Protein AF-0000000080086837 (afdb_homodimer)

Organism: NCBI:txid1611254

Structure (mmCIF, N/CA/C/O backbone):
data_AF-0000000080086837-model_v1
#
loop_
_entity.id
_entity.type
_entity.pdbx_description
1 polymer 'NR LBD domain-containing protein'
#
loop_
_atom_site.group_PDB
_atom_site.id
_atom_site.type_symbol
_atom_site.label_atom_id
_atom_site.label_alt_id
_atom_site.label_comp_id
_atom_site.label_asym_id
_atom_site.label_entity_id
_atom_site.label_seq_id
_atom_site.pdbx_PDB_ins_code
_atom_site.Cartn_x
_atom_site.Cartn_y
_atom_site.Cartn_z
_atom_site.occupancy
_atom_site.B_iso_or_equiv
_atom_site.auth_seq_id
_atom_site.auth_comp_id
_atom_site.auth_asym_id
_atom_site.auth_atom_id
_atom_site.pdbx_PDB_model_num
ATOM 1 N N . MET A 1 1 ? -27.312 4.426 -9.508 1 19.36 1 MET A N 1
ATOM 2 C CA . MET A 1 1 ? -27.25 3.447 -8.422 1 19.36 1 MET A CA 1
ATOM 3 C C . MET A 1 1 ? -25.797 3.193 -8 1 19.36 1 MET A C 1
ATOM 5 O O . MET A 1 1 ? -25.547 2.539 -6.992 1 19.36 1 MET A O 1
ATOM 9 N N . THR A 1 2 ? -24.844 3.369 -8.812 1 26.67 2 THR A N 1
ATOM 10 C CA . THR A 1 2 ? -23.422 3.713 -8.859 1 26.67 2 THR A CA 1
ATOM 11 C C . THR A 1 2 ? -23.109 4.863 -7.906 1 26.67 2 THR A C 1
ATOM 13 O O . THR A 1 2 ? -21.953 5.074 -7.531 1 26.67 2 THR A O 1
ATOM 16 N N . SER A 1 3 ? -24.125 5.574 -7.633 1 28.94 3 SER A N 1
ATOM 17 C CA . SER A 1 3 ? -24.281 6.914 -7.078 1 28.94 3 SER A CA 1
ATOM 18 C C . SER A 1 3 ? -24.234 6.895 -5.555 1 28.94 3 SER A C 1
ATOM 20 O O . SER A 1 3 ? -24 7.926 -4.922 1 28.94 3 SER A O 1
ATOM 22 N N . CYS A 1 4 ? -24.578 5.707 -5.066 1 29 4 CYS A N 1
ATOM 23 C CA . CYS A 1 4 ? -24.875 5.805 -3.641 1 29 4 CYS A CA 1
ATOM 24 C C . CYS A 1 4 ? -23.609 5.691 -2.811 1 29 4 CYS A C 1
ATOM 26 O O . CYS A 1 4 ? -23.484 6.312 -1.752 1 29 4 CYS A O 1
ATOM 28 N N . TRP A 1 5 ? -22.688 4.895 -3.148 1 32.44 5 TRP A N 1
ATOM 29 C CA . TRP A 1 5 ? -21.469 4.688 -2.381 1 32.44 5 TRP A CA 1
ATOM 30 C C . TRP A 1 5 ? -20.562 5.918 -2.451 1 32.44 5 TRP A C 1
ATOM 32 O O . TRP A 1 5 ? -19.875 6.25 -1.481 1 32.44 5 TRP A O 1
ATOM 42 N N . ILE A 1 6 ? -20.516 6.477 -3.59 1 34.34 6 ILE A N 1
ATOM 43 C CA . ILE A 1 6 ? -19.953 7.812 -3.775 1 34.34 6 ILE A CA 1
ATOM 44 C C . ILE A 1 6 ? -20.672 8.805 -2.855 1 34.34 6 ILE A C 1
ATOM 46 O O . ILE A 1 6 ? -20.047 9.766 -2.381 1 34.34 6 ILE A O 1
ATOM 50 N N . LEU A 1 7 ? -21.781 8.32 -2.508 1 32.03 7 LEU A N 1
ATOM 51 C CA . LEU A 1 7 ? -22.688 9.266 -1.856 1 32.03 7 LEU A CA 1
ATOM 52 C C . LEU A 1 7 ? -22.375 9.383 -0.369 1 32.03 7 LEU A C 1
ATOM 54 O O . LEU A 1 7 ? -22.391 10.477 0.195 1 32.03 7 LEU A O 1
ATOM 58 N N . GLN A 1 8 ? -22.047 8.203 0.291 1 32.44 8 GLN A N 1
ATOM 59 C CA . GLN A 1 8 ? -21.938 8.242 1.745 1 32.44 8 GLN A CA 1
ATOM 60 C C . GLN A 1 8 ? -20.547 8.688 2.186 1 32.44 8 GLN A C 1
ATOM 62 O O . GLN A 1 8 ? -20.391 9.266 3.264 1 32.44 8 GLN A O 1
ATOM 67 N N . ASP A 1 9 ? -19.391 8.258 1.608 1 41.69 9 ASP A N 1
ATOM 68 C CA . ASP A 1 9 ? -18.109 8.945 1.767 1 41.69 9 ASP A CA 1
ATOM 69 C C . ASP A 1 9 ? -18.312 10.461 1.868 1 41.69 9 ASP A C 1
ATOM 71 O O . ASP A 1 9 ? -17.641 11.125 2.66 1 41.69 9 ASP A O 1
ATOM 75 N N . GLN A 1 10 ? -19.297 10.711 1.151 1 40.66 10 GLN A N 1
ATOM 76 C CA . GLN A 1 10 ? -19.797 12.07 0.973 1 40.66 10 GLN A CA 1
ATOM 77 C C . GLN A 1 10 ? -20.516 12.555 2.221 1 40.66 10 GLN A C 1
ATOM 79 O O . GLN A 1 10 ? -20.469 13.742 2.559 1 40.66 10 GLN A O 1
ATOM 84 N N . LEU A 1 11 ? -20.844 11.43 2.996 1 40.5 11 LEU A N 1
ATOM 85 C CA . LEU A 1 11 ? -21.656 11.945 4.09 1 40.5 11 LEU A CA 1
ATOM 86 C C . LEU A 1 11 ? -20.781 12.445 5.234 1 40.5 11 LEU A C 1
ATOM 88 O O . LEU A 1 11 ? -21.016 13.523 5.781 1 40.5 11 LEU A O 1
ATOM 92 N N . PHE A 1 12 ? -19.766 11.57 5.738 1 45.34 12 PHE A N 1
ATOM 93 C CA . PHE A 1 12 ? -18.906 12.07 6.801 1 45.34 12 PHE A CA 1
ATOM 94 C C . PHE A 1 12 ? -18.141 13.305 6.336 1 45.34 12 PHE A C 1
ATOM 96 O O . PHE A 1 12 ? -18.094 14.312 7.039 1 45.34 12 PHE A O 1
ATOM 103 N N . THR A 1 13 ? -17.562 13.031 5.195 1 49.06 13 THR A N 1
ATOM 104 C CA . THR A 1 13 ? -16.859 14.188 4.637 1 49.06 13 THR A CA 1
ATOM 105 C C . THR A 1 13 ? -17.828 15.359 4.457 1 49.06 13 THR A C 1
ATOM 107 O O . THR A 1 13 ? -17.484 16.5 4.793 1 49.06 13 THR A O 1
ATOM 110 N N . LYS A 1 14 ? -18.938 14.891 4.086 1 49.31 14 LYS A N 1
ATOM 111 C CA . LYS A 1 14 ? -19.922 15.938 3.891 1 49.31 14 LYS A CA 1
ATOM 112 C C . LYS A 1 14 ? -20.344 16.562 5.223 1 49.31 14 LYS A C 1
ATOM 114 O O . LYS A 1 14 ? -20.547 17.766 5.316 1 49.31 14 LYS A O 1
ATOM 119 N N . SER A 1 15 ? -20.391 15.625 6.152 1 54.16 15 SER A N 1
ATOM 120 C CA . SER A 1 15 ? -20.766 16.141 7.469 1 54.16 15 SER A CA 1
ATOM 121 C C . SER A 1 15 ? -19.656 17.047 8.031 1 54.16 15 SER A C 1
ATOM 123 O O . SER A 1 15 ? -19.938 18.141 8.516 1 54.16 15 SER A O 1
ATOM 125 N N . VAL A 1 16 ? -18.406 16.609 7.848 1 55.97 16 VAL A N 1
ATOM 126 C CA . VAL A 1 16 ? -17.312 17.438 8.336 1 55.97 16 VAL A CA 1
ATOM 127 C C . VAL A 1 16 ? -17.234 18.734 7.547 1 55.97 16 VAL A C 1
ATOM 129 O O . VAL A 1 16 ? -17.094 19.812 8.125 1 55.97 16 VAL A O 1
ATOM 132 N N . LEU A 1 17 ? -17.484 18.625 6.344 1 56.69 17 LEU A N 1
ATOM 133 C CA . LEU A 1 17 ? -17.422 19.797 5.488 1 56.69 17 LEU A CA 1
ATOM 134 C C . LEU A 1 17 ? -18.531 20.797 5.852 1 56.69 17 LEU A C 1
ATOM 136 O O . LEU A 1 17 ? -18.312 22 5.84 1 56.69 17 LEU A O 1
ATOM 140 N N . SER A 1 18 ? -19.625 20.188 6.094 1 61.31 18 SER A N 1
ATOM 141 C CA . SER A 1 18 ? -20.734 21.047 6.492 1 61.31 18 SER A CA 1
ATOM 142 C C . SER A 1 18 ? -20.484 21.672 7.852 1 61.31 18 SER A C 1
ATOM 144 O O . SER A 1 18 ? -20.719 22.875 8.039 1 61.31 18 SER A O 1
ATOM 146 N N . GLU A 1 19 ? -19.922 20.922 8.68 1 63.97 19 GLU A N 1
ATOM 147 C CA . GLU A 1 19 ? -19.703 21.391 10.039 1 63.97 19 GLU A CA 1
ATOM 148 C C . GLU A 1 19 ? -18.609 22.469 10.078 1 63.97 19 GLU A C 1
ATOM 150 O O . GLU A 1 19 ? -18.719 23.422 10.844 1 63.97 19 GLU A O 1
ATOM 155 N N . ILE A 1 20 ? -17.672 22.281 9.211 1 64.62 20 ILE A N 1
ATOM 156 C CA . ILE A 1 20 ? -16.578 23.25 9.258 1 64.62 20 ILE A CA 1
ATOM 157 C C . ILE A 1 20 ? -16.891 24.422 8.336 1 64.62 20 ILE A C 1
ATOM 159 O O . ILE A 1 20 ? -16.078 25.344 8.211 1 64.62 20 ILE A O 1
ATOM 163 N N . ASN A 1 21 ? -18.109 24.453 7.816 1 69.56 21 ASN A N 1
ATOM 164 C CA . ASN A 1 21 ? -18.438 25.484 6.84 1 69.56 21 ASN A CA 1
ATOM 165 C C . ASN A 1 21 ? -17.359 25.609 5.773 1 69.56 21 ASN A C 1
ATOM 167 O O . ASN A 1 21 ? -16.766 26.672 5.602 1 69.56 21 ASN A O 1
ATOM 171 N N . TYR A 1 22 ? -17.172 24.562 5.02 1 72.31 22 TYR A N 1
ATOM 172 C CA . TYR A 1 22 ? -16.062 24.438 4.082 1 72.31 22 TYR A CA 1
ATOM 173 C C . TYR A 1 22 ? -16.094 25.547 3.043 1 72.31 22 TYR A C 1
ATOM 175 O O . TYR A 1 22 ? -15.039 25.969 2.541 1 72.31 22 TYR A O 1
ATOM 183 N N . ASP A 1 23 ? -17.219 26.125 2.846 1 73.06 23 ASP A N 1
ATOM 184 C CA . ASP A 1 23 ? -17.297 27.203 1.864 1 73.06 23 ASP A CA 1
ATOM 185 C C . ASP A 1 23 ? -16.406 28.375 2.275 1 73.06 23 ASP A C 1
ATOM 187 O O . ASP A 1 23 ? -15.766 29 1.431 1 73.06 23 ASP A O 1
ATOM 191 N N . ASN A 1 24 ? -16.453 28.625 3.529 1 78.31 24 ASN A N 1
ATOM 192 C CA . ASN A 1 24 ? -15.594 29.703 4.023 1 78.31 24 ASN A CA 1
ATOM 193 C C . ASN A 1 24 ? -14.117 29.328 3.955 1 78.31 24 ASN A C 1
ATOM 195 O O . ASN A 1 24 ? -13.273 30.156 3.615 1 78.31 24 ASN A O 1
ATOM 199 N N . ILE A 1 25 ? -13.875 28.109 4.137 1 83.38 25 ILE A N 1
ATOM 200 C CA . ILE A 1 25 ? -12.5 27.609 4.109 1 83.38 25 ILE A CA 1
ATOM 201 C C . ILE A 1 25 ? -12.008 27.547 2.668 1 83.38 25 ILE A C 1
ATOM 203 O O . ILE A 1 25 ? -10.836 27.812 2.393 1 83.38 25 ILE A O 1
ATOM 207 N N . GLU A 1 26 ? -12.945 27.297 1.873 1 84.94 26 GLU A N 1
ATOM 208 C CA . GLU A 1 26 ? -12.586 27.188 0.462 1 84.94 26 GLU A CA 1
ATOM 209 C C . GLU A 1 26 ? -12.078 28.5 -0.096 1 84.94 26 GLU A C 1
ATOM 211 O O . GLU A 1 26 ? -11.164 28.531 -0.918 1 84.94 26 GLU A O 1
ATOM 216 N N . LYS A 1 27 ? -12.773 29.578 0.288 1 86.44 27 LYS A N 1
ATOM 217 C CA . LYS A 1 27 ? -12.328 30.906 -0.152 1 86.44 27 LYS A CA 1
ATOM 218 C C . LYS A 1 27 ? -10.906 31.188 0.318 1 86.44 27 LYS A C 1
ATOM 220 O O . LYS A 1 27 ? -10.086 31.703 -0.441 1 86.44 27 LYS A O 1
ATOM 225 N N . ASP A 1 28 ? -10.703 30.875 1.521 1 88.12 28 ASP A N 1
ATOM 226 C CA . ASP A 1 28 ? -9.367 31.047 2.07 1 88.12 28 ASP A CA 1
ATOM 227 C C . ASP A 1 28 ? -8.344 30.188 1.336 1 88.12 28 ASP A C 1
ATOM 229 O O . ASP A 1 28 ? -7.23 30.625 1.055 1 88.12 28 ASP A O 1
ATOM 233 N N . MET A 1 29 ? -8.734 29 1.018 1 90.88 29 MET A N 1
ATOM 234 C CA . MET A 1 29 ? -7.848 28.078 0.306 1 90.88 29 MET A CA 1
ATOM 235 C C . MET A 1 29 ? -7.559 28.578 -1.103 1 90.88 29 MET A C 1
ATOM 237 O O . MET A 1 29 ? -6.422 28.5 -1.572 1 90.88 29 MET A O 1
ATOM 241 N N . HIS A 1 30 ? -8.547 29.156 -1.677 1 91.25 30 HIS A N 1
ATOM 242 C CA . HIS A 1 30 ? -8.375 29.703 -3.016 1 91.25 30 HIS A CA 1
ATOM 243 C C . HIS A 1 30 ? -7.34 30.828 -3.021 1 91.25 30 HIS A C 1
ATOM 245 O O . HIS A 1 30 ? -6.488 30.891 -3.914 1 91.25 30 HIS A O 1
ATOM 251 N N . ARG A 1 31 ? -7.48 31.625 -2.086 1 92 31 ARG A N 1
ATOM 252 C CA . ARG A 1 31 ? -6.512 32.719 -1.962 1 92 31 ARG A CA 1
ATOM 253 C C . ARG A 1 31 ? -5.102 32.156 -1.753 1 92 31 ARG A C 1
ATOM 255 O O . ARG A 1 31 ? -4.141 32.688 -2.326 1 92 31 ARG A O 1
ATOM 262 N N . MET A 1 32 ? -5.043 31.172 -0.962 1 93.5 32 MET A N 1
ATOM 263 C CA . MET A 1 32 ? -3.754 30.547 -0.686 1 93.5 32 MET A CA 1
ATOM 264 C C . MET A 1 32 ? -3.18 29.906 -1.945 1 93.5 32 MET A C 1
ATOM 266 O O . MET A 1 32 ? -1.988 30.031 -2.225 1 93.5 32 MET A O 1
ATOM 270 N N . PHE A 1 33 ? -3.938 29.266 -2.752 1 94.69 33 PHE A N 1
ATOM 271 C CA . PHE A 1 33 ? -3.502 28.484 -3.902 1 94.69 33 PHE A CA 1
ATOM 272 C C . PHE A 1 33 ? -3.051 29.391 -5.035 1 94.69 33 PHE A C 1
ATOM 274 O O . PHE A 1 33 ? -2.355 28.953 -5.957 1 94.69 33 PHE A O 1
ATOM 281 N N . ILE A 1 34 ? -3.502 30.641 -4.969 1 92.81 34 ILE A N 1
ATOM 282 C CA . ILE A 1 34 ? -3.102 31.578 -6.004 1 92.81 34 ILE A CA 1
ATOM 283 C C . ILE A 1 34 ? -1.902 32.406 -5.523 1 92.81 34 ILE A C 1
ATOM 285 O O . ILE A 1 34 ? -1.252 33.094 -6.316 1 92.81 34 ILE A O 1
ATOM 289 N N . SER A 1 35 ? -1.584 32.188 -4.289 1 90.94 35 SER A N 1
ATOM 290 C CA . SER A 1 35 ? -0.493 32.969 -3.715 1 90.94 35 SER A CA 1
ATOM 291 C C . SER A 1 35 ? 0.864 32.438 -4.148 1 90.94 35 SER A C 1
ATOM 293 O O . SER A 1 35 ? 0.966 31.297 -4.586 1 90.94 35 SER A O 1
ATOM 295 N N . ASP A 1 36 ? 1.854 33.219 -3.949 1 87.69 36 ASP A N 1
ATOM 296 C CA . ASP A 1 36 ? 3.219 32.812 -4.258 1 87.69 36 ASP A CA 1
ATOM 297 C C . ASP A 1 36 ? 3.98 32.438 -2.99 1 87.69 36 ASP A C 1
ATOM 299 O O . ASP A 1 36 ? 5.211 32.469 -2.963 1 87.69 36 ASP A O 1
ATOM 303 N N . THR A 1 37 ? 3.266 32.219 -1.962 1 87.5 37 THR A N 1
ATOM 304 C CA . THR A 1 37 ? 3.885 31.844 -0.698 1 87.5 37 THR A CA 1
ATOM 305 C C . THR A 1 37 ? 3.902 30.328 -0.54 1 87.5 37 THR A C 1
ATOM 307 O O . THR A 1 37 ? 2.863 29.672 -0.646 1 87.5 37 THR A O 1
ATOM 310 N N . PRO A 1 38 ? 4.941 29.734 -0.172 1 89.56 38 PRO A N 1
ATOM 311 C CA . PRO A 1 38 ? 6.273 30.328 -0.091 1 89.56 38 PRO A CA 1
ATOM 312 C C . PRO A 1 38 ? 6.84 30.703 -1.46 1 89.56 38 PRO A C 1
ATOM 314 O O . PRO A 1 38 ? 6.43 30.125 -2.477 1 89.56 38 PRO A O 1
ATOM 317 N N . SER A 1 39 ? 7.789 31.609 -1.478 1 86.81 39 SER A N 1
ATOM 318 C CA . SER A 1 39 ? 8.352 32.062 -2.744 1 86.81 39 SER A CA 1
ATOM 319 C C . SER A 1 39 ? 9.227 30.984 -3.379 1 86.81 39 SER A C 1
ATOM 321 O O . SER A 1 39 ? 10.07 30.391 -2.709 1 86.81 39 SER A O 1
ATOM 323 N N . THR A 1 40 ? 9.023 30.781 -4.648 1 83 40 THR A N 1
ATOM 324 C CA . THR A 1 40 ? 9.758 29.734 -5.367 1 83 40 THR A CA 1
ATOM 325 C C . THR A 1 40 ? 10.93 30.344 -6.133 1 83 40 THR A C 1
ATOM 327 O O . THR A 1 40 ? 11.758 29.609 -6.684 1 83 40 THR A O 1
ATOM 330 N N . ASP A 1 41 ? 10.945 31.594 -6.258 1 82.5 41 ASP A N 1
ATOM 331 C CA . ASP A 1 41 ? 11.922 32.25 -7.121 1 82.5 41 ASP A CA 1
ATOM 332 C C . ASP A 1 41 ? 13.164 32.656 -6.332 1 82.5 41 ASP A C 1
ATOM 334 O O . ASP A 1 41 ? 14.281 32.594 -6.855 1 82.5 41 ASP A O 1
ATOM 338 N N . HIS A 1 42 ? 12.898 33.094 -5.164 1 80.5 42 HIS A N 1
ATOM 339 C CA . HIS A 1 42 ? 14.039 33.562 -4.383 1 80.5 42 HIS A CA 1
ATOM 340 C C . HIS A 1 42 ? 13.914 33.125 -2.922 1 80.5 42 HIS A C 1
ATOM 342 O O . HIS A 1 42 ? 12.828 32.75 -2.473 1 80.5 42 HIS A O 1
ATOM 348 N N . GLY A 1 43 ? 15.094 33 -2.338 1 84.94 43 GLY A N 1
ATOM 349 C CA . GLY A 1 43 ? 15.102 32.781 -0.9 1 84.94 43 GLY A CA 1
ATOM 350 C C . GLY A 1 43 ? 15.367 31.328 -0.517 1 84.94 43 GLY A C 1
ATOM 351 O O . GLY A 1 43 ? 15.75 30.516 -1.36 1 84.94 43 GLY A O 1
ATOM 352 N N . TYR A 1 44 ? 15.227 31.031 0.717 1 89.31 44 TYR A N 1
ATOM 353 C CA . TYR A 1 44 ? 15.578 29.766 1.341 1 89.31 44 TYR A CA 1
ATOM 354 C C . TYR A 1 44 ? 14.75 28.625 0.755 1 89.31 44 TYR A C 1
ATOM 356 O O . TYR A 1 44 ? 15.305 27.594 0.356 1 89.31 44 TYR A O 1
ATOM 364 N N . PHE A 1 45 ? 13.5 28.828 0.571 1 91.56 45 PHE A N 1
ATOM 365 C CA . PHE A 1 45 ? 12.594 27.797 0.067 1 91.56 45 PHE A CA 1
ATOM 366 C C . PHE A 1 45 ? 12.984 27.391 -1.349 1 91.56 45 PHE A C 1
ATOM 368 O O . PHE A 1 45 ? 12.984 26.203 -1.678 1 91.56 45 PHE A O 1
ATOM 375 N N . ALA A 1 46 ? 13.344 28.312 -2.133 1 89.94 46 ALA A N 1
ATOM 376 C CA . ALA A 1 46 ? 13.688 28.078 -3.533 1 89.94 46 ALA A CA 1
ATOM 377 C C . ALA A 1 46 ? 14.953 27.234 -3.652 1 89.94 46 ALA A C 1
ATOM 379 O O . ALA A 1 46 ? 15.164 26.562 -4.66 1 89.94 46 ALA A O 1
ATOM 380 N N . SER A 1 47 ? 15.797 27.281 -2.689 1 92.62 47 SER A N 1
ATOM 381 C CA . SER A 1 47 ? 17.078 26.594 -2.73 1 92.62 47 SER A CA 1
ATOM 382 C C . SER A 1 47 ? 16.938 25.141 -2.275 1 92.62 47 SER A C 1
ATOM 384 O O . SER A 1 47 ? 17.844 24.344 -2.467 1 92.62 47 SER A O 1
ATOM 386 N N . LEU A 1 48 ? 15.812 24.859 -1.712 1 95.56 48 LEU A N 1
ATOM 387 C CA . LEU A 1 48 ? 15.609 23.516 -1.15 1 95.56 48 LEU A CA 1
ATOM 388 C C . LEU A 1 48 ? 15.266 22.516 -2.244 1 95.56 48 LEU A C 1
ATOM 390 O O . LEU A 1 48 ? 14.602 22.859 -3.225 1 95.56 48 LEU A O 1
ATOM 394 N N . SER A 1 49 ? 15.805 21.297 -2.059 1 95.94 49 SER A N 1
ATOM 395 C CA . SER A 1 49 ? 15.359 20.219 -2.926 1 95.94 49 SER A CA 1
ATOM 396 C C . SER A 1 49 ? 13.891 19.875 -2.664 1 95.94 49 SER A C 1
ATOM 398 O O . SER A 1 49 ? 13.336 20.25 -1.635 1 95.94 49 SER A O 1
ATOM 400 N N . PRO A 1 50 ? 13.195 19.188 -3.547 1 95.88 50 PRO A N 1
ATOM 401 C CA . PRO A 1 50 ? 11.758 18.906 -3.449 1 95.88 50 PRO A CA 1
ATOM 402 C C . PRO A 1 50 ? 11.359 18.312 -2.105 1 95.88 50 PRO A C 1
ATOM 404 O O . PRO A 1 50 ? 10.398 18.75 -1.479 1 95.88 50 PRO A O 1
ATOM 407 N N . LEU A 1 51 ? 12.078 17.312 -1.641 1 97.5 51 LEU A N 1
ATOM 408 C CA . LEU A 1 51 ? 11.766 16.688 -0.364 1 97.5 51 LEU A CA 1
ATOM 409 C C . LEU A 1 51 ? 11.852 17.688 0.778 1 97.5 51 LEU A C 1
ATOM 411 O O . LEU A 1 51 ? 10.977 17.719 1.647 1 97.5 51 LEU A O 1
ATOM 415 N N . TYR A 1 52 ? 12.797 18.531 0.762 1 97.06 52 TYR A N 1
ATOM 416 C CA . TYR A 1 52 ? 13.039 19.438 1.87 1 97.06 52 TYR A CA 1
ATOM 417 C C . TYR A 1 52 ? 12.094 20.641 1.803 1 97.06 52 TYR A C 1
ATOM 419 O O . TYR A 1 52 ? 11.859 21.312 2.811 1 97.06 52 TYR A O 1
ATOM 427 N N . GLN A 1 53 ? 11.555 20.906 0.641 1 96.38 53 GLN A N 1
ATOM 428 C CA . GLN A 1 53 ? 10.469 21.875 0.567 1 96.38 53 GLN A CA 1
ATOM 429 C C . GLN A 1 53 ? 9.25 21.391 1.359 1 96.38 53 GLN A C 1
ATOM 431 O O . GLN A 1 53 ? 8.625 22.172 2.072 1 96.38 53 GLN A O 1
ATOM 436 N N . ILE A 1 54 ? 8.953 20.109 1.212 1 95.38 54 ILE A N 1
ATOM 437 C CA . ILE A 1 54 ? 7.852 19.531 1.972 1 95.38 54 ILE A CA 1
ATOM 438 C C . ILE A 1 54 ? 8.195 19.516 3.459 1 95.38 54 ILE A C 1
ATOM 440 O O . ILE A 1 54 ? 7.344 19.797 4.301 1 95.38 54 ILE A O 1
ATOM 444 N N . VAL A 1 55 ? 9.445 19.188 3.76 1 95.38 55 VAL A N 1
ATOM 445 C CA . VAL A 1 55 ? 9.914 19.172 5.145 1 95.38 55 VAL A CA 1
ATOM 446 C C . VAL A 1 55 ? 9.727 20.547 5.773 1 95.38 55 VAL A C 1
ATOM 448 O O . VAL A 1 55 ? 9.289 20.656 6.922 1 95.38 55 VAL A O 1
ATOM 451 N N . GLU A 1 56 ? 10.047 21.562 5.027 1 94.62 56 GLU A N 1
ATOM 452 C CA . GLU A 1 56 ? 9.867 22.922 5.52 1 94.62 56 GLU A CA 1
ATOM 453 C C . GLU A 1 56 ? 8.398 23.188 5.852 1 94.62 56 GLU A C 1
ATOM 455 O O . GLU A 1 56 ? 8.094 23.797 6.879 1 94.62 56 GLU A O 1
ATOM 460 N N . GLY A 1 57 ? 7.512 22.797 4.953 1 93.31 57 GLY A N 1
ATOM 461 C CA . GLY A 1 57 ? 6.09 22.938 5.215 1 93.31 57 GLY A CA 1
ATOM 462 C C . GLY A 1 57 ? 5.629 22.188 6.449 1 93.31 57 GLY A C 1
ATOM 463 O O . GLY A 1 57 ? 4.855 22.719 7.25 1 93.31 57 GLY A O 1
ATOM 464 N N . LEU A 1 58 ? 6.105 20.969 6.625 1 92.12 58 LEU A N 1
ATOM 465 C CA . LEU A 1 58 ? 5.77 20.141 7.777 1 92.12 58 LEU A CA 1
ATOM 466 C C . LEU A 1 58 ? 6.242 20.781 9.07 1 92.12 58 LEU A C 1
ATOM 468 O O . LEU A 1 58 ? 5.52 20.797 10.07 1 92.12 58 LEU A O 1
ATOM 472 N N . GLN A 1 59 ? 7.426 21.297 9.008 1 90.69 59 GLN A N 1
ATOM 473 C CA . GLN A 1 59 ? 7.98 21.953 10.188 1 90.69 59 GLN A CA 1
ATOM 474 C C . GLN A 1 59 ? 7.172 23.203 10.555 1 90.69 59 GLN A C 1
ATOM 476 O O . GLN A 1 59 ? 6.973 23.5 11.734 1 90.69 59 GLN A O 1
ATOM 481 N N . LEU A 1 60 ? 6.758 23.875 9.555 1 89.56 60 LEU A N 1
ATOM 482 C CA . LEU A 1 60 ? 5.98 25.094 9.773 1 89.56 60 LEU A CA 1
ATOM 483 C C . LEU A 1 60 ? 4.652 24.766 10.445 1 89.56 60 LEU A C 1
ATOM 485 O O . LEU A 1 60 ? 4.234 25.469 11.367 1 89.56 60 LEU A O 1
ATOM 489 N N . VAL A 1 61 ? 4.035 23.719 9.977 1 86.38 61 VAL A N 1
ATOM 490 C CA . VAL A 1 61 ? 2.701 23.406 10.484 1 86.38 61 VAL A CA 1
ATOM 491 C C . VAL A 1 61 ? 2.811 22.703 11.836 1 86.38 61 VAL A C 1
ATOM 493 O O . VAL A 1 61 ? 1.876 22.75 12.641 1 86.38 61 VAL A O 1
ATOM 496 N N . ARG A 1 62 ? 3.984 22.094 12.109 1 83.19 62 ARG A N 1
ATOM 497 C CA . ARG A 1 62 ? 4.195 21.406 13.375 1 83.19 62 ARG A CA 1
ATOM 498 C C . ARG A 1 62 ? 4.766 22.344 14.43 1 83.19 62 ARG A C 1
ATOM 500 O O . ARG A 1 62 ? 4.953 21.969 15.586 1 83.19 62 ARG A O 1
ATOM 507 N N . LYS A 1 63 ? 5.418 23.516 13.953 1 71.06 63 LYS A N 1
ATOM 508 C CA . LYS A 1 63 ? 6.137 24.438 14.828 1 71.06 63 LYS A CA 1
ATOM 509 C C . LYS A 1 63 ? 5.48 24.516 16.203 1 71.06 63 LYS A C 1
ATOM 511 O O . LYS A 1 63 ? 6.168 24.625 17.219 1 71.06 63 LYS A O 1
ATOM 516 N N . SER A 1 64 ? 4.254 24.578 16.172 1 56.5 64 SER A N 1
ATOM 517 C CA . SER A 1 64 ? 3.701 24.719 17.516 1 56.5 64 SER A CA 1
ATOM 518 C C . SER A 1 64 ? 3.793 23.422 18.281 1 56.5 64 SER A C 1
ATOM 520 O O . SER A 1 64 ? 3.326 23.328 19.422 1 56.5 64 SER A O 1
ATOM 522 N N . GLN A 1 65 ? 4.258 22.359 17.703 1 56.06 65 GLN A N 1
ATOM 523 C CA . GLN A 1 65 ? 4.297 21.062 18.344 1 56.06 65 GLN A CA 1
ATOM 524 C C . GLN A 1 65 ? 5.34 21.031 19.453 1 56.06 65 GLN A C 1
ATOM 526 O O . GLN A 1 65 ? 6.535 20.875 19.188 1 56.06 65 GLN A O 1
ATOM 531 N N . LYS A 1 66 ? 5.328 22.031 20.297 1 50.69 66 LYS A N 1
ATOM 532 C CA . LYS A 1 66 ? 6.113 21.875 21.531 1 50.69 66 LYS A CA 1
ATOM 533 C C . LYS A 1 66 ? 5.699 20.625 22.281 1 50.69 66 LYS A C 1
ATOM 535 O O . LYS A 1 66 ? 4.672 20.609 22.969 1 50.69 66 LYS A O 1
ATOM 540 N N . SER A 1 67 ? 6.105 19.406 21.734 1 55.44 67 SER A N 1
ATOM 541 C CA . SER A 1 67 ? 5.797 18.078 22.281 1 55.44 67 SER A CA 1
ATOM 542 C C . SER A 1 67 ? 5.766 18.109 23.812 1 55.44 67 SER A C 1
ATOM 544 O O . SER A 1 67 ? 5.02 17.344 24.422 1 55.44 67 SER A O 1
ATOM 546 N N . LEU A 1 68 ? 6.5 19.062 24.438 1 58.94 68 LEU A N 1
ATOM 547 C CA . LEU A 1 68 ? 6.738 18.906 25.859 1 58.94 68 LEU A CA 1
ATOM 548 C C . LEU A 1 68 ? 5.492 19.25 26.672 1 58.94 68 LEU A C 1
ATOM 550 O O . LEU A 1 68 ? 5.355 18.828 27.812 1 58.94 68 LEU A O 1
ATOM 554 N N . ASN A 1 69 ? 4.457 19.781 25.969 1 72 69 ASN A N 1
ATOM 555 C CA . ASN A 1 69 ? 3.338 20.125 26.844 1 72 69 ASN A CA 1
ATOM 556 C C . ASN A 1 69 ? 2 19.75 26.219 1 72 69 ASN A C 1
ATOM 558 O O . ASN A 1 69 ? 1.092 20.578 26.125 1 72 69 ASN A O 1
ATOM 562 N N . ILE A 1 70 ? 1.823 18.484 25.828 1 82.06 70 ILE A N 1
ATOM 563 C CA . ILE A 1 70 ? 0.557 18.047 25.25 1 82.06 70 ILE A CA 1
ATOM 564 C C . ILE A 1 70 ? -0.45 17.766 26.359 1 82.06 70 ILE A C 1
ATOM 566 O O . ILE A 1 70 ? -0.127 17.109 27.344 1 82.06 70 ILE A O 1
ATOM 570 N N . LYS A 1 71 ? -1.623 18.469 26.344 1 86.19 71 LYS A N 1
ATOM 571 C CA . LYS A 1 71 ? -2.703 18.281 27.312 1 86.19 71 LYS A CA 1
ATOM 572 C C . LYS A 1 71 ? -3.693 17.219 26.828 1 86.19 71 LYS A C 1
ATOM 574 O O . LYS A 1 71 ? -4.062 17.203 25.656 1 86.19 71 LYS A O 1
ATOM 579 N N . PHE A 1 72 ? -4.09 16.391 27.703 1 89.38 72 PHE A N 1
ATOM 580 C CA . PHE A 1 72 ? -5.031 15.328 27.359 1 89.38 72 PHE A CA 1
ATOM 581 C C . PHE A 1 72 ? -6.465 15.773 27.609 1 89.38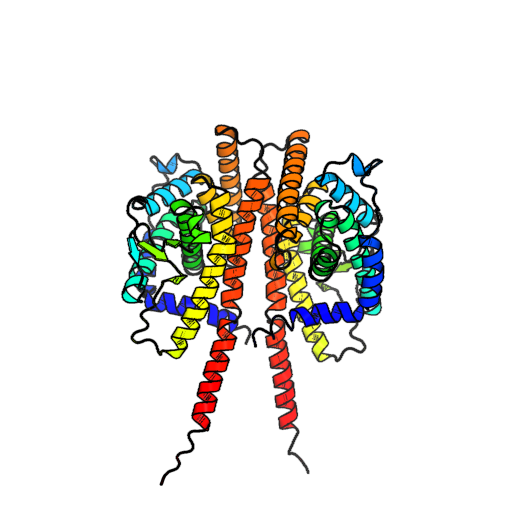 72 PHE A C 1
ATOM 583 O O . PHE A 1 72 ? -6.793 16.266 28.688 1 89.38 72 PHE A O 1
ATOM 590 N N . ASP A 1 73 ? -7.258 15.633 26.594 1 84.69 73 ASP A N 1
ATOM 591 C CA . ASP A 1 73 ? -8.695 15.883 26.703 1 84.69 73 ASP A CA 1
ATOM 592 C C . ASP A 1 73 ? -9.461 14.578 26.891 1 84.69 73 ASP A C 1
ATOM 594 O O . ASP A 1 73 ? -9.25 13.609 26.156 1 84.69 73 ASP A O 1
ATOM 598 N N . ASN A 1 74 ? -10.32 14.57 27.844 1 82.69 74 ASN A N 1
ATOM 599 C CA . ASN A 1 74 ? -11.133 13.383 28.078 1 82.69 74 ASN A CA 1
ATOM 600 C C . ASN A 1 74 ? -12.531 13.531 27.469 1 82.69 74 ASN A C 1
ATOM 602 O O . ASN A 1 74 ? -13.32 12.586 27.469 1 82.69 74 ASN A O 1
ATOM 606 N N . ARG A 1 75 ? -12.766 14.703 27.062 1 78.88 75 ARG A N 1
ATOM 607 C CA . ARG A 1 75 ? -14.062 14.977 26.453 1 78.88 75 ARG A CA 1
ATOM 608 C C . ARG A 1 75 ? -13.891 15.703 25.125 1 78.88 75 ARG A C 1
ATOM 610 O O . ARG A 1 75 ? -13.078 16.625 25 1 78.88 75 ARG A O 1
ATOM 617 N N . LEU A 1 76 ? -14.586 15.133 24.125 1 75.56 76 LEU A N 1
ATOM 618 C CA . LEU A 1 76 ? -14.594 15.789 22.828 1 75.56 76 LEU A CA 1
ATOM 619 C C . LEU A 1 76 ? -16 16.234 22.453 1 75.56 76 LEU A C 1
ATOM 621 O O . LEU A 1 76 ? -16.969 15.531 22.719 1 75.56 76 LEU A O 1
ATOM 625 N N . SER A 1 77 ? -16.094 17.438 22.031 1 71.88 77 SER A N 1
ATOM 626 C CA . SER A 1 77 ? -17.344 17.984 21.5 1 71.88 77 SER A CA 1
ATOM 627 C C . SER A 1 77 ? -17.125 18.609 20.141 1 71.88 77 SER A C 1
ATOM 629 O O . SER A 1 77 ? -15.984 18.891 19.734 1 71.88 77 SER A O 1
ATOM 631 N N . MET A 1 78 ? -18.188 18.75 19.406 1 71.25 78 MET A N 1
ATOM 632 C CA . MET A 1 78 ? -18.094 19.422 18.109 1 71.25 78 MET A CA 1
ATOM 633 C C . MET A 1 78 ? -17.547 20.828 18.25 1 71.25 78 MET A C 1
ATOM 635 O O . MET A 1 78 ? -16.844 21.328 17.375 1 71.25 78 MET A O 1
ATOM 639 N N . GLU A 1 79 ? -17.891 21.375 19.359 1 71.94 79 GLU A N 1
ATOM 640 C CA . GLU A 1 79 ? -17.422 22.734 19.625 1 71.94 79 GLU A CA 1
ATOM 641 C C . GLU A 1 79 ? -15.898 22.797 19.703 1 71.94 79 GLU A C 1
ATOM 643 O O . GLU A 1 79 ? -15.289 23.781 19.312 1 71.94 79 GLU A O 1
ATOM 648 N N . THR A 1 80 ? -15.359 21.734 20.125 1 73.06 80 THR A N 1
ATOM 649 C CA . THR A 1 80 ? -13.906 21.688 20.25 1 73.06 80 THR A CA 1
ATOM 650 C C . THR A 1 80 ? -13.258 21.125 19 1 73.06 80 THR A C 1
ATOM 652 O O . THR A 1 80 ? -12.148 21.516 18.625 1 73.06 80 THR A O 1
ATOM 655 N N . LEU A 1 81 ? -13.977 20.266 18.266 1 74.81 81 LEU A N 1
ATOM 656 C CA . LEU A 1 81 ? -13.398 19.562 17.125 1 74.81 81 LEU A CA 1
ATOM 657 C C . LEU A 1 81 ? -13.422 20.438 15.867 1 74.81 81 LEU A C 1
ATOM 659 O O . LEU A 1 81 ? -12.484 20.406 15.07 1 74.81 81 LEU A O 1
ATOM 663 N N . VAL A 1 82 ? -14.438 21.234 15.711 1 76.88 82 VAL A N 1
ATOM 664 C CA . VAL A 1 82 ? -14.641 21.984 14.477 1 76.88 82 VAL A CA 1
ATOM 665 C C . VAL A 1 82 ? -13.516 23 14.289 1 76.88 82 VAL A C 1
ATOM 667 O O . VAL A 1 82 ? -12.922 23.078 13.211 1 76.88 82 VAL A O 1
ATOM 670 N N . PRO A 1 83 ? -13.219 23.75 15.367 1 80 83 PRO A N 1
ATOM 671 C CA . PRO A 1 83 ? -12.094 24.672 15.211 1 80 83 PRO A CA 1
ATOM 672 C C . PRO A 1 83 ? -10.789 23.953 14.859 1 80 83 PRO A C 1
ATOM 674 O O . PRO A 1 83 ? -9.992 24.469 14.078 1 80 83 PRO A O 1
ATOM 677 N N . HIS A 1 84 ? -10.594 22.812 15.391 1 79.38 84 HIS A N 1
ATOM 678 C CA . HIS A 1 84 ? -9.398 22.047 15.086 1 79.38 84 HIS A CA 1
ATOM 679 C C . HIS A 1 84 ? -9.391 21.594 13.633 1 79.38 84 HIS A C 1
ATOM 681 O O . HIS A 1 84 ? -8.344 21.594 12.977 1 79.38 84 HIS A O 1
ATOM 687 N N . TRP A 1 85 ? -10.516 21.203 13.172 1 82.44 85 TRP A N 1
ATOM 688 C CA . TRP A 1 85 ? -10.609 20.75 11.789 1 82.44 85 TRP A CA 1
ATOM 689 C C . TRP A 1 85 ? -10.344 21.891 10.82 1 82.44 85 TRP A C 1
ATOM 691 O O . TRP A 1 85 ? -9.695 21.703 9.789 1 82.44 85 TRP A O 1
ATOM 701 N N . ARG A 1 86 ? -10.828 23.047 11.172 1 84.25 86 ARG A N 1
ATOM 702 C CA . ARG A 1 86 ? -10.594 24.219 10.328 1 84.25 86 ARG A CA 1
ATOM 703 C C . ARG A 1 86 ? -9.109 24.562 10.266 1 84.25 86 ARG A C 1
ATOM 705 O O . ARG A 1 86 ? -8.586 24.875 9.195 1 84.25 86 ARG A O 1
ATOM 712 N N . GLU A 1 87 ? -8.57 24.5 11.422 1 85.19 87 GLU A N 1
ATOM 713 C CA . GLU A 1 87 ? -7.137 24.766 11.484 1 85.19 87 GLU A CA 1
ATOM 714 C C . GLU A 1 87 ? -6.344 23.734 10.695 1 85.19 87 GLU A C 1
ATOM 716 O O . GLU A 1 87 ? -5.363 24.078 10.023 1 85.19 87 GLU A O 1
ATOM 721 N N . GLN A 1 88 ? -6.766 22.547 10.773 1 85.38 88 GLN A N 1
ATOM 722 C CA . GLN A 1 88 ? -6.078 21.469 10.062 1 85.38 88 GLN A CA 1
ATOM 723 C C . GLN A 1 88 ? -6.227 21.609 8.555 1 85.38 88 GLN A C 1
ATOM 725 O O . GLN A 1 88 ? -5.309 21.281 7.801 1 85.38 88 GLN A O 1
ATOM 730 N N . ALA A 1 89 ? -7.355 22.031 8.156 1 88.44 89 ALA A N 1
ATOM 731 C CA . ALA A 1 89 ? -7.547 22.297 6.734 1 88.44 89 ALA A CA 1
ATOM 732 C C . ALA A 1 89 ? -6.57 23.359 6.238 1 88.44 89 ALA A C 1
ATOM 734 O O . ALA A 1 89 ? -5.953 23.203 5.18 1 88.44 89 ALA A O 1
ATOM 735 N N . LYS A 1 90 ? -6.453 24.328 7.023 1 89.81 90 LYS A N 1
ATOM 736 C CA . LYS A 1 90 ? -5.531 25.406 6.672 1 89.81 90 LYS A CA 1
ATOM 737 C C . LYS A 1 90 ? -4.09 24.906 6.656 1 89.81 90 LYS A C 1
ATOM 739 O O . LYS A 1 90 ? -3.328 25.219 5.738 1 89.81 90 LYS A O 1
ATOM 744 N N . ASN A 1 91 ? -3.766 24.172 7.684 1 89.44 91 ASN A N 1
ATOM 745 C CA . ASN A 1 91 ? -2.418 23.609 7.77 1 89.44 91 ASN A CA 1
ATOM 746 C C . ASN A 1 91 ? -2.113 22.703 6.582 1 89.44 91 ASN A C 1
ATOM 748 O O . ASN A 1 91 ? -1.007 22.734 6.043 1 89.44 91 ASN A O 1
ATOM 752 N N . THR A 1 92 ? -3.088 21.938 6.223 1 91.62 92 THR A N 1
ATOM 753 C CA . THR A 1 92 ? -2.91 21.047 5.082 1 91.62 92 THR A CA 1
ATOM 754 C C . THR A 1 92 ? -2.727 21.844 3.797 1 91.62 92 THR A C 1
ATOM 756 O O . THR A 1 92 ? -1.968 21.453 2.91 1 91.62 92 THR A O 1
ATOM 759 N N . GLY A 1 93 ? -3.479 22.969 3.734 1 91.88 93 GLY A N 1
ATOM 760 C CA . GLY A 1 93 ? -3.271 23.859 2.611 1 91.88 93 GLY A CA 1
ATOM 761 C C . GLY A 1 93 ? -1.86 24.422 2.545 1 91.88 93 GLY A C 1
ATOM 762 O O . GLY A 1 93 ? -1.241 24.422 1.479 1 91.88 93 GLY A O 1
ATOM 763 N N . ILE A 1 94 ? -1.372 24.812 3.656 1 91.94 94 ILE A N 1
ATOM 764 C CA . ILE A 1 94 ? -0.02 25.344 3.75 1 91.94 94 ILE A CA 1
ATOM 765 C C . ILE A 1 94 ? 0.99 24.281 3.32 1 91.94 94 ILE A C 1
ATOM 767 O O . ILE A 1 94 ? 1.876 24.562 2.506 1 91.94 94 ILE A O 1
ATOM 771 N N . MET A 1 95 ? 0.822 23.141 3.842 1 91.75 95 MET A N 1
ATOM 772 C CA . MET A 1 95 ? 1.718 22.031 3.492 1 91.75 95 MET A CA 1
ATOM 773 C C . MET A 1 95 ? 1.655 21.734 1.998 1 91.75 95 MET A C 1
ATOM 775 O O . MET A 1 95 ? 2.682 21.469 1.371 1 91.75 95 MET A O 1
ATOM 779 N N . SER A 1 96 ? 0.452 21.781 1.451 1 92.75 96 SER A N 1
ATOM 780 C CA . SER A 1 96 ? 0.267 21.5 0.03 1 92.75 96 SER A CA 1
ATOM 781 C C . SER A 1 96 ? 1.017 22.516 -0.832 1 92.75 96 SER A C 1
ATOM 783 O O . SER A 1 96 ? 1.615 22.141 -1.846 1 92.75 96 SER A O 1
ATOM 785 N N . MET A 1 97 ? 1.046 23.688 -0.401 1 94.25 97 MET A N 1
ATOM 786 C CA . MET A 1 97 ? 1.697 24.75 -1.159 1 94.25 97 MET A CA 1
ATOM 787 C C . MET A 1 97 ? 3.215 24.641 -1.055 1 94.25 97 MET A C 1
ATOM 789 O O . MET A 1 97 ? 3.941 25.281 -1.815 1 94.25 97 MET A O 1
ATOM 793 N N . HIS A 1 98 ? 3.689 23.812 -0.234 1 94.56 98 HIS A N 1
ATOM 794 C CA . HIS A 1 98 ? 5.117 23.531 -0.148 1 94.56 98 HIS A CA 1
ATOM 795 C C . HIS A 1 98 ? 5.512 22.391 -1.072 1 94.56 98 HIS A C 1
ATOM 797 O O . HIS A 1 98 ? 6.684 22 -1.135 1 94.56 98 HIS A O 1
ATOM 803 N N . SER A 1 99 ? 4.617 21.828 -1.72 1 92.56 99 SER A N 1
ATOM 804 C CA . SER A 1 99 ? 4.844 20.859 -2.793 1 92.56 99 SER A CA 1
ATOM 805 C C . SER A 1 99 ? 4.816 21.547 -4.16 1 92.56 99 SER A C 1
ATOM 807 O O . SER A 1 99 ? 3.777 22.047 -4.586 1 92.56 99 SER A O 1
ATOM 809 N N . MET A 1 100 ? 5.891 21.438 -4.879 1 90.75 100 MET A N 1
ATOM 810 C CA . MET A 1 100 ? 5.953 22.062 -6.199 1 90.75 100 MET A CA 1
ATOM 811 C C . MET A 1 100 ? 5 21.375 -7.172 1 90.75 100 MET A C 1
ATOM 813 O O . MET A 1 100 ? 4.469 22.016 -8.086 1 90.75 100 MET A O 1
ATOM 817 N N . ALA A 1 101 ? 4.781 20.078 -6.961 1 90.56 101 ALA A N 1
ATOM 818 C CA . ALA A 1 101 ? 3.816 19.375 -7.801 1 90.56 101 ALA A CA 1
ATOM 819 C C . ALA A 1 101 ? 2.422 19.984 -7.664 1 90.56 101 ALA A C 1
ATOM 821 O O . ALA A 1 101 ? 1.718 20.172 -8.656 1 90.56 101 ALA A O 1
ATOM 822 N N . PHE A 1 102 ? 2.008 20.281 -6.434 1 91.69 102 PHE A N 1
ATOM 823 C CA . PHE A 1 102 ? 0.706 20.875 -6.172 1 91.69 102 PHE A CA 1
ATOM 824 C C . PHE A 1 102 ? 0.647 22.297 -6.719 1 91.69 102 PHE A C 1
ATOM 826 O O . PHE A 1 102 ? -0.364 22.703 -7.293 1 91.69 102 PHE A O 1
ATOM 833 N N . ARG A 1 103 ? 1.678 22.953 -6.633 1 91.62 103 ARG A N 1
ATOM 834 C CA . ARG A 1 103 ? 1.726 24.328 -7.109 1 91.62 103 ARG A CA 1
ATOM 835 C C . ARG A 1 103 ? 1.62 24.391 -8.625 1 91.62 103 ARG A C 1
ATOM 837 O O . ARG A 1 103 ? 1.062 25.344 -9.18 1 91.62 103 ARG A O 1
ATOM 844 N N . ASN A 1 104 ? 2.139 23.391 -9.273 1 89.44 104 ASN A N 1
ATOM 845 C CA . ASN A 1 104 ? 2.312 23.438 -10.727 1 89.44 104 ASN A CA 1
ATOM 846 C C . ASN A 1 104 ? 1.09 22.875 -11.453 1 89.44 104 ASN A C 1
ATOM 848 O O . ASN A 1 104 ? 1.083 22.781 -12.68 1 89.44 104 ASN A O 1
ATOM 852 N N . ILE A 1 105 ? 0.076 22.516 -10.789 1 90.38 105 ILE A N 1
ATOM 853 C CA . ILE A 1 105 ? -1.137 22.078 -11.469 1 90.38 105 ILE A CA 1
ATOM 854 C C . ILE A 1 105 ? -2.166 23.203 -11.484 1 90.38 105 ILE A C 1
ATOM 856 O O . ILE A 1 105 ? -2.072 24.156 -10.703 1 90.38 105 ILE A O 1
ATOM 860 N N . PRO A 1 106 ? -3.121 23.141 -12.398 1 91.19 106 PRO A N 1
ATOM 861 C CA . PRO A 1 106 ? -4.125 24.203 -12.516 1 91.19 106 PRO A CA 1
ATOM 862 C C . PRO A 1 106 ? -4.941 24.391 -11.234 1 91.19 106 PRO A C 1
ATOM 864 O O . PRO A 1 106 ? -5.195 23.422 -10.516 1 91.19 106 PRO A O 1
ATOM 867 N N . LEU A 1 107 ? -5.449 25.609 -11.047 1 91.56 107 LEU A N 1
ATOM 868 C CA . LEU A 1 107 ? -6.176 25.984 -9.844 1 91.56 107 LEU A CA 1
ATOM 869 C C . LEU A 1 107 ? -7.402 25.094 -9.648 1 91.56 107 LEU A C 1
ATOM 871 O O . LEU A 1 107 ? -7.703 24.688 -8.523 1 91.56 107 LEU A O 1
ATOM 875 N N . THR A 1 108 ? -8.047 24.844 -10.727 1 88.69 108 THR A N 1
ATOM 876 C CA . THR A 1 108 ? -9.25 24.016 -10.656 1 88.69 108 THR A CA 1
ATOM 877 C C . THR A 1 108 ? -8.922 22.625 -10.148 1 88.69 108 THR A C 1
ATOM 879 O O . THR A 1 108 ? -9.68 22.047 -9.367 1 88.69 108 THR A O 1
ATOM 882 N N . GLU A 1 109 ? -7.828 22.109 -10.555 1 88.25 109 GLU A N 1
ATOM 883 C CA . GLU A 1 109 ? -7.387 20.781 -10.125 1 88.25 109 GLU A CA 1
ATOM 884 C C . GLU A 1 109 ? -6.902 20.812 -8.68 1 88.25 109 GLU A C 1
ATOM 886 O O . GLU A 1 109 ? -7.148 19.859 -7.918 1 88.25 109 GLU A O 1
ATOM 891 N N . LYS A 1 110 ? -6.281 21.875 -8.273 1 90.19 110 LYS A N 1
ATOM 892 C CA . LYS A 1 110 ? -5.859 22.047 -6.883 1 90.19 110 LYS A CA 1
ATOM 893 C C . LYS A 1 110 ? -7.051 21.938 -5.934 1 90.19 110 LYS A C 1
ATOM 895 O O . LYS A 1 110 ? -7.012 21.188 -4.961 1 90.19 110 LYS A O 1
ATOM 900 N N . SER A 1 111 ? -8.008 22.688 -6.324 1 87.88 111 SER A N 1
ATOM 901 C CA . SER A 1 111 ? -9.188 22.75 -5.473 1 87.88 111 SER A CA 1
ATOM 902 C C . SER A 1 111 ? -9.883 21.391 -5.387 1 87.88 111 SER A C 1
ATOM 904 O O . SER A 1 111 ? -10.32 20.984 -4.312 1 87.88 111 SER A O 1
ATOM 906 N N . ARG A 1 112 ? -9.977 20.797 -6.461 1 85.44 112 ARG A N 1
ATOM 907 C CA . ARG A 1 112 ? -10.617 19.5 -6.5 1 85.44 112 ARG A CA 1
ATOM 908 C C . ARG A 1 112 ? -9.844 18.484 -5.668 1 85.44 112 ARG A C 1
ATOM 910 O O . ARG A 1 112 ? -10.43 17.734 -4.875 1 85.44 112 ARG A O 1
ATOM 917 N N . ILE A 1 113 ? -8.539 18.422 -5.871 1 84.75 113 ILE A N 1
ATOM 918 C CA . ILE A 1 113 ? -7.676 17.5 -5.16 1 84.75 113 ILE A CA 1
ATOM 919 C C . ILE A 1 113 ? -7.711 17.797 -3.662 1 84.75 113 ILE A C 1
ATOM 921 O O . ILE A 1 113 ? -7.867 16.875 -2.846 1 84.75 113 ILE A O 1
ATOM 925 N N . PHE A 1 114 ? -7.633 19.031 -3.311 1 89.19 114 PHE A N 1
ATOM 926 C CA . PHE A 1 114 ? -7.617 19.422 -1.904 1 89.19 114 PHE A CA 1
ATOM 927 C C . PHE A 1 114 ? -8.938 19.062 -1.231 1 89.19 114 PHE A C 1
ATOM 929 O O . PHE A 1 114 ? -8.945 18.5 -0.135 1 89.19 114 PHE A O 1
ATOM 936 N N . ARG A 1 115 ? -9.984 19.391 -1.849 1 84.44 115 ARG 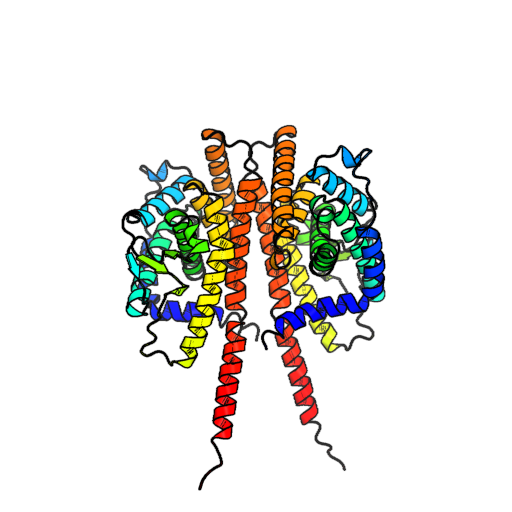A N 1
ATOM 937 C CA . ARG A 1 115 ? -11.297 19.094 -1.295 1 84.44 115 ARG A CA 1
ATOM 938 C C . ARG A 1 115 ? -11.461 17.609 -1.018 1 84.44 115 ARG A C 1
ATOM 940 O O . ARG A 1 115 ? -12.078 17.219 -0.026 1 84.44 115 ARG A O 1
ATOM 947 N N . SER A 1 116 ? -10.867 16.844 -1.812 1 77.75 116 SER A N 1
ATOM 948 C CA . SER A 1 116 ? -11.047 15.391 -1.741 1 77.75 116 SER A CA 1
ATOM 949 C C . SER A 1 116 ? -10.094 14.758 -0.735 1 77.75 116 SER A C 1
ATOM 951 O O . SER A 1 116 ? -10.375 13.695 -0.19 1 77.75 116 SER A O 1
ATOM 953 N N . LEU A 1 117 ? -8.953 15.461 -0.507 1 82.38 117 LEU A N 1
ATOM 954 C CA . LEU A 1 117 ? -7.902 14.672 0.122 1 82.38 117 LEU A CA 1
ATOM 955 C C . LEU A 1 117 ? -7.473 15.305 1.444 1 82.38 117 LEU A C 1
ATOM 957 O O . LEU A 1 117 ? -6.805 14.656 2.256 1 82.38 117 LEU A O 1
ATOM 961 N N . TRP A 1 118 ? -7.816 16.531 1.714 1 86.5 118 TRP A N 1
ATOM 962 C CA . TRP A 1 118 ? -7.199 17.219 2.842 1 86.5 118 TRP A CA 1
ATOM 963 C C . TRP A 1 118 ? -7.492 16.484 4.152 1 86.5 118 TRP A C 1
ATOM 965 O O . TRP A 1 118 ? -6.629 16.406 5.027 1 86.5 118 TRP A O 1
ATOM 975 N N . GLN A 1 119 ? -8.641 15.922 4.316 1 82.25 119 GLN A N 1
ATOM 976 C CA . GLN A 1 119 ? -8.984 15.234 5.555 1 82.25 119 GLN A CA 1
ATOM 977 C C . GLN A 1 119 ? -8.109 14 5.758 1 82.25 119 GLN A C 1
ATOM 979 O O . GLN A 1 119 ? -7.68 13.719 6.875 1 82.25 119 GLN A O 1
ATOM 984 N N . ASN A 1 120 ? -7.93 13.305 4.664 1 81.56 120 ASN A N 1
ATOM 985 C CA . ASN A 1 120 ? -7.094 12.109 4.73 1 81.56 120 ASN A CA 1
ATOM 986 C C . ASN A 1 120 ? -5.645 12.461 5.062 1 81.56 120 ASN A C 1
ATOM 988 O O . ASN A 1 120 ? -4.992 11.75 5.828 1 81.56 120 ASN A O 1
ATOM 992 N N . ILE A 1 121 ? -5.227 13.492 4.473 1 86.19 121 ILE A N 1
ATOM 993 C CA . ILE A 1 121 ? -3.857 13.93 4.719 1 86.19 121 ILE A CA 1
ATOM 994 C C . ILE A 1 121 ? -3.695 14.32 6.184 1 86.19 121 ILE A C 1
ATOM 996 O O . ILE A 1 121 ? -2.732 13.922 6.84 1 86.19 121 ILE A O 1
ATOM 1000 N N . TYR A 1 122 ? -4.637 15.008 6.594 1 83.5 122 TYR A N 1
ATOM 1001 C CA . TYR A 1 122 ? -4.602 15.453 7.984 1 83.5 122 TYR A CA 1
ATOM 1002 C C . TYR A 1 122 ? -4.637 14.273 8.938 1 83.5 122 TYR A C 1
ATOM 1004 O O . TYR A 1 122 ? -3.879 14.227 9.914 1 83.5 122 TYR A O 1
ATOM 1012 N N . ARG A 1 123 ? -5.484 13.375 8.719 1 83 123 ARG A N 1
ATOM 1013 C CA . ARG A 1 123 ? -5.594 12.203 9.57 1 83 123 ARG A CA 1
ATOM 1014 C C . ARG A 1 123 ? -4.281 11.43 9.609 1 83 123 ARG A C 1
ATOM 1016 O O . ARG A 1 123 ? -3.834 11 10.672 1 83 123 ARG A O 1
ATOM 1023 N N . PHE A 1 124 ? -3.789 11.281 8.477 1 88.25 124 PHE A N 1
ATOM 1024 C CA . PHE A 1 124 ? -2.529 10.555 8.383 1 88.25 124 PHE A CA 1
ATOM 1025 C C . PHE A 1 124 ? -1.424 11.289 9.133 1 88.25 124 PHE A C 1
ATOM 1027 O O . PHE A 1 124 ? -0.631 10.672 9.844 1 88.25 124 PHE A O 1
ATOM 1034 N N . GLU A 1 125 ? -1.364 12.523 8.93 1 87.75 125 GLU A N 1
ATOM 1035 C CA . GLU A 1 125 ? -0.355 13.336 9.602 1 87.75 125 GLU A CA 1
ATOM 1036 C C . GLU A 1 125 ? -0.524 13.289 11.117 1 87.75 125 GLU A C 1
ATOM 1038 O O . GLU A 1 125 ? 0.461 13.234 11.852 1 87.75 125 GLU A O 1
ATOM 1043 N N . ARG A 1 126 ? -1.688 13.242 11.57 1 85.38 126 ARG A N 1
ATOM 1044 C CA . ARG A 1 126 ? -1.947 13.188 13 1 85.38 126 ARG A CA 1
ATOM 1045 C C . ARG A 1 126 ? -1.518 11.844 13.578 1 85.38 126 ARG A C 1
ATOM 1047 O O . ARG A 1 126 ? -1.023 11.773 14.711 1 85.38 126 ARG A O 1
ATOM 1054 N N . ILE A 1 127 ? -1.765 10.898 12.828 1 89.12 127 ILE A N 1
ATOM 1055 C CA . ILE A 1 127 ? -1.346 9.57 13.266 1 89.12 127 ILE A CA 1
ATOM 1056 C C . ILE A 1 127 ? 0.179 9.508 13.336 1 89.12 127 ILE A C 1
ATOM 1058 O O . ILE A 1 127 ? 0.741 8.969 14.289 1 89.12 127 ILE A O 1
ATOM 1062 N N . GLN A 1 128 ? 0.754 10.055 12.344 1 90.19 128 GLN A N 1
ATOM 1063 C CA . GLN A 1 128 ? 2.213 10.109 12.336 1 90.19 128 GLN A CA 1
ATOM 1064 C C . GLN A 1 128 ? 2.74 10.914 13.523 1 90.19 128 GLN A C 1
ATOM 1066 O O . GLN A 1 128 ? 3.693 10.5 14.188 1 90.19 128 GLN A O 1
ATOM 1071 N N . MET A 1 129 ? 2.098 11.961 13.727 1 87.88 129 MET A N 1
ATOM 1072 C CA . MET A 1 129 ? 2.496 12.797 14.852 1 87.88 129 MET A CA 1
ATOM 1073 C C . MET A 1 129 ? 2.287 12.062 16.172 1 87.88 129 MET A C 1
ATOM 1075 O O . MET A 1 129 ? 3.113 12.164 17.078 1 87.88 129 MET A O 1
ATOM 1079 N N . SER A 1 130 ? 1.23 11.406 16.281 1 89.12 130 SER A N 1
ATOM 1080 C CA . SER A 1 130 ? 0.951 10.625 17.484 1 89.12 130 SER A CA 1
ATOM 1081 C C . SER A 1 130 ? 2.035 9.578 17.734 1 89.12 130 SER A C 1
ATOM 1083 O O . SER A 1 130 ? 2.488 9.406 18.859 1 89.12 130 SER A O 1
ATOM 1085 N N . ALA A 1 131 ? 2.373 8.945 16.656 1 90.5 131 ALA A N 1
ATOM 1086 C CA . ALA A 1 131 ? 3.42 7.934 16.75 1 90.5 131 ALA A CA 1
ATOM 1087 C C . ALA A 1 131 ? 4.746 8.547 17.188 1 90.5 131 ALA A C 1
ATOM 1089 O O . ALA A 1 131 ? 5.512 7.93 17.922 1 90.5 131 ALA A O 1
ATOM 1090 N N . GLU A 1 132 ? 4.965 9.734 16.75 1 88.19 132 GLU A N 1
ATOM 1091 C CA . GLU A 1 132 ? 6.203 10.43 17.078 1 88.19 132 GLU A CA 1
ATOM 1092 C C . GLU A 1 132 ? 6.215 10.883 18.547 1 88.19 132 GLU A C 1
ATOM 1094 O O . GLU A 1 132 ? 7.234 10.766 19.219 1 88.19 132 GLU A O 1
ATOM 1099 N N . ILE A 1 133 ? 5.16 11.375 18.984 1 86.56 133 ILE A N 1
ATOM 1100 C CA . ILE A 1 133 ? 5.07 11.984 20.297 1 86.56 133 ILE A CA 1
ATOM 1101 C C . ILE A 1 133 ? 4.992 10.898 21.375 1 86.56 133 ILE A C 1
ATOM 1103 O O . ILE A 1 133 ? 5.656 10.992 22.406 1 86.56 133 ILE A O 1
ATOM 1107 N N . PHE A 1 134 ? 4.23 9.914 21.125 1 90.12 134 PHE A N 1
ATOM 1108 C CA . PHE A 1 134 ? 3.896 8.977 22.203 1 90.12 134 PHE A CA 1
ATOM 1109 C C . PHE A 1 134 ? 4.648 7.664 22.016 1 90.12 134 PHE A C 1
ATOM 1111 O O . PHE A 1 134 ? 4.68 6.836 22.922 1 90.12 134 PHE A O 1
ATOM 1118 N N . GLY A 1 135 ? 5.234 7.441 20.859 1 88.81 135 GLY A N 1
ATOM 1119 C CA . GLY A 1 135 ? 5.934 6.191 20.609 1 88.81 135 GLY A CA 1
ATOM 1120 C C . GLY A 1 135 ? 5.055 4.969 20.812 1 88.81 135 GLY A C 1
ATOM 1121 O O . GLY A 1 135 ? 3.953 4.898 20.266 1 88.81 135 GLY A O 1
ATOM 1122 N N . GLU A 1 136 ? 5.504 4.062 21.594 1 86.44 136 GLU A N 1
ATOM 1123 C CA . GLU A 1 136 ? 4.809 2.797 21.797 1 86.44 136 GLU A CA 1
ATOM 1124 C C . GLU A 1 136 ? 3.512 2.998 22.578 1 86.44 136 GLU A C 1
ATOM 1126 O O . GLU A 1 136 ? 2.58 2.199 22.469 1 86.44 136 GLU A O 1
ATOM 1131 N N . SER A 1 137 ? 3.484 4.074 23.344 1 87.69 137 SER A N 1
ATOM 1132 C CA . SER A 1 137 ? 2.287 4.359 24.141 1 87.69 137 SER A CA 1
ATOM 1133 C C . SER A 1 137 ? 1.093 4.656 23.234 1 87.69 137 SER A C 1
ATOM 1135 O O . SER A 1 137 ? -0.056 4.574 23.672 1 87.69 137 SER A O 1
ATOM 1137 N N . CYS A 1 138 ? 1.344 5.047 21.969 1 88.31 138 CYS A N 1
ATOM 1138 C CA . CYS A 1 138 ? 0.263 5.234 21 1 88.31 138 CYS A CA 1
ATOM 1139 C C . CYS A 1 138 ? -0.558 3.957 20.844 1 88.31 138 CYS A C 1
ATOM 1141 O O . CYS A 1 138 ? -1.789 4.008 20.828 1 88.31 138 CYS A O 1
ATOM 1143 N N . ALA A 1 139 ? 0.165 2.859 20.812 1 83.19 139 ALA A N 1
ATOM 1144 C CA . ALA A 1 139 ? -0.515 1.585 20.594 1 83.19 139 ALA A CA 1
ATOM 1145 C C . ALA A 1 139 ? -0.992 0.986 21.922 1 83.19 139 ALA A C 1
ATOM 1147 O O . ALA A 1 139 ? -2.121 0.5 22.016 1 83.19 139 ALA A O 1
ATOM 1148 N N . THR A 1 140 ? -0.217 1.05 23 1 88.25 140 THR A N 1
ATOM 1149 C CA . THR A 1 140 ? -0.523 0.36 24.25 1 88.25 140 THR A CA 1
ATOM 1150 C C . THR A 1 140 ? -1.577 1.125 25.031 1 88.25 140 THR A C 1
ATOM 1152 O O . THR A 1 140 ? -2.453 0.521 25.656 1 88.25 140 THR A O 1
ATOM 1155 N N . GLU A 1 141 ? -1.517 2.465 25.016 1 90.12 141 GLU A N 1
ATOM 1156 C CA . GLU A 1 141 ? -2.422 3.299 25.797 1 90.12 141 GLU A CA 1
ATOM 1157 C C . GLU A 1 141 ? -3.418 4.027 24.906 1 90.12 141 GLU A C 1
ATOM 1159 O O . GLU A 1 141 ? -4.281 4.758 25.391 1 90.12 141 GLU A O 1
ATOM 1164 N N . LYS A 1 142 ? -3.254 3.857 23.562 1 88.12 142 LYS A N 1
ATOM 1165 C CA . LYS A 1 142 ? -4.137 4.434 22.547 1 88.12 142 LYS A CA 1
ATOM 1166 C C . LYS A 1 142 ? -4.203 5.949 22.672 1 88.12 142 LYS A C 1
ATOM 1168 O O . LYS A 1 142 ? -5.293 6.527 22.719 1 88.12 142 LYS A O 1
ATOM 1173 N N . LYS A 1 143 ? -3.074 6.492 22.891 1 88.31 143 LYS A N 1
ATOM 1174 C CA . LYS A 1 143 ? -2.941 7.945 22.938 1 88.31 143 LYS A CA 1
ATOM 1175 C C . LYS A 1 143 ? -2.805 8.523 21.531 1 88.31 143 LYS A C 1
ATOM 1177 O O . LYS A 1 143 ? -1.971 8.07 20.75 1 88.31 143 LYS A O 1
ATOM 1182 N N . LEU A 1 144 ? -3.648 9.477 21.234 1 86.81 144 LEU A N 1
ATOM 1183 C CA . LEU A 1 144 ? -3.648 10.094 19.906 1 86.81 144 LEU A CA 1
ATOM 1184 C C . LEU A 1 144 ? -3.605 11.609 20.016 1 86.81 144 LEU A C 1
ATOM 1186 O O . LEU A 1 144 ? -4.375 12.211 20.781 1 86.81 144 LEU A O 1
ATOM 1190 N N . ALA A 1 145 ? -2.711 12.18 19.25 1 85.94 145 ALA A N 1
ATOM 1191 C CA . ALA A 1 145 ? -2.666 13.641 19.156 1 85.94 145 ALA A CA 1
ATOM 1192 C C . ALA A 1 145 ? -3.752 14.164 18.219 1 85.94 145 ALA A C 1
ATOM 1194 O O . ALA A 1 145 ? -3.904 13.68 17.094 1 85.94 145 ALA A O 1
ATOM 1195 N N . ILE A 1 146 ? -4.543 15.047 18.688 1 79.88 146 ILE A N 1
ATOM 1196 C CA . ILE A 1 146 ? -5.555 15.672 17.844 1 79.88 146 ILE A CA 1
ATOM 1197 C C . ILE A 1 146 ? -5.031 17 17.297 1 79.88 146 ILE A C 1
ATOM 1199 O O . ILE A 1 146 ? -5.527 17.5 16.281 1 79.88 146 ILE A O 1
ATOM 1203 N N . SER A 1 147 ? -4.125 17.578 18.016 1 79.19 147 SER A N 1
ATOM 1204 C CA . SER A 1 147 ? -3.385 18.781 17.594 1 79.19 147 SER A CA 1
ATOM 1205 C C . SER A 1 147 ? -1.975 18.781 18.188 1 79.19 147 SER A C 1
ATOM 1207 O O . SER A 1 147 ? -1.536 17.781 18.766 1 79.19 147 SER A O 1
ATOM 1209 N N . CYS A 1 148 ? -1.27 19.859 17.906 1 79.12 148 CYS A N 1
ATOM 1210 C CA . CYS A 1 148 ? 0.082 19.984 18.438 1 79.12 148 CYS A CA 1
ATOM 1211 C C . CYS A 1 148 ? 0.058 20.156 19.953 1 79.12 148 CYS A C 1
ATOM 1213 O O . CYS A 1 148 ? 1.07 19.938 20.625 1 79.12 148 CYS A O 1
ATOM 1215 N N . GLU A 1 149 ? -1.188 20.469 20.531 1 81.5 149 GLU A N 1
ATOM 1216 C CA . GLU A 1 149 ? -1.243 20.797 21.953 1 81.5 149 GLU A CA 1
ATOM 1217 C C . GLU A 1 149 ? -2.205 19.875 22.688 1 81.5 149 GLU A C 1
ATOM 1219 O O . GLU A 1 149 ? -2.238 19.875 23.922 1 81.5 149 GLU A O 1
ATOM 1224 N N . ARG A 1 150 ? -2.875 19.125 21.938 1 83.81 150 ARG A N 1
ATOM 1225 C CA . ARG A 1 150 ? -3.922 18.344 22.578 1 83.81 150 ARG A CA 1
ATOM 1226 C C . ARG A 1 150 ? -3.863 16.891 22.125 1 83.81 150 ARG A C 1
ATOM 1228 O O . ARG A 1 150 ? -3.551 16.609 20.969 1 83.81 150 ARG A O 1
ATOM 1235 N N . ALA A 1 151 ? -4.203 16.047 23.047 1 88.25 151 ALA A N 1
ATOM 1236 C CA . ALA A 1 151 ? -4.246 14.609 22.766 1 88.25 151 ALA A CA 1
ATOM 1237 C C . ALA A 1 151 ? -5.426 13.945 23.484 1 88.25 151 ALA A C 1
ATOM 1239 O O . ALA A 1 151 ? -6.074 14.562 24.328 1 88.25 151 ALA A O 1
ATOM 1240 N N . ILE A 1 152 ? -5.707 12.859 23 1 83.81 152 ILE A N 1
ATOM 1241 C CA . ILE A 1 152 ? -6.766 12.078 23.641 1 83.81 152 ILE A CA 1
ATOM 1242 C C . ILE A 1 152 ? -6.262 10.664 23.938 1 83.81 152 ILE A C 1
ATOM 1244 O O . ILE A 1 152 ? -5.285 10.211 23.344 1 83.81 152 ILE A O 1
ATOM 1248 N N . GLN A 1 153 ? -6.957 10.141 24.953 1 88.88 153 GLN A N 1
ATOM 1249 C CA . GLN A 1 153 ? -6.859 8.703 25.188 1 88.88 153 GLN A CA 1
ATOM 1250 C C . GLN A 1 153 ? -8.164 7.996 24.844 1 88.88 153 GLN A C 1
ATOM 1252 O O . GLN A 1 153 ? -9.195 8.227 25.484 1 88.88 153 GLN A O 1
ATOM 1257 N N . LEU A 1 154 ? -8.07 7.18 23.828 1 83.69 154 LEU A N 1
ATOM 1258 C CA . LEU A 1 154 ? -9.266 6.645 23.188 1 83.69 154 LEU A CA 1
ATOM 1259 C C . LEU A 1 154 ? -10.148 5.918 24.203 1 83.69 154 LEU A C 1
ATOM 1261 O O . LEU A 1 154 ? -11.367 6.074 24.188 1 83.69 154 LEU A O 1
ATOM 1265 N N . ASP A 1 155 ? -9.594 5.082 25 1 80.81 155 ASP A N 1
ATOM 1266 C CA . ASP A 1 155 ? -10.359 4.266 25.938 1 80.81 155 ASP A CA 1
ATOM 1267 C C . ASP A 1 155 ? -11.031 5.133 27 1 80.81 155 ASP A C 1
ATOM 1269 O O . ASP A 1 155 ? -12.016 4.715 27.625 1 80.81 155 ASP A O 1
ATOM 1273 N N . ALA A 1 156 ? -10.602 6.344 27.219 1 79.62 156 ALA A N 1
ATOM 1274 C CA . ALA A 1 156 ? -11.125 7.23 28.25 1 79.62 156 ALA A CA 1
ATOM 1275 C C . ALA A 1 156 ? -11.945 8.367 27.641 1 79.62 156 ALA A C 1
ATOM 1277 O O . ALA A 1 156 ? -12.391 9.266 28.344 1 79.62 156 ALA A O 1
ATOM 1278 N N . LEU A 1 157 ? -12.125 8.305 26.422 1 78.31 157 LEU A N 1
ATOM 1279 C CA . LEU A 1 157 ? -12.703 9.43 25.703 1 78.31 157 LEU A CA 1
ATOM 1280 C C . LEU A 1 157 ? -14.227 9.422 25.828 1 78.31 157 LEU A C 1
ATOM 1282 O O . LEU A 1 157 ? -14.867 8.391 25.625 1 78.31 157 LEU A O 1
ATOM 1286 N N . PHE A 1 158 ? -14.719 10.586 26.297 1 72.94 158 PHE A N 1
ATOM 1287 C CA . PHE A 1 158 ? -16.156 10.828 26.344 1 72.94 158 PHE A CA 1
ATOM 1288 C C . PHE A 1 158 ? -16.562 11.82 25.25 1 72.94 158 PHE A C 1
ATOM 1290 O O . PHE A 1 158 ? -15.961 12.883 25.109 1 72.94 158 PHE A O 1
ATOM 1297 N N . PHE A 1 159 ? -17.422 11.344 24.359 1 65.44 159 PHE A N 1
ATOM 1298 C CA . PHE A 1 159 ? -17.938 12.25 23.344 1 65.44 159 PHE A CA 1
ATOM 1299 C C . PHE A 1 159 ? -19.219 12.914 23.797 1 65.44 159 PHE A C 1
ATOM 1301 O O . PHE A 1 159 ? -20.188 12.234 24.141 1 65.44 159 PHE A O 1
ATOM 1308 N N . ASP A 1 160 ? -19.078 14.148 24 1 60.66 160 ASP A N 1
ATOM 1309 C CA . ASP A 1 160 ? -20.25 14.93 24.359 1 60.66 160 ASP A CA 1
ATOM 1310 C C . ASP A 1 160 ? -21.188 15.109 23.156 1 60.66 160 ASP A C 1
ATOM 1312 O O . ASP A 1 160 ? -20.828 15.781 22.188 1 60.66 160 ASP A O 1
ATOM 1316 N N . ILE A 1 161 ? -22.078 14.211 23.109 1 51.75 161 ILE A N 1
ATOM 1317 C CA . ILE A 1 161 ? -23.031 14.211 22 1 51.75 161 ILE A CA 1
ATOM 1318 C C . ILE A 1 161 ? -24.203 15.125 22.328 1 51.75 161 ILE A C 1
ATOM 1320 O O . ILE A 1 161 ? -25.297 14.648 22.641 1 51.75 161 ILE A O 1
ATOM 1324 N N . GLU A 1 162 ? -24.062 16.031 23.125 1 47.22 162 GLU A N 1
ATOM 1325 C CA . GLU A 1 162 ? -25.203 16.922 23.344 1 47.22 162 GLU A CA 1
ATOM 1326 C C . GLU A 1 162 ? -25.641 17.578 22.047 1 47.22 162 GLU A C 1
ATOM 1328 O O . GLU A 1 162 ? -24.828 18.156 21.328 1 47.22 162 GLU A O 1
ATOM 1333 N N . GLY A 1 163 ? -26.938 17.25 21.562 1 46.59 163 GLY A N 1
ATOM 1334 C CA . GLY A 1 163 ? -27.688 17.781 20.438 1 46.59 163 GLY A CA 1
ATOM 1335 C C . GLY A 1 163 ? -27.75 16.812 19.266 1 46.59 163 GLY A C 1
ATOM 1336 O O . GLY A 1 163 ? -28.422 17.094 18.266 1 46.59 163 GLY A O 1
ATOM 1337 N N . VAL A 1 164 ? -26.797 16.047 19.031 1 46.66 164 VAL A N 1
ATOM 1338 C CA . VAL A 1 164 ? -26.953 15.117 17.922 1 46.66 164 VAL A CA 1
ATOM 1339 C C . VAL A 1 164 ? -27.828 13.938 18.359 1 46.66 164 VAL A C 1
ATOM 1341 O O . VAL A 1 164 ? -27.844 13.57 19.531 1 46.66 164 VAL A O 1
ATOM 1344 N N . ALA A 1 165 ? -28.797 13.75 17.594 1 47.59 165 ALA A N 1
ATOM 1345 C CA . ALA A 1 165 ? -29.688 12.617 17.875 1 47.59 165 ALA A CA 1
ATOM 1346 C C . ALA A 1 165 ? -28.891 11.414 18.359 1 47.59 165 ALA A C 1
ATOM 1348 O O . ALA A 1 165 ? -27.906 11.023 17.734 1 47.59 165 ALA A O 1
ATOM 1349 N N . GLN A 1 166 ? -29.094 10.992 19.531 1 48.03 166 GLN A N 1
ATOM 1350 C CA . GLN A 1 166 ? -28.359 10.078 20.391 1 48.03 166 GLN A CA 1
ATOM 1351 C C . GLN A 1 166 ? -27.969 8.805 19.625 1 48.03 166 GLN A C 1
ATOM 1353 O O . GLN A 1 166 ? -26.844 8.312 19.781 1 48.03 166 GLN A O 1
ATOM 1358 N N . ASN A 1 167 ? -28.906 8.227 18.953 1 47.72 167 ASN A N 1
ATOM 1359 C CA . ASN A 1 167 ? -28.672 6.938 18.312 1 47.72 167 ASN A CA 1
ATOM 1360 C C . ASN A 1 167 ? -27.641 7.051 17.188 1 47.72 167 ASN A C 1
ATOM 1362 O O . ASN A 1 167 ? -26.781 6.18 17.031 1 47.72 167 ASN A O 1
ATOM 1366 N N . LYS A 1 168 ? -27.859 8.086 16.422 1 50.19 168 LYS A N 1
ATOM 1367 C CA . LYS A 1 168 ? -26.938 8.281 15.312 1 50.19 168 LYS A CA 1
ATOM 1368 C C . LYS A 1 168 ? -25.516 8.547 15.82 1 50.19 168 LYS A C 1
ATOM 1370 O O . LYS A 1 168 ? -24.547 8.125 15.195 1 50.19 168 LYS A O 1
ATOM 1375 N N . LEU A 1 169 ? -25.578 8.93 17 1 50.25 169 LEU A N 1
ATOM 1376 C CA . LEU A 1 169 ? -24.297 9.305 17.578 1 50.25 169 LEU A CA 1
ATOM 1377 C C . LEU 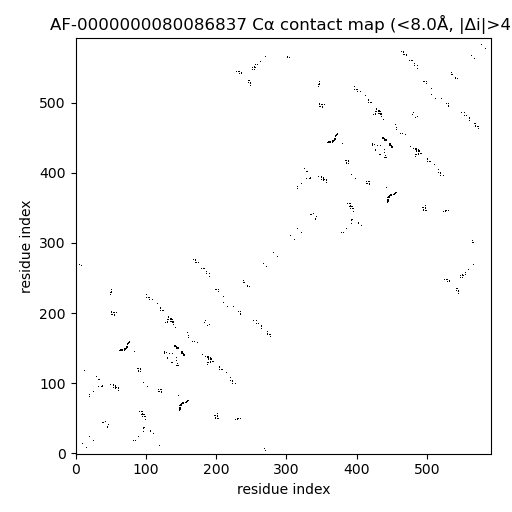A 1 169 ? -23.547 8.07 18.078 1 50.25 169 LEU A C 1
ATOM 1379 O O . LEU A 1 169 ? -22.328 7.965 17.875 1 50.25 169 LEU A O 1
ATOM 1383 N N . LYS A 1 170 ? -24.328 7.277 18.719 1 52.81 170 LYS A N 1
ATOM 1384 C CA . LYS A 1 170 ? -23.672 6.082 19.234 1 52.81 170 LYS A CA 1
ATOM 1385 C C . LYS A 1 170 ? -23.016 5.281 18.109 1 52.81 170 LYS A C 1
ATOM 1387 O O . LYS A 1 170 ? -21.891 4.801 18.25 1 52.81 170 LYS A O 1
ATOM 1392 N N . VAL A 1 171 ? -23.781 5.219 17.125 1 51.47 171 VAL A N 1
ATOM 1393 C CA . VAL A 1 171 ? -23.281 4.465 15.984 1 51.47 171 VAL A CA 1
ATOM 1394 C C . VAL A 1 171 ? -22.047 5.168 15.398 1 51.47 171 VAL A C 1
ATOM 1396 O O . VAL A 1 171 ? -21.047 4.523 15.078 1 51.47 171 VAL A O 1
ATOM 1399 N N . THR A 1 172 ? -22.203 6.418 15.516 1 58.88 172 THR A N 1
ATOM 1400 C CA . THR A 1 172 ? -21.109 7.215 14.984 1 58.88 172 THR A CA 1
ATOM 1401 C C . THR A 1 172 ? -19.875 7.09 15.859 1 58.88 172 THR A C 1
ATOM 1403 O O . THR A 1 172 ? -18.75 6.969 15.352 1 58.88 172 THR A O 1
ATOM 1406 N N . LEU A 1 173 ? -20.203 6.938 17.125 1 62.44 173 LEU A N 1
ATOM 1407 C CA . LEU A 1 173 ? -19.078 6.867 18.047 1 62.44 173 LEU A CA 1
ATOM 1408 C C . LEU A 1 173 ? -18.391 5.504 17.984 1 62.44 173 LEU A C 1
ATOM 1410 O O . LEU A 1 173 ? -17.172 5.418 18.047 1 62.44 173 LEU A O 1
ATOM 1414 N N . GLN A 1 174 ? -19.266 4.562 17.984 1 65.19 174 GLN A N 1
ATOM 1415 C CA . GLN A 1 174 ? -18.703 3.223 17.875 1 65.19 174 GLN A CA 1
ATOM 1416 C C . GLN A 1 174 ? -17.891 3.062 16.594 1 65.19 174 GLN A C 1
ATOM 1418 O O . GLN A 1 174 ? -16.812 2.467 16.609 1 65.19 174 GLN A O 1
ATOM 1423 N N . ASP A 1 175 ? -18.391 3.619 15.625 1 65.5 175 ASP A N 1
ATOM 1424 C CA . ASP A 1 175 ? -17.703 3.568 14.344 1 65.5 175 ASP A CA 1
ATOM 1425 C C . ASP A 1 175 ? -16.375 4.32 14.406 1 65.5 175 ASP A C 1
ATOM 1427 O O . ASP A 1 175 ? -15.367 3.852 13.875 1 65.5 175 ASP A O 1
ATOM 1431 N N . TYR A 1 176 ? -16.453 5.352 15.148 1 67.94 176 TYR A N 1
ATOM 1432 C CA . TYR A 1 176 ? -15.227 6.133 15.297 1 67.94 176 TYR A CA 1
ATOM 1433 C C . TYR A 1 176 ? -14.188 5.375 16.125 1 67.94 176 TYR A C 1
ATOM 1435 O O . TYR A 1 176 ? -13 5.391 15.789 1 67.94 176 TYR A O 1
ATOM 1443 N N . LYS A 1 177 ? -14.664 4.789 17.125 1 71.62 177 LYS A N 1
ATOM 1444 C CA . LYS A 1 177 ? -13.742 4.059 17.984 1 71.62 177 LYS A CA 1
ATOM 1445 C C . LYS A 1 177 ? -13.078 2.912 17.219 1 71.62 177 LYS A C 1
ATOM 1447 O O . LYS A 1 177 ? -11.875 2.684 17.359 1 71.62 177 LYS A O 1
ATOM 1452 N N . THR A 1 178 ? -13.867 2.246 16.484 1 74.25 178 THR A N 1
ATOM 1453 C CA . THR A 1 178 ? -13.328 1.152 15.688 1 74.25 178 THR A CA 1
ATOM 1454 C C . THR A 1 178 ? -12.32 1.674 14.672 1 74.25 178 THR A C 1
ATOM 1456 O O . THR A 1 178 ? -11.258 1.076 14.484 1 74.25 178 THR A O 1
ATOM 1459 N N . PHE A 1 179 ? -12.633 2.801 14.086 1 76.69 179 PHE A N 1
ATOM 1460 C CA . PHE A 1 179 ? -11.742 3.459 13.141 1 76.69 179 PHE A CA 1
ATOM 1461 C C . PHE A 1 179 ? -10.438 3.861 13.82 1 76.69 179 PHE A C 1
ATOM 1463 O O . PHE A 1 179 ? -9.352 3.561 13.312 1 76.69 179 PHE A O 1
ATOM 1470 N N . ALA A 1 180 ? -10.625 4.391 14.945 1 78.19 180 ALA A N 1
ATOM 1471 C CA . ALA A 1 180 ? -9.461 4.883 15.672 1 78.19 180 ALA A CA 1
ATOM 1472 C C . ALA A 1 180 ? -8.586 3.729 16.141 1 78.19 180 ALA A C 1
ATOM 1474 O O . ALA A 1 180 ? -7.352 3.82 16.109 1 78.19 180 ALA A O 1
ATOM 1475 N N . GLN A 1 181 ? -9.234 2.723 16.547 1 81.88 181 GLN A N 1
ATOM 1476 C CA . GLN A 1 181 ? -8.5 1.551 17.016 1 81.88 181 GLN A CA 1
ATOM 1477 C C . GLN A 1 181 ? -7.68 0.936 15.875 1 81.88 181 GLN A C 1
ATOM 1479 O O . GLN A 1 181 ? -6.527 0.546 16.078 1 81.88 181 GLN A O 1
ATOM 1484 N N . ARG A 1 182 ? -8.234 0.901 14.742 1 84.06 182 ARG A N 1
ATOM 1485 C CA . ARG A 1 182 ? -7.527 0.356 13.586 1 84.06 182 ARG A CA 1
ATOM 1486 C C . ARG A 1 182 ? -6.363 1.253 13.188 1 84.06 182 ARG A C 1
ATOM 1488 O O . ARG A 1 182 ? -5.285 0.763 12.836 1 84.06 182 ARG A O 1
ATOM 1495 N N . CYS A 1 183 ? -6.613 2.523 13.266 1 85.38 183 CYS A N 1
ATOM 1496 C CA . CYS A 1 183 ? -5.547 3.467 12.953 1 85.38 183 CYS A CA 1
ATOM 1497 C C . CYS A 1 183 ? -4.359 3.273 13.891 1 85.38 183 CYS A C 1
ATOM 1499 O O . CYS A 1 183 ? -3.207 3.328 13.461 1 85.38 183 CYS A O 1
ATOM 1501 N N . VAL A 1 184 ? -4.664 3.021 15.117 1 85.88 184 VAL A N 1
ATOM 1502 C CA . VAL A 1 184 ? -3.623 2.861 16.125 1 85.88 184 VAL A CA 1
ATOM 1503 C C . VAL A 1 184 ? -2.859 1.562 15.883 1 85.88 184 VAL A C 1
ATOM 1505 O O . VAL A 1 184 ? -1.626 1.558 15.844 1 85.88 184 VAL A O 1
ATOM 1508 N N . GLU A 1 185 ? -3.561 0.533 15.633 1 83.81 185 GLU A N 1
ATOM 1509 C CA . GLU A 1 185 ? -2.957 -0.794 15.562 1 83.81 185 GLU A CA 1
ATOM 1510 C C . GLU A 1 185 ? -2.275 -1.017 14.219 1 83.81 185 GLU A C 1
ATOM 1512 O O . GLU A 1 185 ? -1.207 -1.628 14.148 1 83.81 185 GLU A O 1
ATOM 1517 N N . GLU A 1 186 ? -2.871 -0.494 13.195 1 85.19 186 GLU A N 1
ATOM 1518 C CA . GLU A 1 186 ? -2.422 -0.88 11.859 1 85.19 186 GLU A CA 1
ATOM 1519 C C . GLU A 1 186 ? -1.513 0.185 11.258 1 85.19 186 GLU A C 1
ATOM 1521 O O . GLU A 1 186 ? -0.785 -0.084 10.297 1 85.19 186 GLU A O 1
ATOM 1526 N N . VAL A 1 187 ? -1.561 1.342 11.82 1 89.69 187 VAL A N 1
ATOM 1527 C CA . VAL A 1 187 ? -0.799 2.418 11.195 1 89.69 187 VAL A CA 1
ATOM 1528 C C . VAL A 1 187 ? 0.163 3.029 12.211 1 89.69 187 VAL A C 1
ATOM 1530 O O . VAL A 1 187 ? 1.379 3.021 12.008 1 89.69 187 VAL A O 1
ATOM 1533 N N . ALA A 1 188 ? -0.319 3.436 13.359 1 90.75 188 ALA A N 1
ATOM 1534 C CA . ALA A 1 188 ? 0.502 4.152 14.328 1 90.75 188 ALA A CA 1
ATOM 1535 C C . ALA A 1 188 ? 1.561 3.236 14.938 1 90.75 188 ALA A C 1
ATOM 1537 O O . ALA A 1 188 ? 2.701 3.654 15.148 1 90.75 188 ALA A O 1
ATOM 1538 N N . LYS A 1 189 ? 1.224 2.111 15.242 1 88.88 189 LYS A N 1
ATOM 1539 C CA . LYS A 1 189 ? 2.145 1.177 15.883 1 88.88 189 LYS A CA 1
ATOM 1540 C C . LYS A 1 189 ? 3.344 0.884 14.977 1 88.88 189 LYS A C 1
ATOM 1542 O O . LYS A 1 189 ? 4.492 1.062 15.391 1 88.88 189 LYS A O 1
ATOM 1547 N N . PRO A 1 190 ? 3.105 0.448 13.766 1 88.56 190 PRO A N 1
ATOM 1548 C CA . PRO A 1 190 ? 4.266 0.24 12.898 1 88.56 190 PRO A CA 1
ATOM 1549 C C . PRO A 1 190 ? 5.098 1.506 12.703 1 88.56 190 PRO A C 1
ATOM 1551 O O . PRO A 1 190 ? 6.324 1.437 12.633 1 88.56 190 PRO A O 1
ATOM 1554 N N . LEU A 1 191 ? 4.477 2.623 12.633 1 91.62 191 LEU A N 1
ATOM 1555 C CA . LEU A 1 191 ? 5.191 3.881 12.461 1 91.62 191 LEU A CA 1
ATOM 1556 C C . LEU A 1 191 ? 6.062 4.184 13.672 1 91.62 191 LEU A C 1
ATOM 1558 O O . LEU A 1 191 ? 7.176 4.695 13.523 1 91.62 191 LEU A O 1
ATOM 1562 N N . SER A 1 192 ? 5.551 3.896 14.82 1 90.75 192 SER A N 1
ATOM 1563 C CA . SER A 1 192 ? 6.305 4.141 16.047 1 90.75 192 SER A CA 1
ATOM 1564 C C . SER A 1 192 ? 7.535 3.244 16.125 1 90.75 192 SER A C 1
ATOM 1566 O O . SER A 1 192 ? 8.562 3.641 16.688 1 90.75 192 SER A O 1
ATOM 1568 N N . GLN A 1 193 ? 7.469 2.078 15.578 1 89.44 193 GLN A N 1
ATOM 1569 C CA . GLN A 1 193 ? 8.586 1.141 15.578 1 89.44 193 GLN A CA 1
ATOM 1570 C C . GLN A 1 193 ? 9.672 1.578 14.594 1 89.44 193 GLN A C 1
ATOM 1572 O O . GLN A 1 193 ? 10.859 1.339 14.828 1 89.44 193 GLN A O 1
ATOM 1577 N N . LEU A 1 194 ? 9.266 2.215 13.531 1 91.94 194 LEU A N 1
ATOM 1578 C CA . LEU A 1 194 ? 10.195 2.648 12.5 1 91.94 194 LEU A CA 1
ATOM 1579 C C . LEU A 1 194 ? 10.945 3.904 12.93 1 91.94 194 LEU A C 1
ATOM 1581 O O . LEU A 1 194 ? 12.031 4.195 12.414 1 91.94 194 LEU A O 1
ATOM 1585 N N . LYS A 1 195 ? 10.375 4.691 13.836 1 91.31 195 LYS A N 1
ATOM 1586 C CA . LYS A 1 195 ? 10.984 5.938 14.289 1 91.31 195 LYS A CA 1
ATOM 1587 C C . LYS A 1 195 ? 11.414 6.801 13.102 1 91.31 195 LYS A C 1
ATOM 1589 O O . LYS A 1 195 ? 12.594 7.148 12.977 1 91.31 195 LYS A O 1
ATOM 1594 N N . LEU A 1 196 ? 10.438 7.266 12.414 1 94.25 196 LEU A N 1
ATOM 1595 C CA . LEU A 1 196 ? 10.664 7.957 11.148 1 94.25 196 LEU A CA 1
ATOM 1596 C C . LEU A 1 196 ? 11.328 9.312 11.383 1 94.25 196 LEU A C 1
ATOM 1598 O O . LEU A 1 196 ? 10.992 10.008 12.344 1 94.25 196 LEU A O 1
ATOM 1602 N N . SER A 1 197 ? 12.32 9.617 10.531 1 94.31 197 SER A N 1
ATOM 1603 C CA . SER A 1 197 ? 12.812 10.992 10.445 1 94.31 197 SER A CA 1
ATOM 1604 C C . SER A 1 197 ? 11.781 11.906 9.789 1 94.31 197 SER A C 1
ATOM 1606 O O . SER A 1 197 ? 10.82 11.43 9.188 1 94.31 197 SER A O 1
ATOM 1608 N N . ILE A 1 198 ? 11.953 13.172 9.938 1 93.81 198 ILE A N 1
ATOM 1609 C CA . ILE A 1 198 ? 11.016 14.125 9.352 1 93.81 198 ILE A CA 1
ATOM 1610 C C . ILE A 1 198 ? 11.039 14.008 7.832 1 93.81 198 ILE A C 1
ATOM 1612 O O . ILE A 1 198 ? 10.016 14.203 7.172 1 93.81 198 ILE A O 1
ATOM 1616 N N . GLU A 1 199 ? 12.234 13.695 7.211 1 96.75 199 GLU A N 1
ATOM 1617 C CA . GLU A 1 199 ? 12.344 13.453 5.773 1 96.75 199 GLU A CA 1
ATOM 1618 C C . GLU A 1 199 ? 11.484 12.273 5.344 1 96.75 199 GLU A C 1
ATOM 1620 O O . GLU A 1 199 ? 10.812 12.328 4.312 1 96.75 199 GLU A O 1
ATOM 1625 N N . GLU A 1 200 ? 11.484 11.242 6.148 1 96.56 200 GLU A N 1
ATOM 1626 C CA . GLU A 1 200 ? 10.688 10.055 5.859 1 96.56 200 GLU A CA 1
ATOM 1627 C C . GLU A 1 200 ? 9.195 10.344 6.004 1 96.56 200 GLU A C 1
ATOM 1629 O O . GLU A 1 200 ? 8.375 9.836 5.238 1 96.56 200 GLU A O 1
ATOM 1634 N N . VAL A 1 201 ? 8.836 11.148 6.969 1 94.38 201 VAL A N 1
ATOM 1635 C CA . VAL A 1 201 ? 7.445 11.547 7.156 1 94.38 201 VAL A CA 1
ATOM 1636 C C . VAL A 1 201 ? 6.957 12.32 5.934 1 94.38 201 VAL A C 1
ATOM 1638 O O . VAL A 1 201 ? 5.859 12.07 5.43 1 94.38 201 VAL A O 1
ATOM 1641 N N . ALA A 1 202 ? 7.773 13.242 5.5 1 94.88 202 ALA A N 1
ATOM 1642 C CA . ALA A 1 202 ? 7.438 14.008 4.305 1 94.88 202 ALA A CA 1
ATOM 1643 C C . ALA A 1 202 ? 7.246 13.086 3.1 1 94.88 202 ALA A C 1
ATOM 1645 O O . ALA A 1 202 ? 6.273 13.234 2.352 1 94.88 202 ALA A O 1
ATOM 1646 N N . PHE A 1 203 ? 8.156 12.172 2.938 1 96.38 203 PHE A N 1
ATOM 1647 C CA . PHE A 1 203 ? 8.086 11.195 1.856 1 96.38 203 PHE A CA 1
ATOM 1648 C C . PHE A 1 203 ? 6.797 10.391 1.932 1 96.38 203 PHE A C 1
ATOM 1650 O O . PHE A 1 203 ? 6.129 10.188 0.917 1 96.38 203 PHE A O 1
ATOM 1657 N N . LEU A 1 204 ? 6.441 9.992 3.102 1 94.94 204 LEU A N 1
ATOM 1658 C CA . LEU A 1 204 ? 5.254 9.18 3.342 1 94.94 204 LEU A CA 1
ATOM 1659 C C . LEU A 1 204 ? 3.986 9.969 3.014 1 94.94 204 LEU A C 1
ATOM 1661 O O . LEU A 1 204 ? 3.057 9.43 2.408 1 94.94 204 LEU A O 1
ATOM 1665 N N . ILE A 1 205 ? 3.936 11.109 3.432 1 91.75 205 ILE A N 1
ATOM 1666 C CA . ILE A 1 205 ? 2.76 11.945 3.207 1 91.75 205 ILE A CA 1
ATOM 1667 C C . ILE A 1 205 ? 2.547 12.141 1.708 1 91.75 205 ILE A C 1
ATOM 1669 O O . ILE A 1 205 ? 1.423 12.023 1.214 1 91.75 205 ILE A O 1
ATOM 1673 N N . VAL A 1 206 ? 3.615 12.422 1.009 1 91.94 206 VAL A N 1
ATOM 1674 C CA . VAL A 1 206 ? 3.518 12.641 -0.431 1 91.94 206 VAL A CA 1
ATOM 1675 C C . VAL A 1 206 ? 3.029 11.367 -1.116 1 91.94 206 VAL A C 1
ATOM 1677 O O . VAL A 1 206 ? 2.141 11.422 -1.97 1 91.94 206 VAL A O 1
ATOM 1680 N N . ASN A 1 207 ? 3.6 10.266 -0.752 1 90.94 207 ASN A N 1
ATOM 1681 C CA . ASN A 1 207 ? 3.174 9.008 -1.35 1 90.94 207 ASN A CA 1
ATOM 1682 C C . ASN A 1 207 ? 1.726 8.68 -1.001 1 90.94 207 ASN A C 1
ATOM 1684 O O . ASN A 1 207 ? 0.999 8.109 -1.817 1 90.94 207 ASN A O 1
ATOM 1688 N N . PHE A 1 208 ? 1.315 8.992 0.179 1 88.69 208 PHE A N 1
ATOM 1689 C CA . PHE A 1 208 ? -0.066 8.766 0.585 1 88.69 208 PHE A CA 1
ATOM 1690 C C . PHE A 1 208 ? -1.027 9.562 -0.285 1 88.69 208 PHE A C 1
ATOM 1692 O O . PHE A 1 208 ? -2.07 9.055 -0.699 1 88.69 208 PHE A O 1
ATOM 1699 N N . VAL A 1 209 ? -0.67 10.758 -0.517 1 82.38 209 VAL A N 1
ATOM 1700 C CA . VAL A 1 209 ? -1.493 11.625 -1.354 1 82.38 209 VAL A CA 1
ATOM 1701 C C . VAL A 1 209 ? -1.606 11.039 -2.758 1 82.38 209 VAL A C 1
ATOM 1703 O O . VAL A 1 209 ? -2.703 10.945 -3.312 1 82.38 209 VAL A O 1
ATOM 1706 N N . PHE A 1 210 ? -0.6 10.547 -3.23 1 74.69 210 PHE A N 1
ATOM 1707 C CA . PHE A 1 210 ? -0.544 10.062 -4.605 1 74.69 210 PHE A CA 1
ATOM 1708 C C . PHE A 1 210 ? -1.251 8.719 -4.738 1 74.69 210 PHE A C 1
ATOM 1710 O O . PHE A 1 210 ? -1.732 8.367 -5.816 1 74.69 210 PHE A O 1
ATOM 1717 N N . HIS A 1 211 ? -1.229 8.031 -3.703 1 67.12 211 HIS A N 1
ATOM 1718 C CA . HIS A 1 211 ? -1.924 6.746 -3.707 1 67.12 211 HIS A CA 1
ATOM 1719 C C . HIS A 1 211 ? -3.438 6.938 -3.699 1 67.12 211 HIS A C 1
ATOM 1721 O O . HIS A 1 211 ? -4.188 5.988 -3.932 1 67.12 211 HIS A O 1
ATOM 1727 N N . ASN A 1 212 ? -3.881 8.016 -3.393 1 62.59 212 ASN A N 1
ATOM 1728 C CA . ASN A 1 212 ? -5.301 8.328 -3.488 1 62.59 212 ASN A CA 1
ATOM 1729 C C . ASN A 1 212 ? -5.637 9.016 -4.809 1 62.59 212 ASN A C 1
ATOM 1731 O O . ASN A 1 212 ? -6.504 9.891 -4.852 1 62.59 212 ASN A O 1
ATOM 1735 N N . GLU A 1 213 ? -5.031 8.477 -5.883 1 60.34 213 GLU A N 1
ATOM 1736 C CA . GLU A 1 213 ? -4.887 8.992 -7.242 1 60.34 213 GLU A CA 1
ATOM 1737 C C . GLU A 1 213 ? -6.234 9.062 -7.953 1 60.34 213 GLU A C 1
ATOM 1739 O O . GLU A 1 213 ? -6.422 9.867 -8.867 1 60.34 213 GLU A O 1
ATOM 1744 N N . GLU A 1 214 ? -7.035 8.234 -7.457 1 60.41 214 GLU A N 1
ATOM 1745 C CA . GLU A 1 214 ? -8.258 8.227 -8.258 1 60.41 214 GLU A CA 1
ATOM 1746 C C . GLU A 1 214 ? -8.805 9.641 -8.445 1 60.41 214 GLU A C 1
ATOM 1748 O O . GLU A 1 214 ? -9.586 9.891 -9.367 1 60.41 214 GLU A O 1
ATOM 1753 N N . LYS A 1 215 ? -8.133 10.398 -7.785 1 63.47 215 LYS A N 1
ATOM 1754 C CA . LYS A 1 215 ? -8.641 11.766 -7.809 1 63.47 215 LYS A CA 1
ATOM 1755 C C . LYS A 1 215 ? -7.711 12.68 -8.602 1 63.47 215 LYS A C 1
ATOM 1757 O O . LYS A 1 215 ? -8.055 13.828 -8.891 1 63.47 215 LYS A O 1
ATOM 1762 N N . ILE A 1 216 ? -6.578 12.125 -8.93 1 72.19 216 ILE A N 1
ATOM 1763 C CA . ILE A 1 216 ? -5.594 12.875 -9.695 1 72.19 216 ILE A CA 1
ATOM 1764 C C . ILE A 1 216 ? -5.52 12.328 -11.125 1 72.19 216 ILE A C 1
ATOM 1766 O O . ILE A 1 216 ? -5.051 11.211 -11.336 1 72.19 216 ILE A O 1
ATOM 1770 N N . ILE A 1 217 ? -6.051 13.055 -12.07 1 74.19 217 ILE A N 1
ATOM 1771 C CA . ILE A 1 217 ? -6.211 12.492 -13.406 1 74.19 217 ILE A CA 1
ATOM 1772 C C . ILE A 1 217 ? -5.469 13.359 -14.422 1 74.19 217 ILE A C 1
ATOM 1774 O O . ILE A 1 217 ? -5.129 14.508 -14.141 1 74.19 217 ILE A O 1
ATOM 1778 N N . GLY A 1 218 ? -5.152 12.75 -15.555 1 76.88 218 GLY A N 1
ATOM 1779 C CA . GLY A 1 218 ? -4.617 13.461 -16.703 1 76.88 218 GLY A CA 1
ATOM 1780 C C . GLY A 1 218 ? -3.225 14.023 -16.469 1 76.88 218 GLY A C 1
ATOM 1781 O O . GLY A 1 218 ? -2.348 13.32 -15.953 1 76.88 218 GLY A O 1
ATOM 1782 N N . GLU A 1 219 ? -2.936 15.227 -16.875 1 81.12 219 GLU A N 1
ATOM 1783 C CA . GLU A 1 219 ? -1.636 15.891 -16.812 1 81.12 219 GLU A CA 1
ATOM 1784 C C . GLU A 1 219 ? -1.188 16.078 -15.367 1 81.12 219 GLU A C 1
ATOM 1786 O O . GLU A 1 219 ? 0.01 16.062 -15.078 1 81.12 219 GLU A O 1
ATOM 1791 N N . SER A 1 220 ? -2.135 16.25 -14.562 1 82.75 220 SER A N 1
ATOM 1792 C CA . SER A 1 220 ? -1.811 16.422 -13.148 1 82.75 220 SER A CA 1
ATOM 1793 C C . SER A 1 220 ? -1.158 15.172 -12.57 1 82.75 220 SER A C 1
ATOM 1795 O O . SER A 1 220 ? -0.286 15.266 -11.703 1 82.75 220 SER A O 1
ATOM 1797 N N . PHE A 1 221 ? -1.512 14.062 -13.148 1 82.62 221 PHE A N 1
ATOM 1798 C CA . PHE A 1 221 ? -0.927 12.805 -12.68 1 82.62 221 PHE A CA 1
ATOM 1799 C C . PHE A 1 221 ? 0.544 12.719 -13.07 1 82.62 221 PHE A C 1
ATOM 1801 O O . PHE A 1 221 ? 1.374 12.266 -12.281 1 82.62 221 PHE A O 1
ATOM 1808 N N . ASP A 1 222 ? 0.812 13.141 -14.289 1 84.88 222 ASP A N 1
ATOM 1809 C CA . ASP A 1 222 ? 2.191 13.094 -14.766 1 84.88 222 ASP A CA 1
ATOM 1810 C C . ASP A 1 222 ? 3.092 13.992 -13.922 1 84.88 222 ASP A C 1
ATOM 1812 O O . ASP A 1 222 ? 4.219 13.609 -13.594 1 84.88 222 ASP A O 1
ATOM 1816 N N . VAL A 1 223 ? 2.574 15.125 -13.562 1 87.06 223 VAL A N 1
ATOM 1817 C CA . VAL A 1 223 ? 3.318 16.062 -12.734 1 87.06 223 VAL A CA 1
ATOM 1818 C C . VAL A 1 223 ? 3.568 15.461 -11.352 1 87.06 223 VAL A C 1
ATOM 1820 O O . VAL A 1 223 ? 4.68 15.539 -10.828 1 87.06 223 VAL A O 1
ATOM 1823 N N . CYS A 1 224 ? 2.592 14.836 -10.836 1 86.62 224 CYS A N 1
ATOM 1824 C CA . CYS A 1 224 ? 2.678 14.25 -9.5 1 86.62 224 CYS A CA 1
ATOM 1825 C C . CYS A 1 224 ? 3.613 13.047 -9.492 1 86.62 224 CYS A C 1
ATOM 1827 O O . CYS A 1 224 ? 4.383 12.867 -8.547 1 86.62 224 CYS A O 1
ATOM 1829 N N . ASP A 1 225 ? 3.557 12.297 -10.531 1 85.94 225 ASP A N 1
ATOM 1830 C CA . ASP A 1 225 ? 4.398 11.109 -10.625 1 85.94 225 ASP A CA 1
ATOM 1831 C C . ASP A 1 225 ? 5.875 11.484 -10.727 1 85.94 225 ASP A C 1
ATOM 1833 O O . ASP A 1 225 ? 6.723 10.867 -10.078 1 85.94 225 ASP A O 1
ATOM 1837 N N . ALA A 1 226 ? 6.164 12.469 -11.555 1 89.56 226 ALA A N 1
ATOM 1838 C CA . ALA A 1 226 ? 7.535 12.961 -11.664 1 89.56 226 ALA A CA 1
ATOM 1839 C C . ALA A 1 226 ? 8.031 13.516 -10.328 1 89.56 226 ALA A C 1
ATOM 1841 O O . ALA A 1 226 ? 9.203 13.344 -9.977 1 89.56 226 ALA A O 1
ATOM 1842 N N . PHE A 1 227 ? 7.125 14.188 -9.664 1 92.19 227 PHE A N 1
ATOM 1843 C CA . PHE A 1 227 ? 7.461 14.742 -8.359 1 92.19 227 PHE A CA 1
ATOM 1844 C C . PHE A 1 227 ? 7.77 13.633 -7.363 1 92.19 227 PHE A C 1
ATOM 1846 O O . PHE A 1 227 ? 8.711 13.75 -6.57 1 92.19 227 PHE A O 1
ATOM 1853 N N . ARG A 1 228 ? 7.039 12.594 -7.367 1 91.31 228 ARG A N 1
ATOM 1854 C CA . ARG A 1 228 ? 7.262 11.445 -6.496 1 91.31 228 ARG A CA 1
ATOM 1855 C C . ARG A 1 228 ? 8.656 10.859 -6.707 1 91.31 228 ARG A C 1
ATOM 1857 O O . ARG A 1 228 ? 9.328 10.484 -5.742 1 91.31 228 ARG A O 1
ATOM 1864 N N . ASP A 1 229 ? 9.039 10.805 -7.953 1 92.62 229 ASP A N 1
ATOM 1865 C CA . ASP A 1 229 ? 10.375 10.297 -8.258 1 92.62 229 ASP A CA 1
ATOM 1866 C C . ASP A 1 229 ? 11.453 11.227 -7.711 1 92.62 229 ASP A C 1
ATOM 1868 O O . ASP A 1 229 ? 12.477 10.766 -7.199 1 92.62 229 ASP A O 1
ATOM 1872 N N . SER A 1 230 ? 11.188 12.5 -7.809 1 95.19 230 SER A N 1
ATOM 1873 C CA . SER A 1 230 ? 12.156 13.477 -7.324 1 95.19 230 SER A CA 1
ATOM 1874 C C . SER A 1 230 ? 12.32 13.398 -5.812 1 95.19 230 SER A C 1
ATOM 1876 O O . SER A 1 230 ? 13.438 13.484 -5.293 1 95.19 230 SER A O 1
ATOM 1878 N N . ILE A 1 231 ? 11.203 13.203 -5.168 1 96.31 231 ILE A N 1
ATOM 1879 C CA . ILE A 1 231 ? 11.242 13.109 -3.713 1 96.31 231 ILE A CA 1
ATOM 1880 C C . ILE A 1 231 ? 11.953 11.82 -3.299 1 96.31 231 ILE A C 1
ATOM 1882 O O . ILE A 1 231 ? 12.664 11.797 -2.291 1 96.31 231 ILE A O 1
ATOM 1886 N N . ALA A 1 232 ? 11.758 10.773 -4.008 1 96 232 ALA A N 1
ATOM 1887 C CA . ALA A 1 232 ? 12.43 9.508 -3.732 1 96 232 ALA A CA 1
ATOM 1888 C C . ALA A 1 232 ? 13.938 9.641 -3.91 1 96 232 ALA A C 1
ATOM 1890 O O . ALA A 1 232 ? 14.711 9.062 -3.141 1 96 232 ALA A O 1
ATOM 1891 N N . ASN A 1 233 ? 14.289 10.391 -4.918 1 97.06 233 ASN A N 1
ATOM 1892 C CA . ASN A 1 233 ? 15.711 10.664 -5.125 1 97.06 233 ASN A CA 1
ATOM 1893 C C . ASN A 1 233 ? 16.312 11.414 -3.941 1 97.06 233 ASN A C 1
ATOM 1895 O O . ASN A 1 233 ? 17.422 11.109 -3.51 1 97.06 233 ASN A O 1
ATOM 1899 N N . ASP A 1 234 ? 15.594 12.414 -3.496 1 97.81 234 ASP A N 1
ATOM 1900 C CA . ASP A 1 234 ? 16.062 13.188 -2.352 1 97.81 234 ASP A CA 1
ATOM 1901 C C . ASP A 1 234 ? 16.156 12.32 -1.099 1 97.81 234 ASP A C 1
ATOM 1903 O O . ASP A 1 234 ? 17.047 12.508 -0.268 1 97.81 234 ASP A O 1
ATOM 1907 N N . LEU A 1 235 ? 15.195 11.391 -0.921 1 97.94 235 LEU A N 1
ATOM 1908 C CA . LEU A 1 235 ? 15.234 10.492 0.223 1 97.94 235 LEU A CA 1
ATOM 1909 C C . LEU A 1 235 ? 16.453 9.578 0.154 1 97.94 235 LEU A C 1
ATOM 1911 O O . LEU A 1 235 ? 17.094 9.305 1.176 1 97.94 235 LEU A O 1
ATOM 1915 N N . HIS A 1 236 ? 16.781 9.086 -1.022 1 97.12 236 HIS A N 1
ATOM 1916 C CA . HIS A 1 236 ? 17.984 8.297 -1.224 1 97.12 236 HIS A CA 1
ATOM 1917 C C . HIS A 1 236 ? 19.219 9.078 -0.799 1 97.12 236 HIS A C 1
ATOM 1919 O O . HIS A 1 236 ? 20.109 8.539 -0.122 1 97.12 236 HIS A O 1
ATOM 1925 N N . GLU A 1 237 ? 19.281 10.367 -1.225 1 97.56 237 GLU A N 1
ATOM 1926 C CA . GLU A 1 237 ? 20.422 11.203 -0.848 1 97.56 237 GLU A CA 1
ATOM 1927 C C . GLU A 1 237 ? 20.484 11.391 0.665 1 97.56 237 GLU A C 1
ATOM 1929 O O . GLU A 1 237 ? 21.578 11.391 1.246 1 97.56 237 GLU A O 1
ATOM 1934 N N . TYR A 1 238 ? 19.328 11.602 1.272 1 97.88 238 TYR A N 1
ATOM 1935 C CA . TYR A 1 238 ? 19.281 11.68 2.729 1 97.88 238 TYR A CA 1
ATOM 1936 C C . TYR A 1 238 ? 19.859 10.422 3.363 1 97.88 238 TYR A C 1
ATOM 1938 O O . TYR A 1 238 ? 20.641 10.5 4.312 1 97.88 238 TYR A O 1
ATOM 1946 N N . TYR A 1 239 ? 19.438 9.203 2.855 1 97.25 239 TYR A N 1
ATOM 1947 C CA . TYR A 1 239 ? 19.922 7.938 3.395 1 97.25 239 TYR A CA 1
ATOM 1948 C C . TYR A 1 239 ? 21.438 7.812 3.203 1 97.25 239 TYR A C 1
ATOM 1950 O O . TYR A 1 239 ? 22.141 7.387 4.113 1 97.25 239 TYR A O 1
ATOM 1958 N N . ARG A 1 240 ? 21.875 8.172 2.076 1 95.94 240 ARG A N 1
ATOM 1959 C CA . ARG A 1 240 ? 23.297 8.133 1.788 1 95.94 240 ARG A CA 1
ATOM 1960 C C . ARG A 1 240 ? 24.078 9.023 2.746 1 95.94 240 ARG A C 1
ATOM 1962 O O . ARG A 1 240 ? 25.078 8.594 3.322 1 95.94 240 ARG A O 1
ATOM 1969 N N . LYS A 1 241 ? 23.688 10.234 2.969 1 96.5 241 LYS A N 1
ATOM 1970 C CA . LYS A 1 241 ? 24.344 11.203 3.834 1 96.5 241 LYS A CA 1
ATOM 1971 C C . LYS A 1 241 ? 24.375 10.719 5.281 1 96.5 241 LYS A C 1
ATOM 1973 O O . LYS A 1 241 ? 25.297 11.047 6.031 1 96.5 241 LYS A O 1
ATOM 1978 N N . ASN A 1 242 ? 23.406 9.969 5.645 1 96.62 242 ASN A N 1
ATOM 1979 C CA . ASN A 1 242 ? 23.312 9.477 7.016 1 96.62 242 ASN A CA 1
ATOM 1980 C C . ASN A 1 242 ? 23.781 8.031 7.133 1 96.62 242 ASN A C 1
ATOM 1982 O O . ASN A 1 242 ? 23.516 7.363 8.133 1 96.62 242 ASN A O 1
ATOM 1986 N N . ASN A 1 243 ? 24.375 7.438 6.141 1 94.88 243 ASN A N 1
ATOM 1987 C CA . ASN A 1 243 ? 25.016 6.125 6.098 1 94.88 243 ASN A CA 1
ATOM 1988 C C . ASN A 1 243 ? 23.984 5.004 6.301 1 94.88 243 ASN A C 1
ATOM 1990 O O . ASN A 1 243 ? 24.266 4.027 6.996 1 94.88 243 ASN A O 1
ATOM 1994 N N . ILE A 1 244 ? 22.781 5.266 5.848 1 93.88 244 ILE A N 1
ATOM 1995 C CA . ILE A 1 244 ? 21.766 4.219 5.785 1 93.88 244 ILE A CA 1
ATOM 1996 C C . ILE A 1 244 ? 21.812 3.541 4.418 1 93.88 244 ILE A C 1
ATOM 1998 O O . ILE A 1 244 ? 21.141 3.979 3.48 1 93.88 244 ILE A O 1
ATOM 2002 N N . ILE A 1 245 ? 22.547 2.475 4.301 1 91 245 ILE A N 1
ATOM 2003 C CA . ILE A 1 245 ? 22.875 1.881 3.008 1 91 245 ILE A CA 1
ATOM 2004 C C . ILE A 1 245 ? 21.766 0.929 2.578 1 91 245 ILE A C 1
ATOM 2006 O O . ILE A 1 245 ? 21.375 0.901 1.406 1 91 245 ILE A O 1
ATOM 2010 N N . ASN A 1 246 ? 21.266 0.116 3.488 1 93.12 246 ASN A N 1
ATOM 2011 C CA . ASN A 1 246 ? 20.172 -0.811 3.215 1 93.12 246 ASN A CA 1
ATOM 2012 C C . ASN A 1 246 ? 18.844 -0.286 3.756 1 93.12 246 ASN A C 1
ATOM 2014 O O . ASN A 1 246 ? 18.594 -0.347 4.961 1 93.12 246 ASN A O 1
ATOM 2018 N N . TYR A 1 247 ? 18.047 0.296 2.797 1 94.94 247 TYR A N 1
ATOM 2019 C CA . TYR A 1 247 ? 16.797 0.871 3.246 1 94.94 247 TYR A CA 1
ATOM 2020 C C . TYR A 1 247 ? 15.609 0.212 2.543 1 94.94 247 TYR A C 1
ATOM 2022 O O . TYR A 1 247 ? 14.516 0.771 2.504 1 94.94 247 TYR A O 1
ATOM 2030 N N . ALA A 1 248 ? 15.828 -0.961 1.935 1 94 248 ALA A N 1
ATOM 2031 C CA . ALA A 1 248 ? 14.758 -1.651 1.213 1 94 248 ALA A CA 1
ATOM 2032 C C . ALA A 1 248 ? 13.617 -2.025 2.15 1 94 248 ALA A C 1
ATOM 2034 O O . ALA A 1 248 ? 12.453 -1.751 1.857 1 94 248 ALA A O 1
ATOM 2035 N N . SER A 1 249 ? 13.953 -2.625 3.285 1 92.38 249 SER A N 1
ATOM 2036 C CA . SER A 1 249 ? 12.945 -3.023 4.262 1 92.38 249 SER A CA 1
ATOM 2037 C C . SER A 1 249 ? 12.211 -1.812 4.828 1 92.38 249 SER A C 1
ATOM 2039 O O . SER A 1 249 ? 10.992 -1.848 5.008 1 92.38 249 SER A O 1
ATOM 2041 N N . ARG A 1 250 ? 12.977 -0.838 5.086 1 94 250 ARG A N 1
ATOM 2042 C CA . ARG A 1 250 ? 12.438 0.375 5.691 1 94 250 ARG A CA 1
ATOM 2043 C C . ARG A 1 250 ? 11.391 1.023 4.789 1 94 250 ARG A C 1
ATOM 2045 O O . ARG A 1 250 ? 10.281 1.323 5.23 1 94 250 ARG A O 1
ATOM 2052 N N . ILE A 1 251 ? 11.672 1.191 3.502 1 94.88 251 ILE A N 1
ATOM 2053 C CA . ILE A 1 251 ? 10.75 1.799 2.551 1 94.88 251 ILE A CA 1
ATOM 2054 C C . ILE A 1 251 ? 9.531 0.899 2.373 1 94.88 251 ILE A C 1
ATOM 2056 O O . ILE A 1 251 ? 8.398 1.382 2.328 1 94.88 251 ILE A O 1
ATOM 2060 N N . SER A 1 252 ? 9.773 -0.347 2.273 1 92.94 252 SER A N 1
ATOM 2061 C CA . SER A 1 252 ? 8.656 -1.27 2.104 1 92.94 252 SER A CA 1
ATOM 2062 C C . SER A 1 252 ? 7.68 -1.182 3.275 1 92.94 252 SER A C 1
ATOM 2064 O O . SER A 1 252 ? 6.465 -1.184 3.078 1 92.94 252 SER A O 1
ATOM 2066 N N . LYS A 1 253 ? 8.172 -1.14 4.445 1 91.31 253 LYS A N 1
ATOM 2067 C CA . LYS A 1 253 ? 7.332 -1.032 5.637 1 91.31 253 LYS A CA 1
ATOM 2068 C C . LYS A 1 253 ? 6.59 0.302 5.668 1 91.31 253 LYS A C 1
ATOM 2070 O O . LYS A 1 253 ? 5.414 0.355 6.023 1 91.31 253 LYS A O 1
ATOM 2075 N N . MET A 1 254 ? 7.301 1.348 5.32 1 93.69 254 MET A N 1
ATOM 2076 C CA . MET A 1 254 ? 6.656 2.656 5.238 1 93.69 254 MET A CA 1
ATOM 2077 C C . MET A 1 254 ? 5.477 2.623 4.27 1 93.69 254 MET A C 1
ATOM 2079 O O . MET A 1 254 ? 4.375 3.047 4.613 1 93.69 254 MET A O 1
ATOM 2083 N N . MET A 1 255 ? 5.723 2.074 3.139 1 92.38 255 MET A N 1
ATOM 2084 C CA . MET A 1 255 ? 4.676 2.004 2.123 1 92.38 255 MET A CA 1
ATOM 2085 C C . MET A 1 255 ? 3.535 1.097 2.578 1 92.38 255 MET A C 1
ATOM 2087 O O . MET A 1 255 ? 2.375 1.33 2.234 1 92.38 255 MET A O 1
ATOM 2091 N N . GLY A 1 256 ? 3.861 0.108 3.355 1 88.56 256 GLY A N 1
ATOM 2092 C CA . GLY A 1 256 ? 2.844 -0.763 3.924 1 88.56 256 GLY A CA 1
ATOM 2093 C C . GLY A 1 256 ? 1.85 -0.027 4.801 1 88.56 256 GLY A C 1
ATOM 2094 O O . GLY A 1 256 ? 0.667 -0.371 4.832 1 88.56 256 GLY A O 1
ATOM 2095 N N . THR A 1 257 ? 2.303 0.972 5.48 1 89.44 257 THR A N 1
ATOM 2096 C CA . THR A 1 257 ? 1.421 1.736 6.355 1 89.44 257 THR A CA 1
ATOM 2097 C C . THR A 1 257 ? 0.433 2.564 5.539 1 89.44 257 THR A C 1
ATOM 2099 O O . THR A 1 257 ? -0.694 2.803 5.977 1 89.44 257 THR A O 1
ATOM 2102 N N . ILE A 1 258 ? 0.846 2.994 4.371 1 88.19 258 ILE A N 1
ATOM 2103 C CA . ILE A 1 258 ? -0.051 3.721 3.479 1 88.19 258 ILE A CA 1
ATOM 2104 C C . ILE A 1 258 ? -1.193 2.809 3.039 1 88.19 258 ILE A C 1
ATOM 2106 O O . ILE A 1 258 ? -2.357 3.219 3.037 1 88.19 258 ILE A O 1
ATOM 2110 N N . ALA A 1 259 ? -0.799 1.634 2.74 1 82.81 259 ALA A N 1
ATOM 2111 C CA . ALA A 1 259 ? -1.8 0.655 2.324 1 82.81 259 ALA A CA 1
ATOM 2112 C C . ALA A 1 259 ? -2.799 0.381 3.445 1 82.81 259 ALA A C 1
ATOM 2114 O O . ALA A 1 259 ? -4 0.259 3.197 1 82.81 259 ALA A O 1
ATOM 2115 N N . ALA A 1 260 ? -2.262 0.266 4.598 1 83.94 260 ALA A N 1
ATOM 2116 C CA . ALA A 1 260 ? -3.121 0.038 5.754 1 83.94 260 ALA A CA 1
ATOM 2117 C C . ALA A 1 260 ? -4.082 1.204 5.965 1 83.94 260 ALA A C 1
ATOM 2119 O O . ALA A 1 260 ? -5.273 0.999 6.219 1 83.94 260 ALA A O 1
ATOM 2120 N N . MET A 1 261 ? -3.617 2.385 5.836 1 84.94 261 MET A N 1
ATOM 2121 C CA . MET A 1 261 ? -4.449 3.568 6.023 1 84.94 261 MET A CA 1
ATOM 2122 C C . MET A 1 261 ? -5.551 3.633 4.973 1 84.94 261 MET A C 1
ATOM 2124 O O . MET A 1 261 ? -6.691 3.988 5.281 1 84.94 261 MET A O 1
ATOM 2128 N N . LYS A 1 262 ? -5.223 3.387 3.828 1 78.62 262 LYS A N 1
ATOM 2129 C CA . LYS A 1 262 ? -6.207 3.4 2.752 1 78.62 262 LYS A CA 1
ATOM 2130 C C . LYS A 1 262 ? -7.301 2.365 2.994 1 78.62 262 LYS A C 1
ATOM 2132 O O . LYS A 1 262 ? -8.484 2.631 2.752 1 78.62 262 LYS A O 1
ATOM 2137 N N . LYS A 1 263 ? -6.93 1.257 3.441 1 77.06 263 LYS A N 1
ATOM 2138 C CA . LYS A 1 263 ? -7.891 0.204 3.75 1 77.06 263 LYS A CA 1
ATOM 2139 C C . LYS A 1 263 ? -8.867 0.65 4.84 1 77.06 263 LYS A C 1
ATOM 2141 O O . LYS A 1 263 ? -10.07 0.416 4.738 1 77.06 263 LYS A O 1
ATOM 2146 N N . ILE A 1 264 ? -8.305 1.221 5.824 1 77.12 264 ILE A N 1
ATOM 2147 C CA . ILE A 1 264 ? -9.125 1.689 6.938 1 77.12 264 ILE A CA 1
ATOM 2148 C C . ILE A 1 264 ? -10.133 2.723 6.441 1 77.12 264 ILE A C 1
ATOM 2150 O O . ILE A 1 264 ? -11.305 2.684 6.816 1 77.12 264 ILE A O 1
ATOM 2154 N N . HIS A 1 265 ? -9.68 3.545 5.582 1 71.56 265 HIS A N 1
ATOM 2155 C CA . HIS A 1 265 ? -10.555 4.582 5.047 1 71.56 265 HIS A CA 1
ATOM 2156 C C . HIS A 1 265 ? -11.648 3.979 4.172 1 71.56 265 HIS A C 1
ATOM 2158 O O . HIS A 1 265 ? -12.789 4.445 4.188 1 71.56 265 HIS A O 1
ATOM 2164 N N . TYR A 1 266 ? -11.266 2.984 3.527 1 63.84 266 TYR A N 1
ATOM 2165 C CA . TYR A 1 266 ? -12.227 2.334 2.645 1 63.84 266 TYR A CA 1
ATOM 2166 C C . TYR A 1 266 ? -13.258 1.546 3.445 1 63.84 266 TYR A C 1
ATOM 2168 O O . TYR A 1 266 ? -14.445 1.534 3.104 1 63.84 266 TYR A O 1
ATOM 2176 N N . ASP A 1 267 ? -12.789 0.792 4.441 1 61.19 267 ASP A N 1
ATOM 2177 C CA . ASP A 1 267 ? -13.68 0.025 5.301 1 61.19 267 ASP A CA 1
ATOM 2178 C C . ASP A 1 267 ? -14.656 0.943 6.035 1 61.19 267 ASP A C 1
ATOM 2180 O O . ASP A 1 267 ? -15.812 0.583 6.25 1 61.19 267 ASP A O 1
ATOM 2184 N N . ASP A 1 268 ? -14.102 1.901 6.504 1 55.78 268 ASP A N 1
ATOM 2185 C CA . ASP A 1 268 ? -14.914 2.873 7.227 1 55.78 268 ASP A CA 1
ATOM 2186 C C . ASP A 1 268 ? -15.984 3.475 6.316 1 55.78 268 ASP A C 1
ATOM 2188 O O . ASP A 1 268 ? -17.125 3.684 6.738 1 55.78 268 ASP A O 1
ATOM 2192 N N . LEU A 1 269 ? -15.57 3.576 5.082 1 46.25 269 LEU A N 1
ATOM 2193 C CA . LEU A 1 269 ? -16.5 4.113 4.098 1 46.25 269 LEU A CA 1
ATOM 2194 C C . LEU A 1 269 ? -17.531 3.057 3.688 1 46.25 269 LEU A C 1
ATOM 2196 O O . LEU A 1 269 ? -18.672 3.385 3.367 1 46.25 269 LEU A O 1
ATOM 2200 N N . GLY A 1 270 ? -17.125 1.779 3.318 1 40.66 270 GLY A N 1
ATOM 2201 C CA . GLY A 1 270 ? -17.969 0.721 2.793 1 40.66 270 GLY A CA 1
ATOM 2202 C C . GLY A 1 270 ? -19.031 0.26 3.777 1 40.66 270 GLY A C 1
ATOM 2203 O O . GLY A 1 270 ? -19.859 -0.584 3.447 1 40.66 270 GLY A O 1
ATOM 2204 N N . GLY A 1 271 ? -19.516 0.95 4.641 1 38.75 271 GLY A N 1
ATOM 2205 C CA . GLY A 1 271 ? -20.75 0.754 5.371 1 38.75 271 GLY A CA 1
ATOM 2206 C C . GLY A 1 271 ? -20.609 -0.193 6.547 1 38.75 271 GLY A C 1
ATOM 2207 O O . GLY A 1 271 ? -21.609 -0.724 7.047 1 38.75 271 GLY A O 1
ATOM 2208 N N . THR A 1 272 ? -19.734 -0.91 6.844 1 36 272 THR A N 1
ATOM 2209 C CA . THR A 1 272 ? -20.031 -1.45 8.172 1 36 272 THR A CA 1
ATOM 2210 C C . THR A 1 272 ? -20.641 -0.379 9.07 1 36 272 THR A C 1
ATOM 2212 O O . THR A 1 272 ? -21.391 -0.692 10 1 36 272 THR A O 1
ATOM 2215 N N . PHE A 1 273 ? -20.375 0.688 8.805 1 34.5 273 PHE A N 1
ATOM 2216 C CA . PHE A 1 273 ? -21.172 1.759 9.398 1 34.5 273 PHE A CA 1
ATOM 2217 C C . PHE A 1 273 ? -22.578 1.767 8.82 1 34.5 273 PHE A C 1
ATOM 2219 O O . PHE A 1 273 ? -23.547 2.051 9.531 1 34.5 273 PHE A O 1
ATOM 2226 N N . THR A 1 274 ? -22.75 1.524 7.598 1 33.59 274 THR A N 1
ATOM 2227 C CA . THR A 1 274 ? -24.078 1.529 7 1 33.59 274 THR A CA 1
ATOM 2228 C C . THR A 1 274 ? -24.875 0.32 7.461 1 33.59 274 THR A C 1
ATOM 2230 O O . THR A 1 274 ? -26.109 0.397 7.598 1 33.59 274 THR A O 1
ATOM 2233 N N . VAL A 1 275 ? -24.312 -0.734 7.457 1 34.22 275 VAL A N 1
ATOM 2234 C CA . VAL A 1 275 ? -25.094 -1.884 7.895 1 34.22 275 VAL A CA 1
ATOM 2235 C C . VAL A 1 275 ? -25.594 -1.651 9.312 1 34.22 275 VAL A C 1
ATOM 2237 O O . VAL A 1 275 ? -26.75 -1.943 9.625 1 34.22 275 VAL A O 1
ATOM 2240 N N . ASN A 1 276 ? -24.812 -1.163 10.016 1 32.22 276 ASN A N 1
ATOM 2241 C CA . ASN A 1 276 ? -25.297 -0.893 11.367 1 32.22 276 ASN A CA 1
ATOM 2242 C C . ASN A 1 276 ? -26.281 0.283 11.383 1 32.22 276 ASN A C 1
ATOM 2244 O O . ASN A 1 276 ? -27.219 0.305 12.188 1 32.22 276 ASN A O 1
ATOM 2248 N N . ALA A 1 277 ? -26.141 1.138 10.523 1 31.34 277 ALA A N 1
ATOM 2249 C CA . ALA A 1 277 ? -27.141 2.207 10.461 1 31.34 277 ALA A CA 1
ATOM 2250 C C . ALA A 1 277 ? -28.422 1.713 9.82 1 31.34 277 ALA A C 1
ATOM 2252 O O . ALA A 1 277 ? -29.516 2.125 10.219 1 31.34 277 ALA A O 1
ATOM 2253 N N . ARG A 1 278 ? -28.359 0.908 8.867 1 35.47 278 ARG A N 1
ATOM 2254 C CA . ARG A 1 278 ? -29.594 0.343 8.305 1 35.47 278 ARG A CA 1
ATOM 2255 C C . ARG A 1 278 ? -30.266 -0.58 9.312 1 35.47 278 ARG A C 1
ATOM 2257 O O . ARG A 1 278 ? -31.5 -0.641 9.375 1 35.47 278 ARG A O 1
ATOM 2264 N N . SER A 1 279 ? -29.547 -1.33 9.875 1 32.91 279 SER A N 1
ATOM 2265 C CA . SER A 1 279 ? -30.172 -2.105 10.945 1 32.91 279 SER A CA 1
ATOM 2266 C C . SER A 1 279 ? -30.719 -1.196 12.031 1 32.91 279 SER A C 1
ATOM 2268 O O . SER A 1 279 ? -31.734 -1.522 12.664 1 32.91 279 SER A O 1
ATOM 2270 N N . ALA A 1 280 ? -30.078 -0.114 12.086 1 33.5 280 ALA A N 1
ATOM 2271 C CA . ALA A 1 280 ? -30.656 0.856 13.008 1 33.5 280 ALA A CA 1
ATOM 2272 C C . ALA A 1 280 ? -31.875 1.547 12.391 1 33.5 280 ALA A C 1
ATOM 2274 O O . ALA A 1 280 ? -32.844 1.835 13.086 1 33.5 280 ALA A O 1
ATOM 2275 N N . VAL A 1 281 ? -31.859 1.756 11.172 1 33.28 281 VAL A N 1
ATOM 2276 C CA . VAL A 1 281 ? -33.031 2.334 10.523 1 33.28 281 VAL A CA 1
ATOM 2277 C C . VAL A 1 281 ? -34.125 1.271 10.367 1 33.28 281 VAL A C 1
ATOM 2279 O O . VAL A 1 281 ? -35.312 1.548 10.562 1 33.28 281 VAL A O 1
ATOM 2282 N N . LYS A 1 282 ? -33.688 0.14 10.062 1 39 282 LYS A N 1
ATOM 2283 C CA . LYS A 1 282 ? -34.719 -0.873 10.016 1 39 282 LYS A CA 1
ATOM 2284 C C . LYS A 1 282 ? -35.312 -1.105 11.406 1 39 282 LYS A C 1
ATOM 2286 O O . LYS A 1 282 ? -36.531 -1.369 11.539 1 39 282 LYS A O 1
ATOM 2291 N N . GLU A 1 283 ? -34.469 -0.981 12.234 1 35.78 283 GLU A N 1
ATOM 2292 C CA . GLU A 1 283 ? -35.031 -1.09 13.578 1 35.78 283 GLU A CA 1
ATOM 2293 C C . GLU A 1 283 ? -35.906 0.115 13.906 1 35.78 283 GLU A C 1
ATOM 2295 O O . GLU A 1 283 ? -36.906 -0.019 14.594 1 35.78 283 GLU A O 1
ATOM 2300 N N . GLU A 1 284 ? -35.531 1.202 13.328 1 36.28 284 GLU A N 1
ATOM 2301 C CA . GLU A 1 284 ? -36.438 2.326 13.547 1 36.28 284 GLU A CA 1
ATOM 2302 C C . GLU A 1 284 ? -37.688 2.199 12.688 1 36.28 284 GLU A C 1
ATOM 2304 O O . GLU A 1 284 ? -38.781 2.553 13.133 1 36.28 284 GLU A O 1
ATOM 2309 N N . VAL A 1 285 ? -37.531 1.68 11.562 1 38 285 VAL A N 1
ATOM 2310 C CA . VAL A 1 285 ? -38.719 1.521 10.75 1 38 285 VAL A CA 1
ATOM 2311 C C . VAL A 1 285 ? -39.562 0.372 11.297 1 38 285 VAL A C 1
ATOM 2313 O O . VAL A 1 285 ? -40.812 0.46 11.336 1 38 285 VAL A O 1
ATOM 2316 N N . VAL A 1 286 ? -38.906 -0.654 11.719 1 41.75 286 VAL A N 1
ATOM 2317 C CA . VAL A 1 286 ? -39.719 -1.713 12.297 1 41.75 286 VAL A CA 1
ATOM 2318 C C . VAL A 1 286 ? -40.312 -1.241 13.617 1 41.75 286 VAL A C 1
ATOM 2320 O O . VAL A 1 286 ? -41.469 -1.576 13.945 1 41.75 286 VAL A O 1
ATOM 2323 N N . GLU A 1 287 ? -39.5 -0.383 14.25 1 38.84 287 GLU A N 1
ATOM 2324 C CA . GLU A 1 287 ? -40.125 0.074 15.492 1 38.84 287 GLU A CA 1
ATOM 2325 C C . GLU A 1 287 ? -41.281 1.05 15.219 1 38.84 287 GLU A C 1
ATOM 2327 O O . GLU A 1 287 ? -42.25 1.08 15.953 1 38.84 287 GLU A O 1
ATOM 2332 N N . GLU A 1 288 ? -41.062 1.746 14.102 1 38.97 288 GLU A N 1
ATOM 2333 C CA . GLU A 1 288 ? -42.219 2.641 13.883 1 38.97 288 GLU A CA 1
ATOM 2334 C C . GLU A 1 288 ? -43.438 1.866 13.43 1 38.97 288 GLU A C 1
ATOM 2336 O O . GLU A 1 288 ? -44.562 2.254 13.734 1 38.97 288 GLU A O 1
ATOM 2341 N N . ASP A 1 289 ? -43.219 0.774 12.75 1 39.06 289 ASP A N 1
ATOM 2342 C CA . ASP A 1 289 ? -44.438 0.116 12.273 1 39.06 289 ASP A CA 1
ATOM 2343 C C . ASP A 1 289 ? -45.156 -0.607 13.414 1 39.06 289 ASP A C 1
ATOM 2345 O O . ASP A 1 289 ? -46.312 -0.969 13.289 1 39.06 289 ASP A O 1
ATOM 2349 N N . ASN A 1 290 ? -44.375 -0.979 14.445 1 38.53 290 ASN A N 1
ATOM 2350 C CA . ASN A 1 290 ? -45.125 -1.716 15.461 1 38.53 290 ASN A CA 1
ATOM 2351 C C . ASN A 1 290 ? -45.906 -0.778 16.359 1 38.53 290 ASN A C 1
ATOM 2353 O O . ASN A 1 290 ? -46.531 -1.222 17.328 1 38.53 290 ASN A O 1
ATOM 2357 N N . GLU A 1 291 ? -45.531 0.531 16.312 1 36.31 291 GLU A N 1
ATOM 2358 C CA . GLU A 1 291 ? -46.344 1.323 17.234 1 36.31 291 GLU A CA 1
ATOM 2359 C C . GLU A 1 291 ? -47.719 1.615 16.672 1 36.31 291 GLU A C 1
ATOM 2361 O O . GLU A 1 291 ? -48.469 2.443 17.203 1 36.31 291 GLU A O 1
ATOM 2366 N N . GLU A 1 292 ? -48.062 1.015 15.547 1 32.19 292 GLU A N 1
ATOM 2367 C CA . GLU A 1 292 ? -49.406 1.403 15.164 1 32.19 292 GLU A CA 1
ATOM 2368 C C . GLU A 1 292 ? -50.438 1.017 16.25 1 32.19 292 GLU A C 1
ATOM 2370 O O . GLU A 1 292 ? -51.281 1.816 16.609 1 32.19 292 GLU A O 1
ATOM 2375 N N . ILE A 1 293 ? -50.969 -0.256 16.219 1 31.8 293 ILE A N 1
ATOM 2376 C CA . ILE A 1 293 ? -52.406 -0.511 16.297 1 31.8 293 ILE A CA 1
ATOM 2377 C C . ILE A 1 293 ? -52.844 -0.577 17.766 1 31.8 293 ILE A C 1
ATOM 2379 O O . ILE A 1 293 ? -53.938 -1.069 18.078 1 31.8 293 ILE A O 1
ATOM 2383 N N . ILE A 1 294 ? -51.969 -0.332 18.703 1 27.75 294 ILE A N 1
ATOM 2384 C CA . ILE A 1 294 ? -52.688 -0.574 19.953 1 27.75 294 ILE A CA 1
ATOM 2385 C C . ILE A 1 294 ? -53.531 0.639 20.297 1 27.75 294 ILE A C 1
ATOM 2387 O O . ILE A 1 294 ? -53.031 1.643 20.797 1 27.75 294 ILE A O 1
ATOM 2391 N N . VAL A 1 295 ? -54.312 1.143 19.328 1 26.3 295 VAL A N 1
ATOM 2392 C CA . VAL A 1 295 ? -55.312 2.123 19.719 1 26.3 295 VAL A CA 1
ATOM 2393 C C . VAL A 1 295 ? -56.312 1.478 20.672 1 26.3 295 VAL A C 1
ATOM 2395 O O . VAL A 1 295 ? -56.906 0.436 20.359 1 26.3 295 VAL A O 1
ATOM 2398 N N . ASP A 1 296 ? -56.125 1.753 21.953 1 24.78 296 ASP A N 1
ATOM 2399 C CA . ASP A 1 296 ? -57.281 1.682 22.828 1 24.78 296 ASP A CA 1
ATOM 2400 C C . ASP A 1 296 ? -58.375 2.641 22.344 1 24.78 296 ASP A C 1
ATOM 2402 O O . ASP A 1 296 ? -58.094 3.77 21.938 1 24.78 296 ASP A O 1
ATOM 2406 N N . MET B 1 1 ? -25.078 -10.016 11.445 1 19.41 1 MET B N 1
ATOM 2407 C CA . MET B 1 1 ? -25.297 -9.07 10.352 1 19.41 1 MET B CA 1
ATOM 2408 C C . MET B 1 1 ? -23.984 -8.523 9.82 1 19.41 1 MET B C 1
ATOM 2410 O O . MET B 1 1 ? -23.953 -7.898 8.758 1 19.41 1 MET B O 1
ATOM 2414 N N . THR B 1 2 ? -22.953 -8.398 10.586 1 26.69 2 THR B N 1
ATOM 2415 C CA . THR B 1 2 ? -21.5 -8.383 10.539 1 26.69 2 THR B CA 1
ATOM 2416 C C . THR B 1 2 ? -20.984 -9.477 9.609 1 26.69 2 THR B C 1
ATOM 2418 O O . THR B 1 2 ? -19.844 -9.414 9.141 1 26.69 2 THR B O 1
ATOM 2421 N N . SER B 1 3 ? -21.797 -10.43 9.469 1 28.64 3 SER B N 1
ATOM 2422 C CA . SER B 1 3 ? -21.688 -11.797 8.961 1 28.64 3 SER B CA 1
ATOM 2423 C C . SER B 1 3 ? -21.781 -11.828 7.438 1 28.64 3 SER B C 1
ATOM 2425 O O . SER B 1 3 ? -21.422 -12.82 6.809 1 28.64 3 SER B O 1
ATOM 2427 N N . CYS B 1 4 ? -22.391 -10.734 6.953 1 28.95 4 CYS B N 1
ATOM 2428 C CA . CYS B 1 4 ? -22.797 -10.922 5.566 1 28.95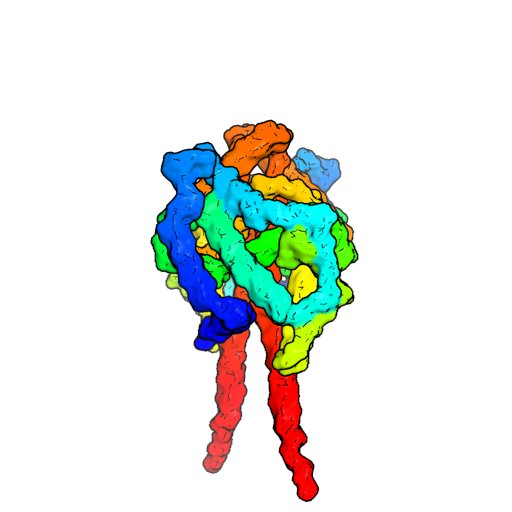 4 CYS B CA 1
ATOM 2429 C C . CYS B 1 4 ? -21.672 -10.57 4.613 1 28.95 4 CYS B C 1
ATOM 2431 O O . CYS B 1 4 ? -21.516 -11.195 3.561 1 28.95 4 CYS B O 1
ATOM 2433 N N . TRP B 1 5 ? -20.938 -9.57 4.848 1 32.03 5 TRP B N 1
ATOM 2434 C CA . TRP B 1 5 ? -19.859 -9.156 3.951 1 32.03 5 TRP B CA 1
ATOM 2435 C C . TRP B 1 5 ? -18.703 -10.148 3.984 1 32.03 5 TRP B C 1
ATOM 2437 O O . TRP B 1 5 ? -18.047 -10.383 2.965 1 32.03 5 TRP B O 1
ATOM 2447 N N . ILE B 1 6 ? -18.422 -10.617 5.141 1 34.38 6 ILE B N 1
ATOM 2448 C CA . ILE B 1 6 ? -17.578 -11.797 5.301 1 34.38 6 ILE B CA 1
ATOM 2449 C C . ILE B 1 6 ? -18.156 -12.961 4.5 1 34.38 6 ILE B C 1
ATOM 2451 O O . ILE B 1 6 ? -17.406 -13.789 3.975 1 34.38 6 ILE B O 1
ATOM 2455 N N . LEU B 1 7 ? -19.391 -12.734 4.293 1 31.81 7 LEU B N 1
ATOM 2456 C CA . LEU B 1 7 ? -20.141 -13.859 3.748 1 31.81 7 LEU B CA 1
ATOM 2457 C C . LEU B 1 7 ? -19.984 -13.93 2.232 1 31.81 7 LEU B C 1
ATOM 2459 O O . LEU B 1 7 ? -19.859 -15.023 1.668 1 31.81 7 LEU B O 1
ATOM 2463 N N . GLN B 1 8 ? -19.969 -12.727 1.561 1 32.53 8 GLN B N 1
ATOM 2464 C CA . GLN B 1 8 ? -20.016 -12.758 0.103 1 32.53 8 GLN B CA 1
ATOM 2465 C C . GLN B 1 8 ? -18.609 -12.938 -0.48 1 32.53 8 GLN B C 1
ATOM 2467 O O . GLN B 1 8 ? -18.453 -13.516 -1.559 1 32.53 8 GLN B O 1
ATOM 2472 N N . ASP B 1 9 ? -17.531 -12.258 -0.028 1 40.84 9 ASP B N 1
ATOM 2473 C CA . ASP B 1 9 ? -16.172 -12.703 -0.319 1 40.84 9 ASP B CA 1
ATOM 2474 C C . ASP B 1 9 ? -16.078 -14.227 -0.341 1 40.84 9 ASP B C 1
ATOM 2476 O O . ASP B 1 9 ? -15.391 -14.805 -1.186 1 40.84 9 ASP B O 1
ATOM 2480 N N . GLN B 1 10 ? -16.906 -14.617 0.479 1 40.19 10 GLN B N 1
ATOM 2481 C CA . GLN B 1 10 ? -17.078 -16.047 0.728 1 40.19 10 GLN B CA 1
ATOM 2482 C C . GLN B 1 10 ? -17.844 -16.703 -0.414 1 40.19 10 GLN B C 1
ATOM 2484 O O . GLN B 1 10 ? -17.578 -17.859 -0.76 1 40.19 10 GLN B O 1
ATOM 2489 N N . LEU B 1 11 ? -18.516 -15.711 -1.138 1 40.03 11 LEU B N 1
ATOM 2490 C CA . LEU B 1 11 ? -19.312 -16.406 -2.135 1 40.03 11 LEU B CA 1
ATOM 2491 C C . LEU B 1 11 ? -18.5 -16.719 -3.383 1 40.03 11 LEU B C 1
ATOM 2493 O O . LEU B 1 11 ? -18.562 -17.828 -3.918 1 40.03 11 LEU B O 1
ATOM 2497 N N . PHE B 1 12 ? -17.781 -15.625 -3.996 1 45.44 12 PHE B N 1
ATOM 2498 C CA . PHE B 1 12 ? -16.953 -15.93 -5.152 1 45.44 12 PHE B CA 1
ATOM 2499 C C . PHE B 1 12 ? -15.883 -16.969 -4.793 1 45.44 12 PHE B C 1
ATOM 2501 O O . PHE B 1 12 ? -15.68 -17.938 -5.52 1 45.44 12 PHE B O 1
ATOM 2508 N N . THR B 1 13 ? -15.266 -16.594 -3.717 1 49.38 13 THR B N 1
ATOM 2509 C CA . THR B 1 13 ? -14.289 -17.562 -3.248 1 49.38 13 THR B CA 1
ATOM 2510 C C . THR B 1 13 ? -14.945 -18.922 -2.992 1 49.38 13 THR B C 1
ATOM 2512 O O . THR B 1 13 ? -14.414 -19.953 -3.377 1 49.38 13 THR B O 1
ATOM 2515 N N . LYS B 1 14 ? -16.094 -18.688 -2.477 1 49.38 14 LYS B N 1
ATOM 2516 C CA . LYS B 1 14 ? -16.812 -19.938 -2.195 1 49.38 14 LYS B CA 1
ATOM 2517 C C . LYS B 1 14 ? -17.234 -20.625 -3.486 1 49.38 14 LYS B C 1
ATOM 2519 O O . LYS B 1 14 ? -17.172 -21.859 -3.586 1 49.38 14 LYS B O 1
ATOM 2524 N N . SER B 1 15 ? -17.594 -19.719 -4.414 1 54.72 15 SER B N 1
ATOM 2525 C CA . SER B 1 15 ? -17.984 -20.297 -5.695 1 54.72 15 SER B CA 1
ATOM 2526 C C . SER B 1 15 ? -16.781 -20.953 -6.391 1 54.72 15 SER B C 1
ATOM 2528 O O . SER B 1 15 ? -16.875 -22.078 -6.863 1 54.72 15 SER B O 1
ATOM 2530 N N . VAL B 1 16 ? -15.641 -20.281 -6.348 1 56.34 16 VAL B N 1
ATOM 2531 C CA . VAL B 1 16 ? -14.445 -20.844 -6.973 1 56.34 16 VAL B CA 1
ATOM 2532 C C . VAL B 1 16 ? -14.016 -22.094 -6.219 1 56.34 16 VAL B C 1
ATOM 2534 O O . VAL B 1 16 ? -13.711 -23.125 -6.832 1 56.34 16 VAL B O 1
ATOM 2537 N N . LEU B 1 17 ? -14.141 -22.031 -4.977 1 57.69 17 LEU B N 1
ATOM 2538 C CA . LEU B 1 17 ? -13.734 -23.156 -4.16 1 57.69 17 LEU B CA 1
ATOM 2539 C C . LEU B 1 17 ? -14.633 -24.375 -4.414 1 57.69 17 LEU B C 1
ATOM 2541 O O . LEU B 1 17 ? -14.156 -25.5 -4.441 1 57.69 17 LEU B O 1
ATOM 2545 N N . SER B 1 18 ? -15.852 -24 -4.52 1 61.88 18 SER B N 1
ATOM 2546 C CA . SER B 1 18 ? -16.797 -25.078 -4.805 1 61.88 18 SER B CA 1
ATOM 2547 C C . SER B 1 18 ? -16.578 -25.656 -6.199 1 61.88 18 SER B C 1
ATOM 2549 O O . SER B 1 18 ? -16.578 -26.875 -6.379 1 61.88 18 SER B O 1
ATOM 2551 N N . GLU B 1 19 ? -16.281 -24.797 -7.078 1 64.19 19 GLU B N 1
ATOM 2552 C CA . GLU B 1 19 ? -16.109 -25.234 -8.469 1 64.19 19 GLU B CA 1
ATOM 2553 C C . GLU B 1 19 ? -14.844 -26.062 -8.641 1 64.19 19 GLU B C 1
ATOM 2555 O O . GLU B 1 19 ? -14.828 -27.016 -9.414 1 64.19 19 GLU B O 1
ATOM 2560 N N . ILE B 1 20 ? -13.859 -25.672 -7.883 1 65 20 ILE B N 1
ATOM 2561 C CA . ILE B 1 20 ? -12.602 -26.391 -8.062 1 65 20 ILE B CA 1
ATOM 2562 C C . ILE B 1 20 ? -12.555 -27.594 -7.129 1 65 20 ILE B C 1
ATOM 2564 O O . ILE B 1 20 ? -11.562 -28.328 -7.102 1 65 20 ILE B O 1
ATOM 2568 N N . ASN B 1 21 ? -13.688 -27.875 -6.469 1 69.5 21 ASN B N 1
ATOM 2569 C CA . ASN B 1 21 ? -13.68 -28.953 -5.473 1 69.5 21 ASN B CA 1
ATOM 2570 C C . ASN B 1 21 ? -12.477 -28.828 -4.543 1 69.5 21 ASN B C 1
ATOM 2572 O O . ASN B 1 21 ? -11.656 -29.75 -4.461 1 69.5 21 ASN B O 1
ATOM 2576 N N . TYR B 1 22 ? -12.398 -27.781 -3.803 1 72.44 22 TYR B N 1
ATOM 2577 C CA . TYR B 1 22 ? -11.234 -27.406 -2.998 1 72.44 22 TYR B CA 1
ATOM 2578 C C . TYR B 1 22 ? -10.922 -28.5 -1.976 1 72.44 22 TYR B C 1
ATOM 2580 O O . TYR B 1 22 ? -9.766 -28.688 -1.592 1 72.44 22 TYR B O 1
ATOM 2588 N N . ASP B 1 23 ? -11.898 -29.297 -1.668 1 72.81 23 ASP B N 1
ATOM 2589 C CA . ASP B 1 23 ? -11.641 -30.359 -0.704 1 72.81 23 ASP B CA 1
ATOM 2590 C C . ASP B 1 23 ? -10.586 -31.328 -1.229 1 72.81 23 ASP B C 1
ATOM 2592 O O . ASP B 1 23 ? -9.734 -31.797 -0.47 1 72.81 23 ASP B O 1
ATOM 2596 N N . ASN B 1 24 ? -10.703 -31.594 -2.465 1 78.31 24 ASN B N 1
ATOM 2597 C CA . ASN B 1 24 ? -9.703 -32.469 -3.061 1 78.31 24 ASN B CA 1
ATOM 2598 C C . ASN B 1 24 ? -8.336 -31.797 -3.146 1 78.31 24 ASN B C 1
ATOM 2600 O O . ASN B 1 24 ? -7.305 -32.438 -2.92 1 78.31 24 ASN B O 1
ATOM 2604 N N . ILE B 1 25 ? -8.367 -30.547 -3.336 1 83.56 25 ILE B N 1
ATOM 2605 C CA . ILE B 1 25 ? -7.133 -29.781 -3.445 1 83.56 25 ILE B CA 1
ATOM 2606 C C . ILE B 1 25 ? -6.508 -29.609 -2.062 1 83.56 25 ILE B C 1
ATOM 2608 O O . ILE B 1 25 ? -5.281 -29.625 -1.922 1 83.56 25 ILE B O 1
ATOM 2612 N N . GLU B 1 26 ? -7.387 -29.562 -1.165 1 84.75 26 GLU B N 1
ATOM 2613 C CA . GLU B 1 26 ? -6.914 -29.375 0.203 1 84.75 26 GLU B CA 1
ATOM 2614 C C . GLU B 1 26 ? -6.09 -30.578 0.676 1 84.75 26 GLU B C 1
ATOM 2616 O O . GLU B 1 26 ? -5.105 -30.406 1.396 1 84.75 26 GLU B O 1
ATOM 2621 N N . LYS B 1 27 ? -6.59 -31.766 0.339 1 86.25 27 LYS B N 1
ATOM 2622 C CA . LYS B 1 27 ? -5.836 -32.969 0.699 1 86.25 27 LYS B CA 1
ATOM 2623 C C . LYS B 1 27 ? -4.445 -32.938 0.074 1 86.25 27 LYS B C 1
ATOM 2625 O O . LYS B 1 27 ? -3.461 -33.281 0.73 1 86.25 27 LYS B O 1
ATOM 2630 N N . ASP B 1 28 ? -4.434 -32.594 -1.143 1 88.06 28 ASP B N 1
ATOM 2631 C CA . ASP B 1 28 ? -3.154 -32.5 -1.837 1 88.06 28 ASP B CA 1
ATOM 2632 C C . ASP B 1 28 ? -2.258 -31.438 -1.193 1 88.06 28 ASP B C 1
ATOM 2634 O O . ASP B 1 28 ? -1.054 -31.656 -1.04 1 88.06 28 ASP B O 1
ATOM 2638 N N . MET B 1 29 ? -2.844 -30.344 -0.808 1 91 29 MET B N 1
ATOM 2639 C CA . MET B 1 29 ? -2.092 -29.266 -0.174 1 91 29 MET B CA 1
ATOM 2640 C C . MET B 1 29 ? -1.555 -29.703 1.186 1 91 29 MET B C 1
ATOM 2642 O O . MET B 1 29 ? -0.414 -29.391 1.534 1 91 29 MET B O 1
ATOM 2646 N N . HIS B 1 30 ? -2.354 -30.453 1.846 1 91.25 30 HIS B N 1
ATOM 2647 C CA . HIS B 1 30 ? -1.929 -30.953 3.146 1 91.25 30 HIS B CA 1
ATOM 2648 C C . HIS B 1 30 ? -0.697 -31.844 3.018 1 91.25 30 HIS B C 1
ATOM 2650 O O . HIS B 1 30 ? 0.241 -31.734 3.811 1 91.25 30 HIS B O 1
ATOM 2656 N N . ARG B 1 31 ? -0.765 -32.688 2.092 1 92 31 ARG B N 1
ATOM 2657 C CA . ARG B 1 31 ? 0.384 -33.531 1.843 1 92 31 ARG B CA 1
ATOM 2658 C C . ARG B 1 31 ? 1.62 -32.719 1.489 1 92 31 ARG B C 1
ATOM 2660 O O . ARG B 1 31 ? 2.723 -33.031 1.948 1 92 31 ARG B O 1
ATOM 2667 N N . MET B 1 32 ? 1.392 -31.75 0.709 1 93.5 32 MET B N 1
ATOM 2668 C CA . MET B 1 32 ? 2.488 -30.875 0.301 1 93.5 32 MET B CA 1
ATOM 2669 C C . MET B 1 32 ? 3.062 -30.125 1.499 1 93.5 32 MET B C 1
ATOM 2671 O O . MET B 1 32 ? 4.281 -30.016 1.642 1 93.5 32 MET B O 1
ATOM 2675 N N . PHE B 1 33 ? 2.279 -29.641 2.406 1 94.69 33 PHE B N 1
ATOM 2676 C CA . PHE B 1 33 ? 2.68 -28.781 3.516 1 94.69 33 PHE B CA 1
ATOM 2677 C C . PHE B 1 33 ? 3.432 -29.578 4.574 1 94.69 33 PHE B C 1
ATOM 2679 O O . PHE B 1 33 ? 4.133 -29.016 5.41 1 94.69 33 PHE B O 1
ATOM 2686 N N . ILE B 1 34 ? 3.211 -30.891 4.527 1 92.81 34 ILE B N 1
ATOM 2687 C CA . ILE B 1 34 ? 3.904 -31.734 5.496 1 92.81 34 ILE B CA 1
ATOM 2688 C C . ILE B 1 34 ? 5.18 -32.312 4.867 1 92.81 34 ILE B C 1
ATOM 2690 O O . ILE B 1 34 ? 6.043 -32.844 5.57 1 92.81 34 ILE B O 1
ATOM 2694 N N . SER B 1 35 ? 5.293 -32.062 3.611 1 90.81 35 SER B N 1
ATOM 2695 C CA . SER B 1 35 ? 6.449 -32.625 2.906 1 90.81 35 SER B CA 1
ATOM 2696 C C . SER B 1 35 ? 7.707 -31.797 3.189 1 90.81 35 SER B C 1
ATOM 2698 O O . SER B 1 35 ? 7.625 -30.656 3.648 1 90.81 35 SER B O 1
ATOM 2700 N N . ASP B 1 36 ? 8.812 -32.375 2.875 1 87.12 36 ASP B N 1
ATOM 2701 C CA . ASP B 1 36 ? 10.086 -31.688 3.025 1 87.12 36 ASP B CA 1
ATOM 2702 C C . ASP B 1 36 ? 10.617 -31.219 1.675 1 87.12 36 ASP B C 1
ATOM 2704 O O . ASP B 1 36 ? 11.828 -31.109 1.475 1 87.12 36 ASP B O 1
ATOM 2708 N N . THR B 1 37 ? 9.75 -31.094 0.736 1 87.5 37 THR B N 1
ATOM 2709 C CA . THR B 1 37 ? 10.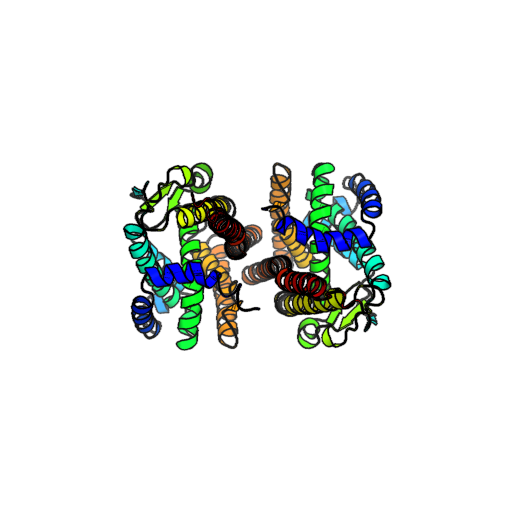133 -30.625 -0.591 1 87.5 37 THR B CA 1
ATOM 2710 C C . THR B 1 37 ? 9.844 -29.125 -0.741 1 87.5 37 THR B C 1
ATOM 2712 O O . THR B 1 37 ? 8.727 -28.688 -0.504 1 87.5 37 THR B O 1
ATOM 2715 N N . PRO B 1 38 ? 10.703 -28.359 -1.221 1 89.62 38 PRO B N 1
ATOM 2716 C CA . PRO B 1 38 ? 12.109 -28.703 -1.465 1 89.62 38 PRO B CA 1
ATOM 2717 C C . PRO B 1 38 ? 12.891 -28.938 -0.175 1 89.62 38 PRO B C 1
ATOM 2719 O O . PRO B 1 38 ? 12.508 -28.453 0.887 1 89.62 38 PRO B O 1
ATOM 2722 N N . SER B 1 39 ? 14 -29.656 -0.271 1 87 39 SER B N 1
ATOM 2723 C CA . SER B 1 39 ? 14.781 -29.984 0.914 1 87 39 SER B CA 1
ATOM 2724 C C . SER B 1 39 ? 15.492 -28.75 1.469 1 87 39 SER B C 1
ATOM 2726 O O . SER B 1 39 ? 16.109 -27.984 0.719 1 87 39 SER B O 1
ATOM 2728 N N . THR B 1 40 ? 15.398 -28.594 2.754 1 82.81 40 THR B N 1
ATOM 2729 C CA . THR B 1 40 ? 15.984 -27.438 3.406 1 82.81 40 THR B CA 1
ATOM 2730 C C . THR B 1 40 ? 17.344 -27.781 4.016 1 82.81 40 THR B C 1
ATOM 2732 O O . THR B 1 40 ? 18.062 -26.906 4.48 1 82.81 40 THR B O 1
ATOM 2735 N N . ASP B 1 41 ? 17.609 -29 4.129 1 82.62 41 ASP B N 1
ATOM 2736 C CA . ASP B 1 41 ? 18.797 -29.438 4.863 1 82.62 41 ASP B CA 1
ATOM 2737 C C . ASP B 1 41 ? 20 -29.594 3.928 1 82.62 41 ASP B C 1
ATOM 2739 O O . ASP B 1 41 ? 21.141 -29.328 4.32 1 82.62 41 ASP B O 1
ATOM 2743 N N . HIS B 1 42 ? 19.688 -30.078 2.768 1 80.56 42 HIS B N 1
ATOM 2744 C CA . HIS B 1 42 ? 20.797 -30.312 1.853 1 80.56 42 HIS B CA 1
ATOM 2745 C C . HIS B 1 42 ? 20.438 -29.922 0.426 1 80.56 42 HIS B C 1
ATOM 2747 O O . HIS B 1 42 ? 19.25 -29.766 0.104 1 80.56 42 HIS B O 1
ATOM 2753 N N . GLY B 1 43 ? 21.484 -29.531 -0.255 1 84.94 43 GLY B N 1
ATOM 2754 C CA . GLY B 1 43 ? 21.281 -29.328 -1.682 1 84.94 43 GLY B CA 1
ATOM 2755 C C . GLY B 1 43 ? 21.219 -27.859 -2.066 1 84.94 43 GLY B C 1
ATOM 2756 O O . GLY B 1 43 ? 21.516 -26.984 -1.258 1 84.94 43 GLY B O 1
ATOM 2757 N N . TYR B 1 44 ? 20.875 -27.609 -3.283 1 89.12 44 TYR B N 1
ATOM 2758 C CA . TYR B 1 44 ? 20.891 -26.297 -3.922 1 89.12 44 TYR B CA 1
ATOM 2759 C C . TYR B 1 44 ? 19.938 -25.344 -3.227 1 89.12 44 TYR B C 1
ATOM 2761 O O . TYR B 1 44 ? 20.312 -24.234 -2.875 1 89.12 44 TYR B O 1
ATOM 2769 N N . PHE B 1 45 ? 18.766 -25.812 -2.895 1 91.62 45 PHE B N 1
ATOM 2770 C CA . PHE B 1 45 ? 17.75 -24.984 -2.271 1 91.62 45 PHE B CA 1
ATOM 2771 C C . PHE B 1 45 ? 18.203 -24.484 -0.905 1 91.62 45 PHE B C 1
ATOM 2773 O O . PHE B 1 45 ? 18 -23.312 -0.562 1 91.62 45 PHE B O 1
ATOM 2780 N N . ALA B 1 46 ? 18.828 -25.312 -0.175 1 89.81 46 ALA B N 1
ATOM 2781 C CA . ALA B 1 46 ? 19.281 -25 1.18 1 89.81 46 ALA B CA 1
ATOM 2782 C C . ALA B 1 46 ? 20.359 -23.922 1.166 1 89.81 46 ALA B C 1
ATOM 2784 O O . ALA B 1 46 ? 20.547 -23.203 2.154 1 89.81 46 ALA B O 1
ATOM 2785 N N . SER B 1 47 ? 21.078 -23.812 0.095 1 92.56 47 SER B N 1
ATOM 2786 C CA . SER B 1 47 ? 22.203 -22.891 -0.001 1 92.56 47 SER B CA 1
ATOM 2787 C C . SER B 1 47 ? 21.719 -21.5 -0.415 1 92.56 47 SER B C 1
ATOM 2789 O O . SER B 1 47 ? 22.484 -20.516 -0.318 1 92.56 47 SER B O 1
ATOM 2791 N N . LEU B 1 48 ? 20.5 -21.438 -0.84 1 95.44 48 LEU B N 1
ATOM 2792 C CA . LEU B 1 48 ? 19.984 -20.172 -1.358 1 95.44 48 LEU B CA 1
ATOM 2793 C C . LEU B 1 48 ? 19.578 -19.25 -0.219 1 95.44 48 LEU B C 1
ATOM 2795 O O . LEU B 1 48 ? 19.125 -19.703 0.831 1 95.44 48 LEU B O 1
ATOM 2799 N N . SER B 1 49 ? 19.844 -17.969 -0.451 1 95.94 49 SER B N 1
ATOM 2800 C CA . SER B 1 49 ? 19.297 -16.984 0.474 1 95.94 49 SER B CA 1
ATOM 2801 C C . SER B 1 49 ? 17.781 -16.938 0.39 1 95.94 49 SER B C 1
ATOM 2803 O O . SER B 1 49 ? 17.188 -17.438 -0.571 1 95.94 49 SER B O 1
ATOM 2805 N N . PRO B 1 50 ? 17.062 -16.359 1.339 1 95.88 50 PRO B N 1
ATOM 2806 C CA . PRO B 1 50 ? 15.594 -16.391 1.41 1 95.88 50 PRO B CA 1
ATOM 2807 C C . PRO B 1 50 ? 14.938 -15.883 0.129 1 95.88 50 PRO B C 1
ATOM 2809 O O . PRO B 1 50 ? 14.016 -16.516 -0.385 1 95.88 50 PRO B O 1
ATOM 2812 N N . LEU B 1 51 ? 15.375 -14.773 -0.395 1 97.5 51 LEU B N 1
ATOM 2813 C CA . LEU B 1 51 ? 14.797 -14.227 -1.618 1 97.5 51 LEU B CA 1
ATOM 2814 C C . LEU B 1 51 ? 14.945 -15.211 -2.773 1 97.5 51 LEU B C 1
ATOM 2816 O O . LEU B 1 51 ? 14 -15.422 -3.535 1 97.5 51 LEU B O 1
ATOM 2820 N N . TYR B 1 52 ? 16.047 -15.852 -2.879 1 97 52 TYR B N 1
ATOM 2821 C CA . TYR B 1 52 ? 16.328 -16.719 -4.02 1 97 52 TYR B CA 1
ATOM 2822 C C . TYR B 1 52 ? 15.641 -18.078 -3.855 1 97 52 TYR B C 1
ATOM 2824 O O . TYR B 1 52 ? 15.43 -18.797 -4.836 1 97 52 TYR B O 1
ATOM 2832 N N . GLN B 1 53 ? 15.312 -18.422 -2.639 1 96.31 53 GLN B N 1
ATOM 2833 C CA . GLN B 1 53 ? 14.453 -19.594 -2.449 1 96.31 53 GLN B CA 1
ATOM 2834 C C . GLN B 1 53 ? 13.086 -19.375 -3.086 1 96.31 53 GLN B C 1
ATOM 2836 O O . GLN B 1 53 ? 12.539 -20.281 -3.729 1 96.31 53 GLN B O 1
ATOM 2841 N N . ILE B 1 54 ? 12.562 -18.156 -2.9 1 95.31 54 ILE B N 1
ATOM 2842 C CA . ILE B 1 54 ? 11.281 -17.812 -3.52 1 95.31 54 ILE B CA 1
ATOM 2843 C C . ILE B 1 54 ? 11.445 -17.75 -5.039 1 95.31 54 ILE B C 1
ATOM 2845 O O . ILE B 1 54 ? 10.578 -18.203 -5.781 1 95.31 54 ILE B O 1
ATOM 2849 N N . VAL B 1 55 ? 12.57 -17.188 -5.484 1 95.31 55 VAL B N 1
ATOM 2850 C CA . VAL B 1 55 ? 12.859 -17.078 -6.91 1 95.31 55 VAL B CA 1
ATOM 2851 C C . VAL B 1 55 ? 12.867 -18.484 -7.535 1 95.31 55 VAL B C 1
ATOM 2853 O O . VAL B 1 55 ? 12.328 -18.688 -8.625 1 95.31 55 VAL B O 1
ATOM 2856 N N . GLU B 1 56 ? 13.469 -19.391 -6.836 1 94.5 56 GLU B N 1
ATOM 2857 C CA . GLU B 1 56 ? 13.5 -20.766 -7.324 1 94.5 56 GLU B CA 1
ATOM 2858 C C . GLU B 1 56 ? 12.094 -21.328 -7.488 1 94.5 56 GLU B C 1
ATOM 2860 O O . GLU B 1 56 ? 11.789 -21.984 -8.492 1 94.5 56 GLU B O 1
ATOM 2865 N N . GLY B 1 57 ? 11.258 -21.125 -6.492 1 93.25 57 GLY B N 1
ATOM 2866 C CA . GLY B 1 57 ? 9.867 -21.547 -6.59 1 93.25 57 GLY B CA 1
ATOM 2867 C C . GLY B 1 57 ? 9.125 -20.906 -7.75 1 93.25 57 GLY B C 1
ATOM 2868 O O . GLY B 1 57 ? 8.383 -21.594 -8.469 1 93.25 57 GLY B O 1
ATOM 2869 N N . LEU B 1 58 ? 9.32 -19.625 -7.957 1 92.06 58 LEU B N 1
ATOM 2870 C CA . LEU B 1 58 ? 8.695 -18.891 -9.047 1 92.06 58 LEU B CA 1
ATOM 2871 C C . LEU B 1 58 ? 9.141 -19.453 -10.398 1 92.06 58 LEU B C 1
ATOM 2873 O O . LEU B 1 58 ? 8.32 -19.609 -11.312 1 92.06 58 LEU B O 1
ATOM 2877 N N . GLN B 1 59 ? 10.391 -19.719 -10.484 1 90.56 59 GLN B N 1
ATOM 2878 C CA . GLN B 1 59 ? 10.93 -20.266 -11.727 1 90.56 59 GLN B CA 1
ATOM 2879 C C . GLN B 1 59 ? 10.352 -21.641 -12.016 1 90.56 59 GLN B C 1
ATOM 2881 O O . GLN B 1 59 ? 10.078 -21.984 -13.172 1 90.56 59 GLN B O 1
ATOM 2886 N N . LEU B 1 60 ? 10.219 -22.391 -10.984 1 89.5 60 LEU B N 1
ATOM 2887 C CA . LEU B 1 60 ? 9.68 -23.734 -11.125 1 89.5 60 LEU B CA 1
ATOM 2888 C C . LEU B 1 60 ? 8.242 -23.703 -11.641 1 89.5 60 LEU B C 1
ATOM 2890 O O . LEU B 1 60 ? 7.871 -24.484 -12.523 1 89.5 60 LEU B O 1
ATOM 2894 N N . VAL B 1 61 ? 7.488 -22.766 -11.102 1 86.25 61 VAL B N 1
ATOM 2895 C CA . VAL B 1 61 ? 6.07 -22.734 -11.445 1 86.25 61 VAL B CA 1
ATOM 2896 C C . VAL B 1 61 ? 5.883 -22.031 -12.797 1 86.25 61 VAL B C 1
ATOM 2898 O O . VAL B 1 61 ? 4.883 -22.266 -13.484 1 86.25 61 VAL B O 1
ATOM 2901 N N . ARG B 1 62 ? 6.875 -21.203 -13.18 1 83.12 62 ARG B N 1
ATOM 2902 C CA . ARG B 1 62 ? 6.797 -20.5 -14.453 1 83.12 62 ARG B CA 1
ATOM 2903 C C . ARG B 1 62 ? 7.422 -21.312 -15.57 1 83.12 62 ARG B C 1
ATOM 2905 O O . ARG B 1 62 ? 7.367 -20.922 -16.734 1 83.12 62 ARG B O 1
ATOM 2912 N N . LYS B 1 63 ? 8.375 -22.297 -15.188 1 71.19 63 LYS B N 1
ATOM 2913 C CA . LYS B 1 63 ? 9.156 -23.062 -16.156 1 71.19 63 LYS B CA 1
ATOM 2914 C C . LYS B 1 63 ? 8.352 -23.312 -17.422 1 71.19 63 LYS B C 1
ATOM 2916 O O . LYS B 1 63 ? 8.914 -23.312 -18.531 1 71.19 63 LYS B O 1
ATOM 2921 N N . SER B 1 64 ? 7.199 -23.578 -17.234 1 56.09 64 SER B N 1
ATOM 2922 C CA . SER B 1 64 ? 6.512 -23.875 -18.5 1 56.09 64 SER B CA 1
ATOM 2923 C C . SER B 1 64 ? 6.254 -22.594 -19.281 1 56.09 64 SER B C 1
ATOM 2925 O O . SER B 1 64 ? 5.652 -22.641 -20.359 1 56.09 64 SER B O 1
ATOM 2927 N N . GLN B 1 65 ? 6.641 -21.453 -18.75 1 55.09 65 GLN B N 1
ATOM 2928 C CA . GLN B 1 65 ? 6.344 -20.188 -19.406 1 55.09 65 GLN B CA 1
ATOM 2929 C C . GLN B 1 65 ? 7.219 -19.984 -20.641 1 55.09 65 GLN B C 1
ATOM 2931 O O . GLN B 1 65 ? 8.406 -19.688 -20.531 1 55.09 65 GLN B O 1
ATOM 2936 N N . LYS B 1 66 ? 7.129 -20.875 -21.594 1 52.06 66 LYS B N 1
ATOM 2937 C CA . LYS B 1 66 ? 7.703 -20.547 -22.891 1 52.06 66 LYS B CA 1
ATOM 2938 C C . LYS B 1 66 ? 6.945 -19.391 -23.562 1 52.06 66 LYS B C 1
ATOM 2940 O O . LYS B 1 66 ? 5.871 -19.594 -24.125 1 52.06 66 LYS B O 1
ATOM 2945 N N . SER B 1 67 ? 7.172 -18.109 -23.016 1 55.69 67 SER B N 1
ATOM 2946 C CA . SER B 1 67 ? 6.508 -16.891 -23.484 1 55.69 67 SER B CA 1
ATOM 2947 C C . SER B 1 67 ? 6.316 -16.906 -25 1 55.69 67 SER B C 1
ATOM 2949 O O . SER B 1 67 ? 5.34 -16.344 -25.5 1 55.69 67 SER B O 1
ATOM 2951 N N . LEU B 1 68 ? 7.168 -17.688 -25.688 1 59.59 68 LEU B N 1
ATOM 2952 C CA . LEU B 1 68 ? 7.195 -17.5 -27.125 1 59.59 68 LEU B CA 1
ATOM 2953 C C . LEU B 1 68 ? 5.988 -18.172 -27.781 1 59.59 68 LEU B C 1
ATOM 2955 O O . LEU B 1 68 ? 5.605 -17.812 -28.891 1 59.59 68 LEU B O 1
ATOM 2959 N N . ASN B 1 69 ? 5.215 -18.891 -26.969 1 72.94 69 ASN B N 1
ATOM 2960 C CA . ASN B 1 69 ? 4.117 -19.547 -27.672 1 72.94 69 ASN B CA 1
ATOM 2961 C C . ASN B 1 69 ? 2.807 -19.438 -26.891 1 72.94 69 ASN B C 1
ATOM 2963 O O . ASN B 1 69 ? 2.109 -20.422 -26.688 1 72.94 69 ASN B O 1
ATOM 2967 N N . ILE B 1 70 ? 2.457 -18.234 -26.469 1 82.19 70 ILE B N 1
ATOM 2968 C CA . ILE B 1 70 ? 1.208 -18.062 -25.734 1 82.19 70 ILE B CA 1
ATOM 2969 C C . ILE B 1 70 ? 0.041 -17.984 -26.719 1 82.19 70 ILE B C 1
ATOM 2971 O O . ILE B 1 70 ? 0.102 -17.266 -27.719 1 82.19 70 ILE B O 1
ATOM 2975 N N . LYS B 1 71 ? -0.956 -18.906 -26.578 1 86.19 71 LYS B N 1
ATOM 2976 C CA . LYS B 1 71 ? -2.156 -18.953 -27.406 1 86.19 71 LYS B CA 1
ATOM 2977 C C . LYS B 1 71 ? -3.27 -18.094 -26.797 1 86.19 71 LYS B C 1
ATOM 2979 O O . LYS B 1 71 ? -3.496 -18.141 -25.594 1 86.19 71 LYS B O 1
ATOM 2984 N N . PHE B 1 72 ? -3.906 -17.375 -27.609 1 89.31 72 PHE B N 1
ATOM 2985 C CA . PHE B 1 72 ? -4.988 -16.516 -27.141 1 89.31 72 PHE B CA 1
ATOM 2986 C C . PHE B 1 72 ? -6.328 -17.234 -27.234 1 89.31 72 PHE B C 1
ATOM 2988 O O . PHE B 1 72 ? -6.672 -17.812 -28.266 1 89.31 72 PHE B O 1
ATOM 2995 N N . ASP B 1 73 ? -7.012 -17.234 -26.141 1 84.75 73 ASP B N 1
ATOM 2996 C CA . ASP B 1 73 ? -8.375 -17.766 -26.078 1 84.75 73 ASP B CA 1
ATOM 2997 C C . ASP B 1 73 ? -9.398 -16.641 -26.172 1 84.75 73 ASP B C 1
ATOM 2999 O O . ASP B 1 73 ? -9.312 -15.656 -25.438 1 84.75 73 ASP B O 1
ATOM 3003 N N . ASN B 1 74 ? -10.344 -16.812 -27.031 1 82.44 74 ASN B N 1
ATOM 3004 C CA . ASN B 1 74 ? -11.398 -15.812 -27.156 1 82.44 74 ASN B CA 1
ATOM 3005 C C . ASN B 1 74 ? -12.656 -16.219 -26.391 1 82.44 74 ASN B C 1
ATOM 3007 O O . ASN B 1 74 ? -13.602 -15.43 -26.281 1 82.44 74 ASN B O 1
ATOM 3011 N N . ARG B 1 75 ? -12.617 -17.406 -26 1 78.62 75 ARG B N 1
ATOM 3012 C CA . ARG B 1 75 ? -13.758 -17.922 -25.234 1 78.62 75 ARG B CA 1
ATOM 3013 C C . ARG B 1 75 ? -13.305 -18.594 -23.953 1 78.62 75 ARG B C 1
ATOM 3015 O O . ARG B 1 75 ? -12.336 -19.344 -23.938 1 78.62 75 ARG B O 1
ATOM 3022 N N . LEU B 1 76 ? -13.984 -18.141 -22.891 1 75.12 76 LEU B N 1
ATOM 3023 C CA . LEU B 1 76 ? -13.711 -18.766 -21.594 1 75.12 76 LEU B CA 1
ATOM 3024 C C . LEU B 1 76 ? -14.953 -19.484 -21.062 1 75.12 76 LEU B C 1
ATOM 3026 O O . LEU B 1 76 ? -16.078 -18.984 -21.219 1 75.12 76 LEU B O 1
ATOM 3030 N N . SER B 1 77 ? -14.766 -20.672 -20.656 1 71.75 77 SER B N 1
ATOM 3031 C CA . SER B 1 77 ? -15.805 -21.453 -19.984 1 71.75 77 SER B CA 1
ATOM 3032 C C . SER B 1 77 ? -15.305 -22.016 -18.656 1 71.75 77 SER B C 1
ATOM 3034 O O . SER B 1 77 ? -14.094 -22.031 -18.406 1 71.75 77 SER B O 1
ATOM 3036 N N . MET B 1 78 ? -16.219 -22.375 -17.828 1 71.44 78 MET B N 1
ATOM 3037 C CA . MET B 1 78 ? -15.828 -22.984 -16.562 1 71.44 78 MET B CA 1
ATOM 3038 C C . MET B 1 78 ? -15.023 -24.266 -16.797 1 71.44 78 MET B C 1
ATOM 3040 O O . MET B 1 78 ? -14.133 -24.594 -16.016 1 71.44 78 MET B O 1
ATOM 3044 N N . GLU B 1 79 ? -15.367 -24.859 -17.859 1 72.19 79 GLU B N 1
ATOM 3045 C CA . GLU B 1 79 ? -14.672 -26.094 -18.203 1 72.19 79 GLU B CA 1
ATOM 3046 C C . GLU B 1 79 ? -13.188 -25.828 -18.484 1 72.19 79 GLU B C 1
ATOM 3048 O O . GLU B 1 79 ? -12.344 -26.688 -18.188 1 72.19 79 GLU B O 1
ATOM 3053 N N . THR B 1 80 ? -12.945 -24.688 -18.938 1 73.19 80 THR B N 1
ATOM 3054 C CA . THR B 1 80 ? -11.562 -24.344 -19.25 1 73.19 80 THR B CA 1
ATOM 3055 C C . THR B 1 80 ? -10.891 -23.656 -18.062 1 73.19 80 THR B C 1
ATOM 3057 O O . THR B 1 80 ? -9.688 -23.812 -17.844 1 73.19 80 THR B O 1
ATOM 3060 N N . LEU B 1 81 ? -11.672 -22.969 -17.219 1 74.69 81 LEU B N 1
ATOM 3061 C CA . LEU B 1 81 ? -11.117 -22.172 -16.141 1 74.69 81 LEU B CA 1
ATOM 3062 C C . LEU B 1 81 ? -10.805 -23.016 -14.922 1 74.69 81 LEU B C 1
ATOM 3064 O O . LEU B 1 81 ? -9.805 -22.797 -14.234 1 74.69 81 LEU B O 1
ATOM 3068 N N . VAL B 1 82 ? -11.602 -24 -14.648 1 76.88 82 VAL B N 1
ATOM 3069 C CA . VAL B 1 82 ? -11.516 -24.766 -13.414 1 76.88 82 VAL B CA 1
ATOM 3070 C C . VAL B 1 82 ? -10.195 -25.531 -13.375 1 76.88 82 VAL B C 1
ATOM 3072 O O . VAL B 1 82 ? -9.477 -25.484 -12.375 1 76.88 82 VAL B O 1
ATOM 3075 N N . PRO B 1 83 ? -9.867 -26.219 -14.492 1 80.12 83 PRO B N 1
ATOM 3076 C CA . PRO B 1 83 ? -8.57 -26.891 -14.477 1 80.12 83 PRO B CA 1
ATOM 3077 C C . PRO B 1 83 ? -7.406 -25.922 -14.258 1 80.12 83 PRO B C 1
ATOM 3079 O O . PRO B 1 83 ? -6.438 -26.266 -13.578 1 80.12 83 PRO B O 1
ATOM 3082 N N . HIS B 1 84 ? -7.496 -24.766 -14.781 1 79.12 84 HIS B N 1
ATOM 3083 C CA . HIS B 1 84 ? -6.453 -23.766 -14.594 1 79.12 84 HIS B CA 1
ATOM 3084 C C . HIS B 1 84 ? -6.379 -23.312 -13.141 1 79.12 84 HIS B C 1
ATOM 3086 O O . HIS B 1 84 ? -5.289 -23.094 -12.609 1 79.12 84 HIS B O 1
ATOM 3092 N N . TRP B 1 85 ? -7.512 -23.156 -12.57 1 82.25 85 TRP B N 1
ATOM 3093 C CA . TRP B 1 85 ? -7.547 -22.719 -11.172 1 82.25 85 TRP B CA 1
ATOM 3094 C C . TRP B 1 85 ? -6.953 -23.781 -10.258 1 82.25 85 TRP B C 1
ATOM 3096 O O . TRP B 1 85 ? -6.25 -23.469 -9.297 1 82.25 85 TRP B O 1
ATOM 3106 N N . ARG B 1 86 ? -7.23 -25.031 -10.57 1 84.12 86 ARG B N 1
ATOM 3107 C CA . ARG B 1 86 ? -6.676 -26.125 -9.781 1 84.12 86 ARG B CA 1
ATOM 3108 C C . ARG B 1 86 ? -5.156 -26.156 -9.891 1 84.12 86 ARG B C 1
ATOM 3110 O O . ARG B 1 86 ? -4.461 -26.344 -8.891 1 84.12 86 ARG B O 1
ATOM 3117 N N . GLU B 1 87 ? -4.762 -26 -11.094 1 85.06 87 GLU B N 1
ATOM 3118 C CA . GLU B 1 87 ? -3.318 -25.984 -11.32 1 85.06 87 GLU B CA 1
ATOM 3119 C C . GLU B 1 87 ? -2.664 -24.797 -10.602 1 85.06 87 GLU B C 1
ATOM 3121 O O . GLU B 1 87 ? -1.569 -24.938 -10.047 1 85.06 87 GLU B O 1
ATOM 3126 N N . GLN B 1 88 ? -3.334 -23.719 -10.609 1 85.25 88 GLN B N 1
ATOM 3127 C CA . GLN B 1 88 ? -2.801 -22.516 -9.969 1 85.25 88 GLN B CA 1
ATOM 3128 C C . GLN B 1 88 ? -2.746 -22.672 -8.453 1 85.25 88 GLN B C 1
ATOM 3130 O O . GLN B 1 88 ? -1.834 -22.156 -7.797 1 85.25 88 GLN B O 1
ATOM 3135 N N . ALA B 1 89 ? -3.719 -23.312 -7.934 1 88.19 89 ALA B N 1
ATOM 3136 C CA . ALA B 1 89 ? -3.689 -23.594 -6.5 1 88.19 89 ALA B CA 1
ATOM 3137 C C . ALA B 1 89 ? -2.473 -24.438 -6.137 1 88.19 89 ALA B C 1
ATOM 3139 O O . ALA B 1 89 ? -1.785 -24.156 -5.152 1 88.19 89 ALA B O 1
ATOM 3140 N N . LYS B 1 90 ? -2.258 -25.375 -6.953 1 89.75 90 LYS B N 1
ATOM 3141 C CA . LYS B 1 90 ? -1.104 -26.25 -6.727 1 89.75 90 LYS B CA 1
ATOM 3142 C C . LYS B 1 90 ? 0.202 -25.469 -6.859 1 89.75 90 LYS B C 1
ATOM 3144 O O . LYS B 1 90 ? 1.106 -25.609 -6.035 1 89.75 90 LYS B O 1
ATOM 3149 N N . ASN B 1 91 ? 0.263 -24.688 -7.91 1 89.19 91 ASN B N 1
ATOM 3150 C CA . ASN B 1 91 ? 1.454 -23.875 -8.133 1 89.19 91 ASN B CA 1
ATOM 3151 C C . ASN B 1 91 ? 1.704 -22.922 -6.98 1 89.19 91 ASN B C 1
ATOM 3153 O O . ASN B 1 91 ? 2.848 -22.719 -6.566 1 89.19 91 ASN B O 1
ATOM 3157 N N . THR B 1 92 ? 0.636 -22.359 -6.492 1 91.44 92 THR B N 1
ATOM 3158 C CA . THR B 1 92 ? 0.764 -21.453 -5.363 1 91.44 92 THR B CA 1
ATOM 3159 C C . THR B 1 92 ? 1.248 -22.188 -4.121 1 91.44 92 THR B C 1
ATOM 3161 O O . THR B 1 92 ? 2.01 -21.641 -3.32 1 91.44 92 THR B O 1
ATOM 3164 N N . GLY B 1 93 ? 0.742 -23.422 -3.996 1 91.75 93 GLY B N 1
ATOM 3165 C CA . GLY B 1 93 ? 1.252 -24.266 -2.92 1 91.75 93 GLY B CA 1
ATOM 3166 C C . GLY B 1 93 ? 2.742 -24.516 -3.023 1 91.75 93 GLY B C 1
ATOM 3167 O O . GLY B 1 93 ? 3.469 -24.406 -2.035 1 91.75 93 GLY B O 1
ATOM 3168 N N . ILE B 1 94 ? 3.166 -24.812 -4.199 1 91.81 94 ILE B N 1
ATOM 3169 C CA . ILE B 1 94 ? 4.578 -25.078 -4.453 1 91.81 94 ILE B CA 1
ATOM 3170 C C . ILE B 1 94 ? 5.402 -23.844 -4.121 1 91.81 94 ILE B C 1
ATOM 3172 O O . ILE B 1 94 ? 6.406 -23.922 -3.416 1 91.81 94 ILE B O 1
ATOM 3176 N N . MET B 1 95 ? 4.953 -22.734 -4.59 1 91.75 95 MET B N 1
ATOM 3177 C CA . MET B 1 95 ? 5.648 -21.484 -4.324 1 91.75 95 MET B CA 1
ATOM 3178 C C . MET B 1 95 ? 5.695 -21.188 -2.828 1 91.75 95 MET B C 1
ATOM 3180 O O . MET B 1 95 ? 6.711 -20.719 -2.316 1 91.75 95 MET B O 1
ATOM 3184 N N . SER B 1 96 ? 4.586 -21.469 -2.15 1 92.75 96 SER B N 1
ATOM 3185 C CA . SER B 1 96 ? 4.516 -21.234 -0.714 1 92.75 96 SER B CA 1
ATOM 3186 C C . SER B 1 96 ? 5.547 -22.062 0.039 1 92.75 96 SER B C 1
ATOM 3188 O O . SER B 1 96 ? 6.18 -21.578 0.98 1 92.75 96 SER B O 1
ATOM 3190 N N . MET B 1 97 ? 5.766 -23.219 -0.417 1 94.25 97 MET B N 1
ATOM 3191 C CA . MET B 1 97 ? 6.703 -24.125 0.242 1 94.25 97 MET B CA 1
ATOM 3192 C C . MET B 1 97 ? 8.148 -23.703 -0.033 1 94.25 97 MET B C 1
ATOM 3194 O O . MET B 1 97 ? 9.07 -24.188 0.63 1 94.25 97 MET B O 1
ATOM 3198 N N . HIS B 1 98 ? 8.352 -22.812 -0.883 1 94.62 98 HIS B N 1
ATOM 3199 C CA . HIS B 1 98 ? 9.672 -22.266 -1.13 1 94.62 98 HIS B CA 1
ATOM 3200 C C . HIS B 1 98 ? 9.938 -21.047 -0.24 1 94.62 98 HIS B C 1
ATOM 3202 O O . HIS B 1 98 ? 11.008 -20.438 -0.307 1 94.62 98 HIS B O 1
ATOM 3208 N N . SER B 1 99 ? 9.016 -20.672 0.514 1 92.56 99 SER B N 1
ATOM 3209 C CA . SER B 1 99 ? 9.172 -19.672 1.568 1 92.56 99 SER B CA 1
ATOM 3210 C C . SER B 1 99 ? 9.438 -20.328 2.918 1 92.56 99 SER B C 1
ATOM 3212 O O . SER B 1 99 ? 8.578 -21.031 3.453 1 92.56 99 SER B O 1
ATOM 3214 N N . MET B 1 100 ? 10.555 -20.016 3.504 1 90.88 100 MET B N 1
ATOM 3215 C CA . MET B 1 100 ? 10.883 -20.594 4.801 1 90.88 100 MET B CA 1
ATOM 3216 C C . MET B 1 100 ? 9.938 -20.094 5.883 1 90.88 100 MET B C 1
ATOM 3218 O O . MET B 1 100 ? 9.641 -20.812 6.84 1 90.88 100 MET B O 1
ATOM 3222 N N . ALA B 1 101 ? 9.43 -18.891 5.719 1 90.69 101 ALA B N 1
ATOM 3223 C CA . ALA B 1 101 ? 8.445 -18.391 6.672 1 90.69 101 ALA B CA 1
ATOM 3224 C C . ALA B 1 101 ? 7.195 -19.25 6.688 1 90.69 101 ALA B C 1
ATOM 3226 O O . ALA B 1 101 ? 6.656 -19.562 7.754 1 90.69 101 ALA B O 1
ATOM 3227 N N . PHE B 1 102 ? 6.711 -19.625 5.508 1 91.81 102 PHE B N 1
ATOM 3228 C CA . PHE B 1 102 ? 5.531 -20.469 5.391 1 91.81 102 PHE B CA 1
ATOM 3229 C C . PHE B 1 102 ? 5.816 -21.875 5.926 1 91.81 102 PHE B C 1
ATOM 3231 O O . PHE B 1 102 ? 4.977 -22.469 6.605 1 91.81 102 PHE B O 1
ATOM 3238 N N . ARG B 1 103 ? 6.945 -22.312 5.715 1 91.81 103 ARG B N 1
ATOM 3239 C CA . ARG B 1 103 ? 7.32 -23.656 6.168 1 91.81 103 ARG B CA 1
ATOM 3240 C C . ARG B 1 103 ? 7.406 -23.703 7.691 1 91.81 103 ARG B C 1
ATOM 3242 O O . ARG B 1 103 ? 7.117 -24.734 8.297 1 91.81 103 ARG B O 1
ATOM 3249 N N . ASN B 1 104 ? 7.793 -22.609 8.297 1 89.75 104 ASN B N 1
ATOM 3250 C CA . ASN B 1 104 ? 8.133 -22.594 9.711 1 89.75 104 ASN B CA 1
ATOM 3251 C C . ASN B 1 104 ? 6.918 -22.266 10.578 1 89.75 104 ASN B C 1
ATOM 3253 O O . ASN B 1 104 ? 7.043 -22.109 11.797 1 89.75 104 ASN B O 1
ATOM 3257 N N . ILE B 1 105 ? 5.785 -22.156 10.047 1 90.44 105 ILE B N 1
ATOM 3258 C CA . ILE B 1 105 ? 4.59 -21.953 10.859 1 90.44 105 ILE B CA 1
ATOM 3259 C C . ILE B 1 105 ? 3.811 -23.25 10.984 1 90.44 105 ILE B C 1
ATOM 3261 O O . ILE B 1 105 ? 3.996 -24.172 10.188 1 90.44 105 ILE B O 1
ATOM 3265 N N . PRO B 1 106 ? 2.967 -23.375 11.992 1 91.31 106 PRO B N 1
ATOM 3266 C CA . PRO B 1 106 ? 2.209 -24.609 12.211 1 91.31 106 PRO B CA 1
ATOM 3267 C C . PRO B 1 106 ? 1.312 -24.969 11.031 1 91.31 106 PRO B C 1
ATOM 3269 O O . PRO B 1 106 ? 0.8 -24.078 10.344 1 91.31 106 PRO B O 1
ATOM 3272 N N . LEU B 1 107 ? 1.029 -26.266 10.883 1 91.69 107 LEU B N 1
ATOM 3273 C CA . LEU B 1 107 ? 0.263 -26.781 9.758 1 91.69 107 LEU B CA 1
ATOM 3274 C C . LEU B 1 107 ? -1.128 -26.156 9.711 1 91.69 107 LEU B C 1
ATOM 3276 O O . LEU B 1 107 ? -1.63 -25.828 8.633 1 91.69 107 LEU B O 1
ATOM 3280 N N . THR B 1 108 ? -1.7 -26.031 10.859 1 88.75 108 THR B N 1
ATOM 3281 C CA . THR B 1 108 ? -3.043 -25.469 10.93 1 88.75 108 THR B CA 1
ATOM 3282 C C . THR B 1 108 ? -3.055 -24.031 10.414 1 88.75 108 THR B C 1
ATOM 3284 O O . THR B 1 108 ? -3.996 -23.625 9.727 1 88.75 108 THR B O 1
ATOM 3287 N N . GLU B 1 109 ? -2.047 -23.312 10.688 1 88.5 109 GLU B N 1
ATOM 3288 C CA . GLU B 1 109 ? -1.931 -21.922 10.227 1 88.5 109 GLU B CA 1
ATOM 3289 C C . GLU B 1 109 ? -1.619 -21.875 8.734 1 88.5 109 GLU B C 1
ATOM 3291 O O . GLU B 1 109 ? -2.133 -21.016 8.016 1 88.5 109 GLU B O 1
ATOM 3296 N N . LYS B 1 110 ? -0.834 -22.812 8.242 1 90.31 110 LYS B N 1
ATOM 3297 C CA . LYS B 1 110 ? -0.552 -22.906 6.809 1 90.31 110 LYS B CA 1
ATOM 3298 C C . LYS B 1 110 ? -1.838 -23.047 6.004 1 90.31 110 LYS B C 1
ATOM 3300 O O . LYS B 1 110 ? -2.066 -22.297 5.051 1 90.31 110 LYS B O 1
ATOM 3305 N N . SER B 1 111 ? -2.582 -23.953 6.492 1 87.88 111 SER B N 1
ATOM 3306 C CA . SER B 1 111 ? -3.82 -24.266 5.781 1 87.88 111 SER B CA 1
ATOM 3307 C C . SER B 1 111 ? -4.77 -23.062 5.789 1 87.88 111 SER B C 1
ATOM 3309 O O . SER B 1 111 ? -5.402 -22.766 4.777 1 87.88 111 SER B O 1
ATOM 3311 N N . ARG B 1 112 ? -4.844 -22.484 6.883 1 85.31 112 ARG B N 1
ATOM 3312 C CA . ARG B 1 112 ? -5.723 -21.328 7.012 1 85.31 112 ARG B CA 1
ATOM 3313 C C . ARG B 1 112 ? -5.266 -20.188 6.109 1 85.31 112 ARG B C 1
ATOM 3315 O O . ARG B 1 112 ? -6.078 -19.594 5.398 1 85.31 112 ARG B O 1
ATOM 3322 N N . ILE B 1 113 ? -3.98 -19.891 6.152 1 85 113 ILE B N 1
ATOM 3323 C CA . ILE B 1 113 ? -3.402 -18.812 5.363 1 85 113 ILE B CA 1
ATOM 3324 C C . ILE B 1 113 ? -3.549 -19.125 3.875 1 85 113 ILE B C 1
ATOM 3326 O O . ILE B 1 113 ? -3.975 -18.281 3.094 1 85 113 ILE B O 1
ATOM 3330 N N . PHE B 1 114 ? -3.27 -20.328 3.5 1 89.25 114 PHE B N 1
ATOM 3331 C CA . PHE B 1 114 ? -3.344 -20.719 2.098 1 89.25 114 PHE B CA 1
ATOM 3332 C C . PHE B 1 114 ? -4.777 -20.641 1.587 1 89.25 114 PHE B C 1
ATOM 3334 O O . PHE B 1 114 ? -5.023 -20.094 0.503 1 89.25 114 PHE B O 1
ATOM 3341 N N . ARG B 1 115 ? -5.66 -21.156 2.318 1 84.38 115 ARG B N 1
ATOM 3342 C CA . ARG B 1 115 ? -7.066 -21.141 1.923 1 84.38 115 ARG B CA 1
ATOM 3343 C C . ARG B 1 115 ? -7.543 -19.703 1.689 1 84.38 115 ARG B C 1
ATOM 3345 O O . ARG B 1 115 ? -8.336 -19.453 0.78 1 84.38 115 ARG B O 1
ATOM 3352 N N . SER B 1 116 ? -7.027 -18.828 2.424 1 77.81 116 SER B N 1
ATOM 3353 C CA . SER B 1 116 ? -7.496 -17.453 2.395 1 77.81 116 SER B CA 1
ATOM 3354 C C . SER B 1 116 ? -6.812 -16.656 1.29 1 77.81 116 SER B C 1
ATOM 3356 O O . SER B 1 116 ? -7.352 -15.656 0.808 1 77.81 116 SER B O 1
ATOM 3358 N N . LEU B 1 117 ? -5.594 -17.109 0.918 1 82.25 117 LEU B N 1
ATOM 3359 C CA . LEU B 1 117 ? -4.801 -16.141 0.182 1 82.25 117 LEU B CA 1
ATOM 3360 C C . LEU B 1 117 ? -4.41 -16.672 -1.19 1 82.25 117 LEU B C 1
ATOM 3362 O O . LEU B 1 117 ? -3.984 -15.914 -2.062 1 82.25 117 LEU B O 1
ATOM 3366 N N . TRP B 1 118 ? -4.539 -17.938 -1.438 1 86.31 118 TRP B N 1
ATOM 3367 C CA . TRP B 1 118 ? -3.938 -18.5 -2.641 1 86.31 118 TRP B CA 1
ATOM 3368 C C . TRP B 1 118 ? -4.523 -17.859 -3.895 1 86.31 118 TRP B C 1
ATOM 3370 O O . TRP B 1 118 ? -3.807 -17.625 -4.867 1 86.31 118 TRP B O 1
ATOM 3380 N N . GLN B 1 119 ? -5.758 -17.531 -3.91 1 82.31 119 GLN B N 1
ATOM 3381 C CA . GLN B 1 119 ? -6.383 -16.938 -5.086 1 82.31 119 GLN B CA 1
ATOM 3382 C C . GLN B 1 119 ? -5.805 -15.555 -5.371 1 82.31 119 GLN B C 1
ATOM 3384 O O . GLN 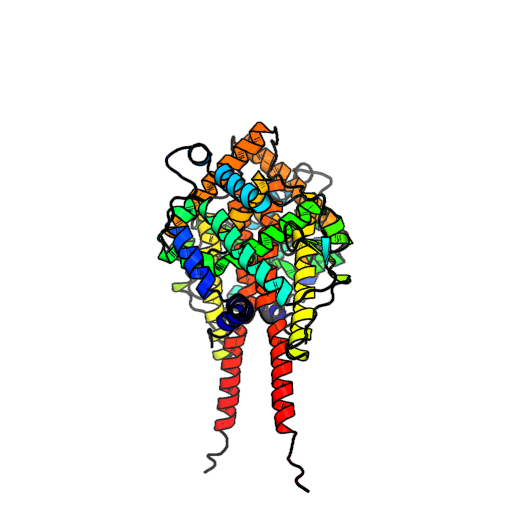B 1 119 ? -5.57 -15.203 -6.531 1 82.31 119 GLN B O 1
ATOM 3389 N N . ASN B 1 120 ? -5.641 -14.836 -4.301 1 81.31 120 ASN B N 1
ATOM 3390 C CA . ASN B 1 120 ? -5.078 -13.5 -4.449 1 81.31 120 ASN B CA 1
ATOM 3391 C C . ASN B 1 120 ? -3.639 -13.547 -4.949 1 81.31 120 ASN B C 1
ATOM 3393 O O . ASN B 1 120 ? -3.234 -12.727 -5.777 1 81.31 120 ASN B O 1
ATOM 3397 N N . ILE B 1 121 ? -2.943 -14.484 -4.426 1 85.81 121 ILE B N 1
ATOM 3398 C CA . ILE B 1 121 ? -1.552 -14.641 -4.832 1 85.81 121 ILE B CA 1
ATOM 3399 C C . ILE B 1 121 ? -1.483 -15.016 -6.312 1 85.81 121 ILE B C 1
ATOM 3401 O O . ILE B 1 121 ? -0.698 -14.438 -7.066 1 85.81 121 ILE B O 1
ATOM 3405 N N . TYR B 1 122 ? -2.326 -15.867 -6.621 1 83.06 122 TYR B N 1
ATOM 3406 C CA . TYR B 1 122 ? -2.369 -16.312 -8.008 1 83.06 122 TYR B CA 1
ATOM 3407 C C . TYR B 1 122 ? -2.738 -15.164 -8.938 1 83.06 122 TYR B C 1
ATOM 3409 O O . TYR B 1 122 ? -2.119 -14.984 -9.992 1 83.06 122 TYR B O 1
ATOM 3417 N N . ARG B 1 123 ? -3.713 -14.461 -8.602 1 82.88 123 ARG B N 1
ATOM 3418 C CA . ARG B 1 123 ? -4.145 -13.336 -9.422 1 82.88 123 ARG B CA 1
ATOM 3419 C C . ARG B 1 123 ? -3.02 -12.32 -9.602 1 82.88 123 ARG B C 1
ATOM 3421 O O . ARG B 1 123 ? -2.791 -11.828 -10.703 1 82.88 123 ARG B O 1
ATOM 3428 N N . PHE B 1 124 ? -2.438 -12.078 -8.539 1 87.88 124 PHE B N 1
ATOM 3429 C CA . PHE B 1 124 ? -1.34 -11.117 -8.586 1 87.88 124 PHE B CA 1
ATOM 3430 C C . PHE B 1 124 ? -0.206 -11.633 -9.461 1 87.88 124 PHE B C 1
ATOM 3432 O O . PHE B 1 124 ? 0.362 -10.875 -10.258 1 87.88 124 PHE B O 1
ATOM 3439 N N . GLU B 1 125 ? 0.127 -12.82 -9.281 1 87.5 125 GLU B N 1
ATOM 3440 C CA . GLU B 1 125 ? 1.191 -13.43 -10.078 1 87.5 125 GLU B CA 1
ATOM 3441 C C . GLU B 1 125 ? 0.843 -13.43 -11.562 1 87.5 125 GLU B C 1
ATOM 3443 O O . GLU B 1 125 ? 1.707 -13.18 -12.406 1 87.5 125 GLU B O 1
ATOM 3448 N N . ARG B 1 126 ? -0.356 -13.609 -11.875 1 85.25 126 ARG B N 1
ATOM 3449 C CA . ARG B 1 126 ? -0.785 -13.609 -13.273 1 85.25 126 ARG B CA 1
ATOM 3450 C C . ARG B 1 126 ? -0.697 -12.211 -13.875 1 85.25 126 ARG B C 1
ATOM 3452 O O . ARG B 1 126 ? -0.365 -12.062 -15.055 1 85.25 126 ARG B O 1
ATOM 3459 N N . ILE B 1 127 ? -1.032 -11.336 -13.078 1 89.12 127 ILE B N 1
ATOM 3460 C CA . ILE B 1 127 ? -0.938 -9.953 -13.539 1 89.12 127 ILE B CA 1
ATOM 3461 C C . ILE B 1 127 ? 0.525 -9.594 -13.781 1 89.12 127 ILE B C 1
ATOM 3463 O O . ILE B 1 127 ? 0.854 -8.961 -14.789 1 89.12 127 ILE B O 1
ATOM 3467 N N . GLN B 1 128 ? 1.302 -10.016 -12.875 1 90.19 128 GLN B N 1
ATOM 3468 C CA . GLN B 1 128 ? 2.732 -9.781 -13.039 1 90.19 128 GLN B CA 1
ATOM 3469 C C . GLN B 1 128 ? 3.264 -10.477 -14.289 1 90.19 128 GLN B C 1
ATOM 3471 O O . GLN B 1 128 ? 4.031 -9.891 -15.055 1 90.19 128 GLN B O 1
ATOM 3476 N N . MET B 1 129 ? 2.834 -11.633 -14.43 1 87.88 129 MET B N 1
ATOM 3477 C CA . MET B 1 129 ? 3.254 -12.391 -15.609 1 87.88 129 MET B CA 1
ATOM 3478 C C . MET B 1 129 ? 2.752 -11.727 -16.891 1 87.88 129 MET B C 1
ATOM 3480 O O . MET B 1 129 ? 3.469 -11.672 -17.891 1 87.88 129 MET B O 1
ATOM 3484 N N . SER B 1 130 ? 1.57 -11.281 -16.875 1 89.19 130 SER B N 1
ATOM 3485 C CA . SER B 1 130 ? 1.006 -10.586 -18.016 1 89.19 130 SER B CA 1
ATOM 3486 C C . SER B 1 130 ? 1.831 -9.352 -18.375 1 89.19 130 SER B C 1
ATOM 3488 O O . SER B 1 130 ? 2.111 -9.102 -19.547 1 89.19 130 SER B O 1
ATOM 3490 N N . ALA B 1 131 ? 2.164 -8.656 -17.328 1 90.69 131 ALA B N 1
ATOM 3491 C CA . ALA B 1 131 ? 2.971 -7.457 -17.516 1 90.69 131 ALA B CA 1
ATOM 3492 C C . ALA B 1 131 ? 4.336 -7.809 -18.109 1 90.69 131 ALA B C 1
ATOM 3494 O O . ALA B 1 131 ? 4.875 -7.055 -18.922 1 90.69 131 ALA B O 1
ATOM 3495 N N . GLU B 1 132 ? 4.828 -8.914 -17.734 1 88.19 132 GLU B N 1
ATOM 3496 C CA . GLU B 1 132 ? 6.137 -9.359 -18.203 1 88.19 132 GLU B CA 1
ATOM 3497 C C . GLU B 1 132 ? 6.07 -9.82 -19.656 1 88.19 132 GLU B C 1
ATOM 3499 O O . GLU B 1 132 ? 6.965 -9.516 -20.453 1 88.19 132 GLU B O 1
ATOM 3504 N N . ILE B 1 133 ? 5.086 -10.508 -19.969 1 86.44 133 ILE B N 1
ATOM 3505 C CA . ILE B 1 133 ? 4.977 -11.141 -21.281 1 86.44 133 ILE B CA 1
ATOM 3506 C C . ILE B 1 133 ? 4.566 -10.102 -22.328 1 86.44 133 ILE B C 1
ATOM 3508 O O . ILE B 1 133 ? 5.113 -10.07 -23.422 1 86.44 133 ILE B O 1
ATOM 3512 N N . PHE B 1 134 ? 3.662 -9.289 -22 1 90.12 134 PHE B N 1
ATOM 3513 C CA . PHE B 1 134 ? 3.031 -8.445 -23.016 1 90.12 134 PHE B CA 1
ATOM 3514 C C . PHE B 1 134 ? 3.529 -7.012 -22.906 1 90.12 134 PHE B C 1
ATOM 3516 O O . PHE B 1 134 ? 3.303 -6.207 -23.812 1 90.12 134 PHE B O 1
ATOM 3523 N N . GLY B 1 135 ? 4.191 -6.668 -21.812 1 88.75 135 GLY B N 1
ATOM 3524 C CA . GLY B 1 135 ? 4.656 -5.297 -21.641 1 88.75 135 GLY B CA 1
ATOM 3525 C C . GLY B 1 135 ? 3.537 -4.277 -21.719 1 88.75 135 GLY B C 1
ATOM 3526 O O . GLY B 1 135 ? 2.514 -4.418 -21.047 1 88.75 135 GLY B O 1
ATOM 3527 N N . GLU B 1 136 ? 3.701 -3.305 -22.531 1 86.5 136 GLU B N 1
ATOM 3528 C CA . GLU B 1 136 ? 2.754 -2.201 -22.656 1 86.5 136 GLU B CA 1
ATOM 3529 C C . GLU B 1 136 ? 1.44 -2.664 -23.281 1 86.5 136 GLU B C 1
ATOM 3531 O O . GLU B 1 136 ? 0.39 -2.062 -23.047 1 86.5 136 GLU B O 1
ATOM 3536 N N . SER B 1 137 ? 1.532 -3.738 -24.047 1 87.62 137 SER B N 1
ATOM 3537 C CA . SER B 1 137 ? 0.334 -4.266 -24.703 1 87.62 137 SER B CA 1
ATOM 3538 C C . SER B 1 137 ? -0.666 -4.785 -23.672 1 87.62 137 SER B C 1
ATOM 3540 O O . SER B 1 137 ? -1.851 -4.938 -23.969 1 87.62 137 SER B O 1
ATOM 3542 N N . CYS B 1 138 ? -0.186 -5.109 -22.438 1 88.62 138 CYS B N 1
ATOM 3543 C CA . CYS B 1 138 ? -1.088 -5.496 -21.359 1 88.62 138 CYS B CA 1
ATOM 3544 C C . CYS B 1 138 ? -2.121 -4.406 -21.094 1 88.62 138 CYS B C 1
ATOM 3546 O O . CYS B 1 138 ? -3.305 -4.699 -20.922 1 88.62 138 CYS B O 1
ATOM 3548 N N . ALA B 1 139 ? -1.631 -3.186 -21.141 1 83.44 139 ALA B N 1
ATOM 3549 C CA . ALA B 1 139 ? -2.518 -2.068 -20.828 1 83.44 139 ALA B CA 1
ATOM 3550 C C . ALA B 1 139 ? -3.258 -1.591 -22.078 1 83.44 139 ALA B C 1
ATOM 3552 O O . ALA B 1 139 ? -4.465 -1.339 -22.031 1 83.44 139 ALA B O 1
ATOM 3553 N N . THR B 1 140 ? -2.623 -1.497 -23.234 1 88.06 140 THR B N 1
ATOM 3554 C CA . THR B 1 140 ? -3.205 -0.894 -24.422 1 88.06 140 THR B CA 1
ATOM 3555 C C . THR B 1 140 ? -4.168 -1.861 -25.109 1 88.06 140 THR B C 1
ATOM 3557 O O . THR B 1 140 ? -5.215 -1.452 -25.609 1 88.06 140 THR B O 1
ATOM 3560 N N . GLU B 1 141 ? -3.844 -3.148 -25.109 1 90.19 141 GLU B N 1
ATOM 3561 C CA . GLU B 1 141 ? -4.648 -4.152 -25.797 1 90.19 141 GLU B CA 1
ATOM 3562 C C . GLU B 1 141 ? -5.371 -5.055 -24.797 1 90.19 141 GLU B C 1
ATOM 3564 O O . GLU B 1 141 ? -6.121 -5.953 -25.203 1 90.19 141 GLU B O 1
ATOM 3569 N N . LYS B 1 142 ? -5.098 -4.855 -23.484 1 88.19 142 LYS B N 1
ATOM 3570 C CA . LYS B 1 142 ? -5.73 -5.578 -22.391 1 88.19 142 LYS B CA 1
ATOM 3571 C C . LYS B 1 142 ? -5.512 -7.086 -22.531 1 88.19 142 LYS B C 1
ATOM 3573 O O . LYS B 1 142 ? -6.465 -7.863 -22.438 1 88.19 142 LYS B O 1
ATOM 3578 N N . LYS B 1 143 ? -4.332 -7.391 -22.875 1 88.38 143 LYS B N 1
ATOM 3579 C CA . LYS B 1 143 ? -3.922 -8.789 -22.953 1 88.38 143 LYS B CA 1
ATOM 3580 C C . LYS B 1 143 ? -3.52 -9.312 -21.578 1 88.38 143 LYS B C 1
ATOM 3582 O O . LYS B 1 143 ? -2.705 -8.703 -20.875 1 88.38 143 LYS B O 1
ATOM 3587 N N . LEU B 1 144 ? -4.125 -10.414 -21.188 1 86.81 144 LEU B N 1
ATOM 3588 C CA . LEU B 1 144 ? -3.857 -11.008 -19.875 1 86.81 144 LEU B CA 1
ATOM 3589 C C . LEU B 1 144 ? -3.529 -12.484 -20 1 86.81 144 LEU B C 1
ATOM 3591 O O . LEU B 1 144 ? -4.25 -13.227 -20.688 1 86.81 144 LEU B O 1
ATOM 3595 N N . ALA B 1 145 ? -2.449 -12.859 -19.359 1 85.81 145 ALA B N 1
ATOM 3596 C CA . ALA B 1 145 ? -2.109 -14.273 -19.297 1 85.81 145 ALA B CA 1
ATOM 3597 C C . ALA B 1 145 ? -2.961 -15 -18.266 1 85.81 145 ALA B C 1
ATOM 3599 O O . ALA B 1 145 ? -3.084 -14.539 -17.125 1 85.81 145 ALA B O 1
ATOM 3600 N N . ILE B 1 146 ? -3.605 -16.031 -18.625 1 79.75 146 ILE B N 1
ATOM 3601 C CA . ILE B 1 146 ? -4.375 -16.828 -17.688 1 79.75 146 ILE B CA 1
ATOM 3602 C C . ILE B 1 146 ? -3.541 -18.016 -17.219 1 79.75 146 ILE B C 1
ATOM 3604 O O . ILE B 1 146 ? -3.812 -18.594 -16.156 1 79.75 146 ILE B O 1
ATOM 3608 N N . SER B 1 147 ? -2.609 -18.422 -18.031 1 79.12 147 SER B N 1
ATOM 3609 C CA . SER B 1 147 ? -1.603 -19.422 -17.719 1 79.12 147 SER B CA 1
ATOM 3610 C C . SER B 1 147 ? -0.3 -19.156 -18.469 1 79.12 147 SER B C 1
ATOM 3612 O O . SER B 1 147 ? -0.146 -18.109 -19.109 1 79.12 147 SER B O 1
ATOM 3614 N N . CYS B 1 148 ? 0.638 -20.078 -18.266 1 78.94 148 CYS B N 1
ATOM 3615 C CA . CYS B 1 148 ? 1.913 -19.922 -18.953 1 78.94 148 CYS B CA 1
ATOM 3616 C C . CYS B 1 148 ? 1.749 -20.125 -20.469 1 78.94 148 CYS B C 1
ATOM 3618 O O . CYS B 1 148 ? 2.613 -19.734 -21.25 1 78.94 148 CYS B O 1
ATOM 3620 N N . GLU B 1 149 ? 0.527 -20.703 -20.875 1 81.25 149 GLU B N 1
ATOM 3621 C CA . GLU B 1 149 ? 0.374 -21.078 -22.281 1 81.25 149 GLU B CA 1
ATOM 3622 C C . GLU B 1 149 ? -0.828 -20.375 -22.906 1 81.25 149 GLU B C 1
ATOM 3624 O O . GLU B 1 149 ? -1.009 -20.406 -24.125 1 81.25 149 GLU B O 1
ATOM 3629 N N . ARG B 1 150 ? -1.533 -19.75 -22.094 1 83.81 150 ARG B N 1
ATOM 3630 C CA . ARG B 1 150 ? -2.777 -19.188 -22.609 1 83.81 150 ARG B CA 1
ATOM 3631 C C . ARG B 1 150 ? -2.957 -17.75 -22.141 1 83.81 150 ARG B C 1
ATOM 3633 O O . ARG B 1 150 ? -2.58 -17.391 -21.031 1 83.81 150 ARG B O 1
ATOM 3640 N N . ALA B 1 151 ? -3.562 -17 -23 1 88.19 151 ALA B N 1
ATOM 3641 C CA . ALA B 1 151 ? -3.854 -15.594 -22.703 1 88.19 151 ALA B CA 1
ATOM 3642 C C . ALA B 1 151 ? -5.211 -15.188 -23.266 1 88.19 151 ALA B C 1
ATOM 3644 O O . ALA B 1 151 ? -5.824 -15.938 -24.031 1 88.19 151 ALA B O 1
ATOM 3645 N N . ILE B 1 152 ? -5.652 -14.148 -22.75 1 83.75 152 ILE B N 1
ATOM 3646 C CA . ILE B 1 152 ? -6.906 -13.602 -23.25 1 83.75 152 ILE B CA 1
ATOM 3647 C C . ILE B 1 152 ? -6.719 -12.125 -23.594 1 83.75 152 ILE B C 1
ATOM 3649 O O . ILE B 1 152 ? -5.789 -11.477 -23.109 1 83.75 152 ILE B O 1
ATOM 3653 N N . GLN B 1 153 ? -7.613 -11.742 -24.516 1 88.69 153 GLN B N 1
ATOM 3654 C CA . GLN B 1 153 ? -7.824 -10.32 -24.75 1 88.69 153 GLN B CA 1
ATOM 3655 C C . GLN B 1 153 ? -9.195 -9.875 -24.234 1 88.69 153 GLN B C 1
ATOM 3657 O O . GLN B 1 153 ? -10.227 -10.305 -24.75 1 88.69 153 GLN B O 1
ATOM 3662 N N . LEU B 1 154 ? -9.141 -9.047 -23.234 1 83.62 154 LEU B N 1
ATOM 3663 C CA . LEU B 1 154 ? -10.328 -8.75 -22.438 1 83.62 154 LEU B CA 1
ATOM 3664 C C . LEU B 1 154 ? -11.453 -8.219 -23.328 1 83.62 154 LEU B C 1
ATOM 3666 O O . LEU B 1 154 ? -12.609 -8.617 -23.172 1 83.62 154 LEU B O 1
ATOM 3670 N N . ASP B 1 155 ? -11.172 -7.305 -24.203 1 80.88 155 ASP B N 1
ATOM 3671 C CA . ASP B 1 155 ? -12.195 -6.664 -25.031 1 80.88 155 ASP B CA 1
ATOM 3672 C C . ASP B 1 155 ? -12.805 -7.656 -26.016 1 80.88 155 ASP B C 1
ATOM 3674 O O . ASP B 1 155 ? -13.914 -7.449 -26.5 1 80.88 155 ASP B O 1
ATOM 3678 N N . ALA B 1 156 ? -12.172 -8.766 -26.297 1 79.56 156 ALA B N 1
ATOM 3679 C CA . ALA B 1 156 ? -12.641 -9.75 -27.281 1 79.56 156 ALA B CA 1
ATOM 3680 C C . ALA B 1 156 ? -13.148 -11.016 -26.578 1 79.56 156 ALA B C 1
ATOM 3682 O O . ALA B 1 156 ? -13.5 -11.992 -27.25 1 79.56 156 ALA B O 1
ATOM 3683 N N . LEU B 1 157 ? -13.195 -10.977 -25.359 1 77.69 157 LEU B N 1
ATOM 3684 C CA . LEU B 1 157 ? -13.461 -12.188 -24.594 1 77.69 157 LEU B CA 1
ATOM 3685 C C . LEU B 1 157 ? -14.953 -12.477 -24.547 1 77.69 157 LEU B C 1
ATOM 3687 O O . LEU B 1 157 ? -15.758 -11.586 -24.266 1 77.69 157 LEU B O 1
ATOM 3691 N N . PHE B 1 158 ? -15.258 -13.719 -24.969 1 72.19 158 PHE B N 1
ATOM 3692 C CA . PHE B 1 158 ? -16.609 -14.242 -24.859 1 72.19 158 PHE B CA 1
ATOM 3693 C C . PHE B 1 158 ? -16.688 -15.289 -23.75 1 72.19 158 PHE B C 1
ATOM 3695 O O . PHE B 1 158 ? -15.867 -16.203 -23.688 1 72.19 158 PHE B O 1
ATOM 3702 N N . PHE B 1 159 ? -17.531 -14.992 -22.75 1 65.06 159 PHE B N 1
ATOM 3703 C CA . PHE B 1 159 ? -17.734 -15.977 -21.703 1 65.06 159 PHE B CA 1
ATOM 3704 C C . PHE B 1 159 ? -18.891 -16.906 -22.047 1 65.06 159 PHE B C 1
ATOM 3706 O O . PHE B 1 159 ? -20.016 -16.438 -22.297 1 65.06 159 PHE B O 1
ATOM 3713 N N . ASP B 1 160 ? -18.516 -18.078 -22.281 1 60.22 160 ASP B N 1
ATOM 3714 C CA . ASP B 1 160 ? -19.547 -19.078 -22.531 1 60.22 160 ASP B CA 1
ATOM 3715 C C . ASP B 1 160 ? -20.281 -19.438 -21.234 1 60.22 160 ASP B C 1
ATOM 3717 O O . ASP B 1 160 ? -19.703 -20.031 -20.328 1 60.22 160 ASP B O 1
ATOM 3721 N N . ILE B 1 161 ? -21.328 -18.75 -21.078 1 51.66 161 ILE B N 1
ATOM 3722 C CA . ILE B 1 161 ? -22.156 -18.922 -19.875 1 51.66 161 ILE B CA 1
ATOM 3723 C C . ILE B 1 161 ? -23.156 -20.062 -20.094 1 51.66 161 ILE B C 1
ATOM 3725 O O . ILE B 1 161 ? -24.344 -19.922 -19.797 1 51.66 161 ILE B O 1
ATOM 3729 N N . GLU B 1 162 ? -22.891 -20.906 -20.938 1 46.97 162 GLU B N 1
ATOM 3730 C CA . GLU B 1 162 ? -23.844 -22 -21.031 1 46.97 162 GLU B CA 1
ATOM 3731 C C . GLU B 1 162 ? -23.969 -22.75 -19.703 1 46.97 162 GLU B C 1
ATOM 3733 O O . GLU B 1 162 ? -22.969 -23.141 -19.109 1 46.97 162 GLU B O 1
ATOM 3738 N N . GLY B 1 163 ? -25.219 -22.703 -19.047 1 46.38 163 GLY B N 1
ATOM 3739 C CA . GLY B 1 163 ? -25.703 -23.375 -17.844 1 46.38 163 GLY B CA 1
ATOM 3740 C C . GLY B 1 163 ? -25.812 -22.438 -16.656 1 46.38 163 GLY B C 1
ATOM 3741 O O . GLY B 1 163 ? -26.297 -22.844 -15.586 1 46.38 163 GLY B O 1
ATOM 3742 N N . VAL B 1 164 ? -25.016 -21.5 -16.516 1 46.84 164 VAL B N 1
ATOM 3743 C CA . VAL B 1 164 ? -25.219 -20.594 -15.391 1 46.84 164 VAL B CA 1
ATOM 3744 C C . VAL B 1 164 ? -26.344 -19.625 -15.719 1 46.84 164 VAL B C 1
ATOM 3746 O O . VAL B 1 164 ? -26.562 -19.281 -16.875 1 46.84 164 VAL B O 1
ATOM 3749 N N . ALA B 1 165 ? -27.25 -19.625 -14.844 1 47.25 165 ALA B N 1
ATOM 3750 C CA . ALA B 1 165 ? -28.375 -18.703 -15.016 1 47.25 165 ALA B CA 1
ATOM 3751 C C . ALA B 1 165 ? -27.8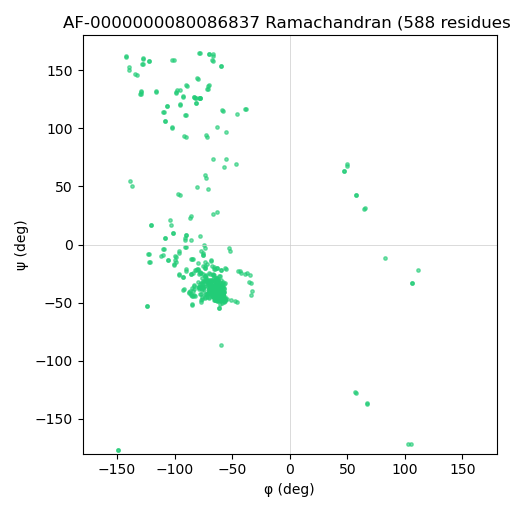91 -17.359 -15.562 1 47.25 165 ALA B C 1
ATOM 3753 O O . ALA B 1 165 ? -26.938 -16.781 -15.055 1 47.25 165 ALA B O 1
ATOM 3754 N N . GLN B 1 166 ? -28.312 -17.016 -16.703 1 47.94 166 GLN B N 1
ATOM 3755 C CA . GLN B 1 166 ? -27.891 -15.969 -17.625 1 47.94 166 GLN B CA 1
ATOM 3756 C C . GLN B 1 166 ? -27.672 -14.641 -16.906 1 47.94 166 GLN B C 1
ATOM 3758 O O . GLN B 1 166 ? -26.688 -13.938 -17.172 1 47.94 166 GLN B O 1
ATOM 3763 N N . ASN B 1 167 ? -28.609 -14.25 -16.141 1 47.38 167 ASN B N 1
ATOM 3764 C CA . ASN B 1 167 ? -28.562 -12.93 -15.508 1 47.38 167 ASN B CA 1
ATOM 3765 C C . ASN B 1 167 ? -27.406 -12.836 -14.5 1 47.38 167 ASN B C 1
ATOM 3767 O O . ASN B 1 167 ? -26.734 -11.812 -14.43 1 47.38 167 ASN B O 1
ATOM 3771 N N . LYS B 1 168 ? -27.328 -13.891 -13.734 1 50.41 168 LYS B N 1
ATOM 3772 C CA . LYS B 1 168 ? -26.266 -13.883 -12.734 1 50.41 168 LYS B CA 1
ATOM 3773 C C . LYS B 1 168 ? -24.891 -13.844 -13.391 1 50.41 168 LYS B C 1
ATOM 3775 O O . LYS B 1 168 ? -23.969 -13.227 -12.859 1 50.41 168 LYS B O 1
ATOM 3780 N N . LEU B 1 169 ? -24.984 -14.242 -14.57 1 50.16 169 LEU B N 1
ATOM 3781 C CA . LEU B 1 169 ? -23.719 -14.344 -15.281 1 50.16 169 LEU B CA 1
ATOM 3782 C C . LEU B 1 169 ? -23.297 -12.984 -15.844 1 50.16 169 LEU B C 1
ATOM 3784 O O . LEU B 1 169 ? -22.125 -12.617 -15.781 1 50.16 169 LEU B O 1
ATOM 3788 N N . LYS B 1 170 ? -24.312 -12.375 -16.375 1 52.78 170 LYS B N 1
ATOM 3789 C CA . LYS B 1 170 ? -23.969 -11.078 -16.953 1 52.78 170 LYS B CA 1
ATOM 3790 C C . LYS B 1 170 ? -23.375 -10.148 -15.891 1 52.78 170 LYS B C 1
ATOM 3792 O O . LYS B 1 170 ? -22.391 -9.453 -16.141 1 52.78 170 LYS B O 1
ATOM 3797 N N . VAL B 1 171 ? -24.031 -10.234 -14.836 1 51 171 VAL B N 1
ATOM 3798 C CA . VAL B 1 171 ? -23.562 -9.383 -13.742 1 51 171 VAL B CA 1
ATOM 3799 C C . VAL B 1 171 ? -22.172 -9.812 -13.297 1 51 171 VAL B C 1
ATOM 3801 O O . VAL B 1 171 ? -21.297 -8.977 -13.078 1 51 171 VAL B O 1
ATOM 3804 N N . THR B 1 172 ? -22.078 -11.062 -13.406 1 58.66 172 THR B N 1
ATOM 3805 C CA . THR B 1 172 ? -20.797 -11.617 -12.992 1 58.66 172 THR B CA 1
ATOM 3806 C C . THR B 1 172 ? -19.703 -11.258 -14 1 58.66 172 THR B C 1
ATOM 3808 O O . THR B 1 172 ? -18.578 -10.914 -13.617 1 58.66 172 THR B O 1
ATOM 3811 N N . LEU B 1 173 ? -20.203 -11.18 -15.211 1 62.03 173 LEU B N 1
ATOM 3812 C CA . LEU B 1 173 ? -19.234 -10.891 -16.266 1 62.03 173 LEU B CA 1
ATOM 3813 C C . LEU B 1 173 ? -18.844 -9.422 -16.25 1 62.03 173 LEU B C 1
ATOM 3815 O O . LEU B 1 173 ? -17.672 -9.086 -16.453 1 62.03 173 LEU B O 1
ATOM 3819 N N . GLN B 1 174 ? -19.891 -8.68 -16.156 1 64.88 174 GLN B N 1
ATOM 3820 C CA . GLN B 1 174 ? -19.594 -7.25 -16.109 1 64.88 174 GLN B CA 1
ATOM 3821 C C . GLN B 1 174 ? -18.703 -6.914 -14.906 1 64.88 174 GLN B C 1
ATOM 3823 O O . GLN B 1 174 ? -17.766 -6.113 -15.023 1 64.88 174 GLN B O 1
ATOM 3828 N N . ASP B 1 175 ? -18.984 -7.562 -13.914 1 65.38 175 ASP B N 1
ATOM 3829 C CA . ASP B 1 175 ? -18.172 -7.359 -12.711 1 65.38 175 ASP B CA 1
ATOM 3830 C C . ASP B 1 175 ? -16.734 -7.824 -12.922 1 65.38 175 ASP B C 1
ATOM 3832 O O . ASP B 1 175 ? -15.789 -7.152 -12.508 1 65.38 175 ASP B O 1
ATOM 3836 N N . TYR B 1 176 ? -16.688 -8.852 -13.664 1 67.94 176 TYR B N 1
ATOM 3837 C CA . TYR B 1 176 ? -15.352 -9.375 -13.953 1 67.94 176 TYR B CA 1
ATOM 3838 C C . TYR B 1 176 ? -14.586 -8.43 -14.867 1 67.94 176 TYR B C 1
ATOM 3840 O O . TYR B 1 176 ? -13.383 -8.195 -14.68 1 67.94 176 TYR B O 1
ATOM 3848 N N . LYS B 1 177 ? -15.273 -7.945 -15.805 1 71.56 177 LYS B N 1
ATOM 3849 C CA . LYS B 1 177 ? -14.617 -7.051 -16.75 1 71.56 177 LYS B CA 1
ATOM 3850 C C . LYS B 1 177 ? -14.109 -5.789 -16.062 1 71.56 177 LYS B C 1
ATOM 3852 O O . LYS B 1 177 ? -13.008 -5.32 -16.328 1 71.56 177 LYS B O 1
ATOM 3857 N N . THR B 1 178 ? -14.945 -5.301 -15.234 1 73.94 178 THR B N 1
ATOM 3858 C CA . THR B 1 178 ? -14.555 -4.113 -14.492 1 73.94 178 THR B CA 1
ATOM 3859 C C . THR B 1 178 ? -13.352 -4.41 -13.594 1 73.94 178 THR B C 1
ATOM 3861 O O . THR B 1 178 ? -12.414 -3.611 -13.516 1 73.94 178 THR B O 1
ATOM 3864 N N . PHE B 1 179 ? -13.359 -5.566 -13 1 76.62 179 PHE B N 1
ATOM 3865 C CA . PHE B 1 179 ? -12.25 -6.02 -12.164 1 76.62 179 PHE B CA 1
ATOM 3866 C C . PHE B 1 179 ? -10.977 -6.16 -12.984 1 76.62 179 PHE B C 1
ATOM 3868 O O . PHE B 1 179 ? -9.922 -5.648 -12.602 1 76.62 179 PHE B O 1
ATOM 3875 N N . ALA B 1 180 ? -11.18 -6.727 -14.086 1 78.75 180 ALA B N 1
ATOM 3876 C CA . ALA B 1 180 ? -10.023 -6.984 -14.945 1 78.75 180 ALA B CA 1
ATOM 3877 C C . ALA B 1 180 ? -9.453 -5.684 -15.508 1 78.75 180 ALA B C 1
ATOM 3879 O O . ALA B 1 180 ? -8.234 -5.527 -15.609 1 78.75 180 ALA B O 1
ATOM 3880 N N . GLN B 1 181 ? -10.344 -4.824 -15.828 1 82 181 GLN B N 1
ATOM 3881 C CA . GLN B 1 181 ? -9.906 -3.533 -16.359 1 82 181 GLN B CA 1
ATOM 3882 C C . GLN B 1 181 ? -9.109 -2.76 -15.312 1 82 181 GLN B C 1
ATOM 3884 O O . GLN B 1 181 ? -8.086 -2.152 -15.633 1 82 181 GLN B O 1
ATOM 3889 N N . ARG B 1 182 ? -9.531 -2.836 -14.125 1 84.19 182 ARG B N 1
ATOM 3890 C CA . ARG B 1 182 ? -8.812 -2.154 -13.047 1 84.19 182 ARG B CA 1
ATOM 3891 C C . ARG B 1 182 ? -7.457 -2.799 -12.797 1 84.19 182 ARG B C 1
ATOM 3893 O O . ARG B 1 182 ? -6.469 -2.104 -12.562 1 84.19 182 ARG B O 1
ATOM 3900 N N . CYS B 1 183 ? -7.461 -4.098 -12.859 1 85.56 183 CYS B N 1
ATOM 3901 C CA . CYS B 1 183 ? -6.195 -4.809 -12.688 1 85.56 183 CYS B CA 1
ATOM 3902 C C . CYS B 1 183 ? -5.188 -4.395 -13.75 1 85.56 183 CYS B C 1
ATOM 3904 O O . CYS B 1 183 ? -4.004 -4.219 -13.453 1 85.56 183 CYS B O 1
ATOM 3906 N N . VAL B 1 184 ? -5.672 -4.215 -14.93 1 86.19 184 VAL B N 1
ATOM 3907 C CA . VAL B 1 184 ? -4.809 -3.857 -16.047 1 86.19 184 VAL B CA 1
ATOM 3908 C C . VAL B 1 184 ? -4.293 -2.432 -15.875 1 86.19 184 VAL B C 1
ATOM 3910 O O . VAL B 1 184 ? -3.09 -2.182 -15.977 1 86.19 184 VAL B O 1
ATOM 3913 N N . GLU B 1 185 ? -5.148 -1.558 -15.539 1 83.81 185 GLU B N 1
ATOM 3914 C CA . GLU B 1 185 ? -4.82 -0.136 -15.508 1 83.81 185 GLU B CA 1
ATOM 3915 C C . GLU B 1 185 ? -4.043 0.226 -14.242 1 83.81 185 GLU B C 1
ATOM 3917 O O . GLU B 1 185 ? -3.115 1.037 -14.289 1 83.81 185 GLU B O 1
ATOM 3922 N N . GLU B 1 186 ? -4.402 -0.403 -13.18 1 85.5 186 GLU B N 1
ATOM 3923 C CA . GLU B 1 186 ? -3.887 0.074 -11.898 1 85.5 186 GLU B CA 1
ATOM 3924 C C . GLU B 1 186 ? -2.719 -0.782 -11.422 1 85.5 186 GLU B C 1
ATOM 3926 O O . GLU B 1 186 ? -1.95 -0.364 -10.547 1 85.5 186 GLU B O 1
ATOM 3931 N N . VAL B 1 187 ? -2.609 -1.929 -11.977 1 89.69 187 VAL B N 1
ATOM 3932 C CA . VAL B 1 187 ? -1.585 -2.826 -11.461 1 89.69 187 VAL B CA 1
ATOM 3933 C C . VAL B 1 187 ? -0.645 -3.246 -12.586 1 89.69 187 VAL B C 1
ATOM 3935 O O . VAL B 1 187 ? 0.562 -2.998 -12.523 1 89.69 187 VAL B O 1
ATOM 3938 N N . ALA B 1 188 ? -1.161 -3.744 -13.672 1 90.81 188 ALA B N 1
ATOM 3939 C CA . ALA B 1 188 ? -0.331 -4.293 -14.742 1 90.81 188 ALA B CA 1
ATOM 3940 C C . ALA B 1 188 ? 0.449 -3.193 -15.453 1 90.81 188 ALA B C 1
ATOM 3942 O O . ALA B 1 188 ? 1.617 -3.379 -15.805 1 90.81 188 ALA B O 1
ATOM 3943 N N . LYS B 1 189 ? -0.137 -2.156 -15.711 1 89.12 189 LYS B N 1
ATOM 3944 C CA . LYS B 1 189 ? 0.503 -1.064 -16.438 1 89.12 189 LYS B CA 1
ATOM 3945 C C . LYS B 1 189 ? 1.713 -0.532 -15.68 1 89.12 189 LYS B C 1
ATOM 3947 O O . LYS B 1 189 ? 2.82 -0.483 -16.219 1 89.12 189 LYS B O 1
ATOM 3952 N N . PRO B 1 190 ? 1.533 -0.144 -14.43 1 88.81 190 PRO B N 1
ATOM 3953 C CA . PRO B 1 190 ? 2.719 0.297 -13.695 1 88.81 190 PRO B CA 1
ATOM 3954 C C . PRO B 1 190 ? 3.797 -0.781 -13.617 1 88.81 190 PRO B C 1
ATOM 3956 O O . PRO B 1 190 ? 4.988 -0.473 -13.68 1 88.81 190 PRO B O 1
ATOM 3959 N N . LEU B 1 191 ? 3.422 -1.998 -13.492 1 91.75 191 LEU B N 1
ATOM 3960 C CA . LEU B 1 191 ? 4.387 -3.09 -13.414 1 91.75 191 LEU B CA 1
ATOM 3961 C C . LEU B 1 191 ? 5.16 -3.227 -14.719 1 91.75 191 LEU B C 1
ATOM 3963 O O . LEU B 1 191 ? 6.363 -3.506 -14.703 1 91.75 191 LEU B O 1
ATOM 3967 N N . SER B 1 192 ? 4.473 -3.053 -15.797 1 90.81 192 SER B N 1
ATOM 3968 C CA . SER B 1 192 ? 5.113 -3.154 -17.109 1 90.81 192 SER B CA 1
ATOM 3969 C C . SER B 1 192 ? 6.125 -2.031 -17.312 1 90.81 192 SER B C 1
ATOM 3971 O O . SER B 1 192 ? 7.137 -2.219 -17.984 1 90.81 192 SER B O 1
ATOM 3973 N N . GLN B 1 193 ? 5.887 -0.9 -16.75 1 89.62 193 GLN B N 1
ATOM 3974 C CA . GLN B 1 193 ? 6.789 0.241 -16.859 1 89.62 193 GLN B CA 1
ATOM 3975 C C . GLN B 1 193 ? 8.039 0.035 -16.016 1 89.62 193 GLN B C 1
ATOM 3977 O O . GLN B 1 193 ? 9.125 0.502 -16.375 1 89.62 193 GLN B O 1
ATOM 3982 N N . LEU B 1 194 ? 7.895 -0.667 -14.922 1 91.94 194 LEU B N 1
ATOM 3983 C CA . LEU B 1 194 ? 9.008 -0.904 -14.008 1 91.94 194 LEU B CA 1
ATOM 3984 C C . LEU B 1 194 ? 9.93 -1.991 -14.539 1 91.94 194 LEU B C 1
ATOM 3986 O O . LEU B 1 194 ? 11.102 -2.059 -14.164 1 91.94 194 LEU B O 1
ATOM 3990 N N . LYS B 1 195 ? 9.422 -2.867 -15.391 1 91.5 195 LYS B N 1
ATOM 3991 C CA . LYS B 1 195 ? 10.211 -3.975 -15.93 1 91.5 195 LYS B CA 1
ATOM 3992 C C . LYS B 1 195 ? 10.93 -4.727 -14.812 1 91.5 195 LYS B C 1
ATOM 3994 O O . LYS B 1 195 ? 12.164 -4.828 -14.82 1 91.5 195 LYS B O 1
ATOM 3999 N N . LEU B 1 196 ? 10.141 -5.398 -14.023 1 94.31 196 LEU B N 1
ATOM 4000 C CA . LEU B 1 196 ? 10.641 -6.02 -12.805 1 94.31 196 LEU B CA 1
ATOM 4001 C C . LEU B 1 196 ? 11.523 -7.219 -13.133 1 94.31 196 LEU B C 1
ATOM 4003 O O . LEU B 1 196 ? 11.234 -7.98 -14.055 1 94.31 196 LEU B O 1
ATOM 4007 N N . SER B 1 197 ? 12.664 -7.305 -12.398 1 94.25 197 SER B N 1
ATOM 4008 C CA . SER B 1 197 ? 13.422 -8.555 -12.383 1 94.25 197 SER B CA 1
ATOM 4009 C C . SER B 1 197 ? 12.672 -9.641 -11.625 1 94.25 197 SER B C 1
ATOM 4011 O O . SER B 1 197 ? 11.703 -9.367 -10.914 1 94.25 197 SER B O 1
ATOM 4013 N N . ILE B 1 198 ? 13.07 -10.852 -11.805 1 93.75 198 ILE B N 1
ATOM 4014 C CA . ILE B 1 198 ? 12.414 -11.961 -11.133 1 93.75 198 ILE B CA 1
ATOM 4015 C C . ILE B 1 198 ? 12.594 -11.828 -9.617 1 93.75 198 ILE B C 1
ATOM 4017 O O . ILE B 1 198 ? 11.711 -12.211 -8.844 1 93.75 198 ILE B O 1
ATOM 4021 N N . GLU B 1 199 ? 13.766 -11.281 -9.133 1 96.69 199 GLU B N 1
ATOM 4022 C CA . GLU B 1 199 ? 13.992 -11 -7.715 1 96.69 199 GLU B CA 1
ATOM 4023 C C . GLU B 1 199 ? 12.969 -10.008 -7.172 1 96.69 199 GLU B C 1
ATOM 4025 O O . GLU B 1 199 ? 12.445 -10.188 -6.07 1 96.69 199 GLU B O 1
ATOM 4030 N N . GLU B 1 200 ? 12.672 -9.016 -7.973 1 96.56 200 GLU B N 1
ATOM 4031 C CA . GLU B 1 200 ? 11.688 -8.008 -7.578 1 96.56 200 GLU B CA 1
ATOM 4032 C C . GLU B 1 200 ? 10.281 -8.594 -7.551 1 96.56 200 GLU B C 1
ATOM 4034 O O . GLU B 1 200 ? 9.477 -8.242 -6.688 1 96.56 200 GLU B O 1
ATOM 4039 N N . VAL B 1 201 ? 9.984 -9.461 -8.477 1 94.31 201 VAL B N 1
ATOM 4040 C CA . VAL B 1 201 ? 8.688 -10.133 -8.508 1 94.31 201 VAL B CA 1
ATOM 4041 C C . VAL B 1 201 ? 8.508 -10.969 -7.246 1 94.31 201 VAL B C 1
ATOM 4043 O O . VAL B 1 201 ? 7.453 -10.938 -6.613 1 94.31 201 VAL B O 1
ATOM 4046 N N . ALA B 1 202 ? 9.531 -11.711 -6.91 1 94.88 202 ALA B N 1
ATOM 4047 C CA . ALA B 1 202 ? 9.492 -12.508 -5.695 1 94.88 202 ALA B CA 1
ATOM 4048 C C . ALA B 1 202 ? 9.258 -11.633 -4.465 1 94.88 202 ALA B C 1
ATOM 4050 O O . ALA B 1 202 ? 8.43 -11.961 -3.615 1 94.88 202 ALA B O 1
ATOM 4051 N N . PHE B 1 203 ? 9.984 -10.555 -4.398 1 96.25 203 PHE B N 1
ATOM 4052 C CA . PHE B 1 203 ? 9.852 -9.602 -3.305 1 96.25 203 PHE B CA 1
ATOM 4053 C C . PHE B 1 203 ? 8.422 -9.07 -3.221 1 96.25 203 PHE B C 1
ATOM 4055 O O . PHE B 1 203 ? 7.848 -8.992 -2.135 1 96.25 203 PHE B O 1
ATOM 4062 N N . LEU B 1 204 ? 7.867 -8.758 -4.34 1 94.81 204 LEU B N 1
ATOM 4063 C CA . LEU B 1 204 ? 6.52 -8.203 -4.43 1 94.81 204 LEU B CA 1
ATOM 4064 C C . LEU B 1 204 ? 5.484 -9.227 -3.971 1 94.81 204 LEU B C 1
ATOM 4066 O O . LEU B 1 204 ? 4.543 -8.883 -3.254 1 94.81 204 LEU B O 1
ATOM 4070 N N . ILE B 1 205 ? 5.621 -10.359 -4.391 1 91.69 205 ILE B N 1
ATOM 4071 C CA . ILE B 1 205 ? 4.668 -11.406 -4.043 1 91.69 205 ILE B CA 1
ATOM 4072 C C . ILE B 1 205 ? 4.676 -11.633 -2.533 1 91.69 205 ILE B C 1
ATOM 4074 O O . ILE B 1 205 ? 3.617 -11.734 -1.91 1 91.69 205 ILE B O 1
ATOM 4078 N N . VAL B 1 206 ? 5.848 -11.688 -1.964 1 91.81 206 VAL B N 1
ATOM 4079 C CA . VAL B 1 206 ? 5.969 -11.906 -0.526 1 91.81 206 VAL B CA 1
ATOM 4080 C C . VAL B 1 206 ? 5.32 -10.742 0.226 1 91.81 206 VAL B C 1
ATOM 4082 O O . VAL B 1 206 ? 4.559 -10.961 1.175 1 91.81 206 VAL B O 1
ATOM 4085 N N . ASN B 1 207 ? 5.617 -9.555 -0.195 1 90.75 207 ASN B N 1
ATOM 4086 C CA . ASN B 1 207 ? 5.023 -8.398 0.463 1 90.75 207 ASN B CA 1
ATOM 4087 C C . ASN B 1 207 ? 3.508 -8.367 0.29 1 90.75 207 ASN B C 1
ATOM 4089 O O . ASN B 1 207 ? 2.783 -7.941 1.19 1 90.75 207 ASN B O 1
ATOM 4093 N N . PHE B 1 208 ? 3.027 -8.773 -0.834 1 88.44 208 PHE B N 1
ATOM 4094 C CA . PHE B 1 208 ? 1.59 -8.82 -1.073 1 88.44 208 PHE B CA 1
ATOM 4095 C C . PHE B 1 208 ? 0.916 -9.789 -0.109 1 88.44 208 PHE B C 1
ATOM 4097 O O . PHE B 1 208 ? -0.152 -9.492 0.431 1 88.44 208 PHE B O 1
ATOM 4104 N N . VAL B 1 209 ? 1.542 -10.883 0.063 1 82.12 209 VAL B N 1
ATOM 4105 C CA . VAL B 1 209 ? 1.011 -11.891 0.977 1 82.12 209 VAL B CA 1
ATOM 4106 C C . VAL B 1 209 ? 0.944 -11.32 2.393 1 82.12 209 VAL B C 1
ATOM 4108 O O . VAL B 1 209 ? -0.08 -11.438 3.068 1 82.12 209 VAL B O 1
ATOM 4111 N N . PHE B 1 210 ? 1.875 -10.625 2.746 1 74.5 210 PHE B N 1
ATOM 4112 C CA . PHE B 1 210 ? 1.993 -10.141 4.117 1 74.5 210 PHE B CA 1
ATOM 4113 C C . PHE B 1 210 ? 1.083 -8.945 4.348 1 74.5 210 PHE B C 1
ATOM 4115 O O . PHE B 1 210 ? 0.718 -8.641 5.484 1 74.5 210 PHE B O 1
ATOM 4122 N N . HIS B 1 211 ? 0.812 -8.289 3.312 1 66 211 HIS B N 1
ATOM 4123 C CA . HIS B 1 211 ? -0.115 -7.168 3.412 1 66 211 HIS B CA 1
ATOM 4124 C C . HIS B 1 211 ? -1.551 -7.652 3.582 1 66 211 HIS B C 1
ATOM 4126 O O . HIS B 1 211 ? -2.443 -6.863 3.895 1 66 211 HIS B O 1
ATOM 4132 N N . ASN B 1 212 ? -1.797 -8.805 3.336 1 62.47 212 ASN B N 1
ATOM 4133 C CA . ASN B 1 212 ? -3.111 -9.391 3.588 1 62.47 212 ASN B CA 1
ATOM 4134 C C . ASN B 1 212 ? -3.15 -10.125 4.922 1 62.47 212 ASN B C 1
ATOM 4136 O O . ASN B 1 212 ? -3.799 -11.164 5.047 1 62.47 212 ASN B O 1
ATOM 4140 N N . GLU B 1 213 ? -2.551 -9.445 5.941 1 60.56 213 GLU B N 1
ATOM 4141 C CA . GLU B 1 213 ? -2.148 -9.898 7.27 1 60.56 213 GLU B CA 1
ATOM 4142 C C . GLU B 1 213 ? -3.361 -10.258 8.125 1 60.56 213 GLU B C 1
ATOM 4144 O O . GLU B 1 213 ? -3.266 -11.086 9.031 1 60.56 213 GLU B O 1
ATOM 4149 N N . GLU B 1 214 ? -4.375 -9.602 7.727 1 59.84 214 GLU B N 1
ATOM 4150 C CA . GLU B 1 214 ? -5.469 -9.82 8.672 1 59.84 214 GLU B CA 1
ATOM 4151 C C . GLU B 1 214 ? -5.707 -11.305 8.898 1 59.84 214 GLU B C 1
ATOM 4153 O O . GLU B 1 214 ? -6.305 -11.695 9.906 1 59.84 214 GLU B O 1
ATOM 4158 N N . LYS B 1 215 ? -4.965 -11.93 8.18 1 63.09 215 LYS B N 1
ATOM 4159 C CA . LYS B 1 215 ? -5.184 -13.375 8.242 1 63.09 215 LYS B CA 1
ATOM 4160 C C . LYS B 1 215 ? -4.004 -14.078 8.906 1 63.09 215 LYS B C 1
ATOM 4162 O O . LYS B 1 215 ? -4.082 -15.266 9.219 1 63.09 215 LYS B O 1
ATOM 4167 N N . ILE B 1 216 ? -2.98 -13.312 9.102 1 71.94 216 ILE B N 1
ATOM 4168 C CA . ILE B 1 216 ? -1.778 -13.844 9.734 1 71.94 216 ILE B CA 1
ATOM 4169 C C . ILE B 1 216 ? -1.646 -13.281 11.148 1 71.94 216 ILE B C 1
ATOM 4171 O O . ILE B 1 216 ? -1.397 -12.094 11.328 1 71.94 216 ILE B O 1
ATOM 4175 N N . ILE B 1 217 ? -1.9 -14.086 12.156 1 74 217 ILE B N 1
ATOM 4176 C CA . ILE B 1 217 ? -2.006 -13.555 13.508 1 74 217 ILE B CA 1
ATOM 4177 C C . ILE B 1 217 ? -0.987 -14.242 14.414 1 74 217 ILE B C 1
ATOM 4179 O O . ILE B 1 217 ? -0.465 -15.305 14.07 1 74 217 ILE B O 1
ATOM 4183 N N . GLY B 1 218 ? -0.662 -13.578 15.508 1 76.81 218 GLY B N 1
ATOM 4184 C CA . GLY B 1 218 ? 0.138 -14.148 16.578 1 76.81 218 GLY B CA 1
ATOM 4185 C C . GLY B 1 218 ? 1.571 -14.43 16.172 1 76.81 218 GLY B C 1
ATOM 4186 O O . GLY B 1 218 ? 2.23 -13.578 15.57 1 76.81 218 GLY B O 1
ATOM 4187 N N . GLU B 1 219 ? 2.139 -15.555 16.531 1 81.25 219 GLU B N 1
ATOM 4188 C CA . GLU B 1 219 ? 3.525 -15.953 16.297 1 81.25 219 GLU B CA 1
ATOM 4189 C C . GLU B 1 219 ? 3.826 -16.062 14.812 1 81.25 219 GLU B C 1
ATOM 4191 O O . GLU B 1 219 ? 4.949 -15.812 14.375 1 81.25 219 GLU B O 1
ATOM 4196 N N . SER B 1 220 ? 2.83 -16.422 14.117 1 82.81 220 SER B N 1
ATOM 4197 C CA . SER B 1 220 ? 3.012 -16.547 12.672 1 82.81 220 SER B CA 1
ATOM 4198 C C . SER B 1 220 ? 3.33 -15.203 12.039 1 82.81 220 SER B C 1
ATOM 4200 O O . SER B 1 220 ? 4.09 -15.133 11.07 1 82.81 220 SER B O 1
ATOM 4202 N N . PHE B 1 221 ? 2.842 -14.172 12.664 1 82.62 221 PHE B N 1
ATOM 4203 C CA . PHE B 1 221 ? 3.107 -12.836 12.148 1 82.62 221 PHE B CA 1
ATOM 4204 C C . PHE B 1 221 ? 4.566 -12.453 12.367 1 82.62 221 PHE B C 1
ATOM 4206 O O . PHE B 1 221 ? 5.188 -11.844 11.492 1 82.62 221 PHE B O 1
ATOM 4213 N N . ASP B 1 222 ? 5.055 -12.797 13.539 1 85 222 ASP B N 1
ATOM 4214 C CA . ASP B 1 222 ? 6.445 -12.477 13.852 1 85 222 ASP B CA 1
ATOM 4215 C C . ASP B 1 222 ? 7.398 -13.18 12.891 1 85 222 ASP B C 1
ATOM 4217 O O . ASP B 1 222 ? 8.383 -12.586 12.438 1 85 222 ASP B O 1
ATOM 4221 N N . VAL B 1 223 ? 7.078 -14.398 12.578 1 87.25 223 VAL B N 1
ATOM 4222 C CA . VAL B 1 223 ? 7.891 -15.18 11.656 1 87.25 223 VAL B CA 1
ATOM 4223 C C . VAL B 1 223 ? 7.852 -14.555 10.266 1 87.25 223 VAL B C 1
ATOM 4225 O O . VAL B 1 223 ? 8.891 -14.414 9.617 1 87.25 223 VAL B O 1
ATOM 4228 N N . CYS B 1 224 ? 6.715 -14.141 9.875 1 86.62 224 CYS B N 1
ATOM 4229 C CA . CYS B 1 224 ? 6.523 -13.57 8.547 1 86.62 224 CYS B CA 1
ATOM 4230 C C . CYS B 1 224 ? 7.195 -12.203 8.445 1 86.62 224 CYS B C 1
ATOM 4232 O O . CYS B 1 224 ? 7.805 -11.891 7.422 1 86.62 224 CYS B O 1
ATOM 4234 N N . ASP B 1 225 ? 7.113 -11.469 9.492 1 85.81 225 ASP B N 1
ATOM 4235 C CA . ASP B 1 225 ? 7.703 -10.141 9.5 1 85.81 225 ASP B CA 1
ATOM 4236 C C . ASP B 1 225 ? 9.227 -10.211 9.422 1 85.81 225 ASP B C 1
ATOM 4238 O O . ASP B 1 225 ? 9.852 -9.445 8.688 1 85.81 225 ASP B O 1
ATOM 4242 N N . ALA B 1 226 ? 9.805 -11.102 10.203 1 89.81 226 ALA B N 1
ATOM 4243 C CA . ALA B 1 226 ? 11.25 -11.305 10.148 1 89.81 226 ALA B CA 1
ATOM 4244 C C . ALA B 1 226 ? 11.688 -11.766 8.766 1 89.81 226 ALA B C 1
ATOM 4246 O O . ALA B 1 226 ? 12.75 -11.367 8.281 1 89.81 226 ALA B O 1
ATOM 4247 N N . PHE B 1 227 ? 10.875 -12.625 8.203 1 92.38 227 PHE B N 1
ATOM 4248 C CA . PHE B 1 227 ? 11.164 -13.117 6.859 1 92.38 227 PHE B CA 1
ATOM 4249 C C . PHE B 1 227 ? 11.125 -11.984 5.844 1 92.38 227 PHE B C 1
ATOM 4251 O O . PHE B 1 227 ? 11.969 -11.914 4.953 1 92.38 227 PHE B O 1
ATOM 4258 N N . ARG B 1 228 ? 10.203 -11.102 5.949 1 91.38 228 ARG B N 1
ATOM 4259 C CA . ARG B 1 228 ? 10.086 -9.938 5.078 1 91.38 228 ARG B CA 1
ATOM 4260 C C . ARG B 1 228 ? 11.344 -9.086 5.129 1 91.38 228 ARG B C 1
ATOM 4262 O O . ARG B 1 228 ? 11.82 -8.602 4.098 1 91.38 228 ARG B O 1
ATOM 4269 N N . ASP B 1 229 ? 11.852 -8.938 6.324 1 92.69 229 ASP B N 1
ATOM 4270 C CA . ASP B 1 229 ? 13.086 -8.172 6.484 1 92.69 229 ASP B CA 1
ATOM 4271 C C . ASP B 1 229 ? 14.258 -8.867 5.805 1 92.69 229 ASP B C 1
ATOM 4273 O O . ASP B 1 229 ? 15.102 -8.211 5.184 1 92.69 229 ASP B O 1
ATOM 4277 N N . SER B 1 230 ? 14.273 -10.164 5.906 1 95.25 230 SER B N 1
ATOM 4278 C CA . SER B 1 230 ? 15.359 -10.938 5.301 1 95.25 230 SER B CA 1
ATOM 4279 C C . SER B 1 230 ? 15.32 -10.836 3.781 1 95.25 230 SER B C 1
ATOM 4281 O O . SER B 1 230 ? 16.359 -10.711 3.135 1 95.25 230 SER B O 1
ATOM 4283 N N . ILE B 1 231 ? 14.117 -10.891 3.283 1 96.44 231 ILE B N 1
ATOM 4284 C CA . ILE B 1 231 ? 13.969 -10.805 1.834 1 96.44 231 ILE B CA 1
ATOM 4285 C C . ILE B 1 231 ? 14.352 -9.406 1.356 1 96.44 231 ILE B C 1
ATOM 4287 O O . ILE B 1 231 ? 14.93 -9.25 0.277 1 96.44 231 ILE B O 1
ATOM 4291 N N . ALA B 1 232 ? 14.039 -8.422 2.094 1 96 232 ALA B N 1
ATOM 4292 C CA . ALA B 1 232 ? 14.406 -7.047 1.756 1 96 232 ALA B CA 1
ATOM 4293 C C . ALA B 1 232 ? 15.922 -6.867 1.759 1 96 232 ALA B C 1
ATOM 4295 O O . ALA B 1 232 ? 16.469 -6.152 0.915 1 96 232 ALA B O 1
ATOM 4296 N N . ASN B 1 233 ? 16.531 -7.516 2.705 1 97.06 233 ASN B N 1
ATOM 4297 C CA . ASN B 1 233 ? 17.984 -7.5 2.744 1 97.06 233 ASN B CA 1
ATOM 4298 C C . ASN B 1 233 ? 18.594 -8.125 1.489 1 97.06 233 ASN B C 1
ATOM 4300 O O . ASN B 1 233 ? 19.562 -7.609 0.938 1 97.06 233 ASN B O 1
ATOM 4304 N N . ASP B 1 234 ? 18.031 -9.258 1.112 1 97.81 234 ASP B N 1
ATOM 4305 C CA . ASP B 1 234 ? 18.516 -9.93 -0.089 1 97.81 234 ASP B CA 1
ATOM 4306 C C . ASP B 1 234 ? 18.281 -9.07 -1.332 1 97.81 234 ASP B C 1
ATOM 4308 O O . ASP B 1 234 ? 19.094 -9.086 -2.262 1 97.81 234 ASP B O 1
ATOM 4312 N N . LEU B 1 235 ? 17.156 -8.352 -1.383 1 98 235 LEU B N 1
ATOM 4313 C CA . LEU B 1 235 ? 16.875 -7.473 -2.514 1 98 235 LEU B CA 1
ATOM 4314 C C . LEU B 1 235 ? 17.891 -6.34 -2.574 1 98 235 LEU B C 1
ATOM 4316 O O . LEU B 1 235 ? 18.344 -5.949 -3.66 1 98 235 LEU B O 1
ATOM 4320 N N . HIS B 1 236 ? 18.234 -5.777 -1.43 1 97.12 236 HIS B N 1
ATOM 4321 C CA . HIS B 1 236 ? 19.281 -4.762 -1.361 1 97.12 236 HIS B CA 1
ATOM 4322 C C . HIS B 1 236 ? 20.594 -5.285 -1.938 1 97.12 236 HIS B C 1
ATOM 4324 O O . HIS B 1 236 ? 21.266 -4.59 -2.707 1 97.12 236 HIS B O 1
ATOM 4330 N N . GLU B 1 237 ? 20.953 -6.523 -1.54 1 97.5 237 GLU B N 1
ATOM 4331 C CA . GLU B 1 237 ? 22.188 -7.125 -2.057 1 97.5 237 GLU B CA 1
ATOM 4332 C C . GLU B 1 237 ? 22.109 -7.312 -3.57 1 97.5 237 GLU B C 1
ATOM 4334 O O . GLU B 1 237 ? 23.094 -7.094 -4.273 1 97.5 237 GLU B O 1
ATOM 4339 N N . TYR B 1 238 ? 20.953 -7.754 -4.035 1 97.75 238 TYR B N 1
ATOM 4340 C CA . TYR B 1 238 ? 20.75 -7.859 -5.477 1 97.75 238 TYR B CA 1
ATOM 4341 C C . TYR B 1 238 ? 20.984 -6.52 -6.16 1 97.75 238 TYR B C 1
ATOM 4343 O O . TYR B 1 238 ? 21.656 -6.457 -7.199 1 97.75 238 TYR B O 1
ATOM 4351 N N . TYR B 1 239 ? 20.391 -5.41 -5.598 1 97.25 239 TYR B N 1
ATOM 4352 C CA . TYR B 1 239 ? 20.547 -4.078 -6.176 1 97.25 239 TYR B CA 1
ATOM 4353 C C . TYR B 1 239 ? 22.016 -3.654 -6.156 1 97.25 239 TYR B C 1
ATOM 4355 O O . TYR B 1 239 ? 22.516 -3.104 -7.137 1 97.25 239 TYR B O 1
ATOM 4363 N N . ARG B 1 240 ? 22.641 -3.908 -5.094 1 95.81 240 ARG B N 1
ATOM 4364 C CA . ARG B 1 240 ? 24.062 -3.576 -4.973 1 95.81 240 ARG B CA 1
ATOM 4365 C C . ARG B 1 240 ? 24.891 -4.305 -6.023 1 95.81 240 ARG B C 1
ATOM 4367 O O . ARG B 1 240 ? 25.719 -3.695 -6.703 1 95.81 240 ARG B O 1
ATOM 4374 N N . LYS B 1 241 ? 24.703 -5.582 -6.203 1 96.5 241 LYS B N 1
ATOM 4375 C CA . LYS B 1 241 ? 25.453 -6.41 -7.148 1 96.5 241 LYS B CA 1
ATOM 4376 C C . LYS B 1 241 ? 25.219 -5.945 -8.586 1 96.5 241 LYS B C 1
ATOM 4378 O O . LYS B 1 241 ? 26.094 -6.098 -9.438 1 96.5 241 LYS B O 1
ATOM 4383 N N . ASN B 1 242 ? 24.094 -5.395 -8.844 1 96.69 242 ASN B N 1
ATOM 4384 C CA . ASN B 1 242 ? 23.75 -4.953 -10.188 1 96.69 242 ASN B CA 1
ATOM 4385 C C . ASN B 1 242 ? 23.906 -3.445 -10.344 1 96.69 242 ASN B C 1
ATOM 4387 O O . ASN B 1 242 ? 23.406 -2.855 -11.297 1 96.69 242 ASN B O 1
ATOM 4391 N N . ASN B 1 243 ? 24.484 -2.746 -9.414 1 94.88 243 ASN B N 1
ATOM 4392 C CA . ASN B 1 243 ? 24.844 -1.332 -9.43 1 94.88 243 ASN B CA 1
ATOM 4393 C C . ASN B 1 243 ? 23.594 -0.442 -9.508 1 94.88 243 ASN B C 1
ATOM 4395 O O . ASN B 1 243 ? 23.609 0.566 -10.219 1 94.88 243 ASN B O 1
ATOM 4399 N N . ILE B 1 244 ? 22.531 -0.948 -8.938 1 94 244 ILE B N 1
ATOM 4400 C CA . ILE B 1 244 ? 21.344 -0.123 -8.75 1 94 244 ILE B CA 1
ATOM 4401 C C . ILE B 1 244 ? 21.422 0.576 -7.391 1 94 244 ILE B C 1
ATOM 4403 O O . ILE B 1 244 ? 20.969 0.032 -6.383 1 94 244 ILE B O 1
ATOM 4407 N N . ILE B 1 245 ? 21.953 1.78 -7.355 1 91.19 245 ILE B N 1
ATOM 4408 C CA . ILE B 1 245 ? 22.312 2.455 -6.117 1 91.19 245 ILE B CA 1
ATOM 4409 C C . ILE B 1 245 ? 21.094 3.156 -5.527 1 91.19 245 ILE B C 1
ATOM 4411 O O . ILE B 1 245 ? 20.859 3.102 -4.316 1 91.19 245 ILE B O 1
ATOM 4415 N N . ASN B 1 246 ? 20.312 3.85 -6.363 1 93.69 246 ASN B N 1
ATOM 4416 C CA . ASN B 1 246 ? 19.109 4.531 -5.934 1 93.69 246 ASN B CA 1
ATOM 4417 C C . ASN B 1 246 ? 17.859 3.744 -6.32 1 93.69 246 ASN B C 1
ATOM 4419 O O . ASN B 1 246 ? 17.453 3.742 -7.48 1 93.69 246 ASN B O 1
ATOM 4423 N N . TYR B 1 247 ? 17.312 3.027 -5.285 1 95.06 247 TYR B N 1
ATOM 4424 C CA . TYR B 1 247 ? 16.141 2.207 -5.586 1 95.06 247 TYR B CA 1
ATOM 4425 C C . TYR B 1 247 ? 14.945 2.633 -4.742 1 95.06 247 TYR B C 1
ATOM 4427 O O . TYR B 1 247 ? 13.984 1.874 -4.586 1 95.06 247 TYR B O 1
ATOM 4435 N N . ALA B 1 248 ? 15 3.83 -4.148 1 94.06 248 ALA B N 1
ATOM 4436 C CA . ALA B 1 248 ? 13.906 4.309 -3.303 1 94.06 248 ALA B CA 1
ATOM 4437 C C . ALA B 1 248 ? 12.609 4.438 -4.098 1 94.06 248 ALA B C 1
ATOM 4439 O O . ALA B 1 248 ? 11.562 3.947 -3.674 1 94.06 248 ALA B O 1
ATOM 4440 N N . SER B 1 249 ? 12.695 5.07 -5.262 1 92.38 249 SER B N 1
ATOM 4441 C CA . SER B 1 249 ? 11.523 5.254 -6.109 1 92.38 249 SER B CA 1
ATOM 4442 C C . SER B 1 249 ? 10.977 3.916 -6.594 1 92.38 249 SER B C 1
ATOM 4444 O O . SER B 1 249 ? 9.758 3.713 -6.633 1 92.38 249 SER B O 1
ATOM 4446 N N . ARG B 1 250 ? 11.875 3.104 -6.945 1 93.94 250 ARG B N 1
ATOM 4447 C CA . ARG B 1 250 ? 11.516 1.801 -7.496 1 93.94 250 ARG B CA 1
ATOM 4448 C C . ARG B 1 250 ? 10.727 0.977 -6.48 1 93.94 250 ARG B C 1
ATOM 4450 O O . ARG B 1 250 ? 9.656 0.462 -6.793 1 93.94 250 ARG B O 1
ATOM 4457 N N . ILE B 1 251 ? 11.188 0.892 -5.238 1 94.88 251 ILE B N 1
ATOM 4458 C CA . ILE B 1 251 ? 10.508 0.132 -4.188 1 94.88 251 ILE B CA 1
ATOM 4459 C C . ILE B 1 251 ? 9.164 0.78 -3.863 1 94.88 251 ILE B C 1
ATOM 4461 O O . ILE B 1 251 ? 8.164 0.086 -3.691 1 94.88 251 ILE B O 1
ATOM 4465 N N . SER B 1 252 ? 9.164 2.047 -3.785 1 92.88 252 SER B N 1
ATOM 4466 C CA . SER B 1 252 ? 7.914 2.738 -3.48 1 92.88 252 SER B CA 1
ATOM 4467 C C . SER B 1 252 ? 6.848 2.445 -4.531 1 92.88 252 SER B C 1
ATOM 4469 O O . SER B 1 252 ? 5.684 2.215 -4.195 1 92.88 252 SER B O 1
ATOM 4471 N N . LYS B 1 253 ? 7.207 2.49 -5.754 1 91.31 253 LYS B N 1
ATOM 4472 C CA . LYS B 1 253 ? 6.27 2.205 -6.84 1 91.31 253 LYS B CA 1
ATOM 4473 C C . LYS B 1 253 ? 5.805 0.752 -6.793 1 91.31 253 LYS B C 1
ATOM 4475 O O . LYS B 1 253 ? 4.625 0.467 -7.008 1 91.31 253 LYS B O 1
ATOM 4480 N N . MET B 1 254 ? 6.746 -0.13 -6.547 1 93.62 254 MET B N 1
ATOM 4481 C CA . MET B 1 254 ? 6.379 -1.536 -6.398 1 93.62 254 MET B CA 1
ATOM 4482 C C . MET B 1 254 ? 5.336 -1.716 -5.301 1 93.62 254 MET B C 1
ATOM 4484 O O . MET B 1 254 ? 4.301 -2.35 -5.52 1 93.62 254 MET B O 1
ATOM 4488 N N . MET B 1 255 ? 5.609 -1.116 -4.188 1 92.38 255 MET B N 1
ATOM 4489 C CA . MET B 1 255 ? 4.695 -1.235 -3.059 1 92.38 255 MET B CA 1
ATOM 4490 C C . MET B 1 255 ? 3.357 -0.573 -3.369 1 92.38 255 MET B C 1
ATOM 4492 O O . MET B 1 255 ? 2.312 -1.019 -2.891 1 92.38 255 MET B O 1
ATOM 4496 N N . GLY B 1 256 ? 3.379 0.441 -4.18 1 88.56 256 GLY B N 1
ATOM 4497 C CA . GLY B 1 256 ? 2.152 1.085 -4.621 1 88.56 256 GLY B CA 1
ATOM 4498 C C . GLY B 1 256 ? 1.23 0.155 -5.383 1 88.56 256 GLY B C 1
ATOM 4499 O O . GLY B 1 256 ? 0.007 0.254 -5.273 1 88.56 256 GLY B O 1
ATOM 4500 N N . THR B 1 257 ? 1.791 -0.741 -6.125 1 89.5 257 THR B N 1
ATOM 4501 C CA . THR B 1 257 ? 0.984 -1.677 -6.902 1 89.5 257 THR B CA 1
ATOM 4502 C C . THR B 1 257 ? 0.284 -2.676 -5.984 1 89.5 257 THR B C 1
ATOM 4504 O O . THR B 1 257 ? -0.82 -3.133 -6.285 1 89.5 257 THR B O 1
ATOM 4507 N N . ILE B 1 258 ? 0.904 -3.01 -4.871 1 88.19 258 ILE B N 1
ATOM 4508 C CA . ILE B 1 258 ? 0.281 -3.889 -3.889 1 88.19 258 ILE B CA 1
ATOM 4509 C C . ILE B 1 258 ? -0.962 -3.217 -3.311 1 88.19 258 ILE B C 1
ATOM 4511 O O . ILE B 1 258 ? -2.014 -3.85 -3.182 1 88.19 258 ILE B O 1
ATOM 4515 N N . ALA B 1 259 ? -0.763 -1.979 -3.037 1 82.75 259 ALA B N 1
ATOM 4516 C CA . ALA B 1 259 ? -1.885 -1.218 -2.494 1 82.75 259 ALA B CA 1
ATOM 4517 C C . ALA B 1 259 ? -3.039 -1.156 -3.488 1 82.75 259 ALA B C 1
ATOM 4519 O O . ALA B 1 259 ? -4.207 -1.274 -3.105 1 82.75 259 ALA B O 1
ATOM 4520 N N . ALA B 1 260 ? -2.684 -0.943 -4.695 1 83.94 260 ALA B N 1
ATOM 4521 C CA . ALA B 1 260 ? -3.701 -0.897 -5.746 1 83.94 260 ALA B CA 1
ATOM 4522 C C . ALA B 1 260 ? -4.43 -2.234 -5.863 1 83.94 260 ALA B C 1
ATOM 4524 O O . ALA B 1 260 ? -5.656 -2.271 -5.973 1 83.94 260 ALA B O 1
ATOM 4525 N N . MET B 1 261 ? -3.717 -3.299 -5.82 1 85.06 261 MET B N 1
ATOM 4526 C CA . MET B 1 261 ? -4.316 -4.625 -5.934 1 85.06 261 MET B CA 1
ATOM 4527 C C . MET B 1 261 ? -5.25 -4.902 -4.766 1 85.06 261 MET B C 1
ATOM 4529 O O . MET B 1 261 ? -6.328 -5.477 -4.945 1 85.06 261 MET B O 1
ATOM 4533 N N . LYS B 1 262 ? -4.84 -4.598 -3.646 1 78.75 262 LYS B N 1
ATOM 4534 C CA . LYS B 1 262 ? -5.672 -4.801 -2.465 1 78.75 262 LYS B CA 1
ATOM 4535 C C . LYS B 1 262 ? -6.973 -4.008 -2.562 1 78.75 262 LYS B C 1
ATOM 4537 O O . LYS B 1 262 ? -8.039 -4.504 -2.195 1 78.75 262 LYS B O 1
ATOM 4542 N N . LYS B 1 263 ? -6.887 -2.84 -3.029 1 77.44 263 LYS B N 1
ATOM 4543 C CA . LYS B 1 263 ? -8.07 -2.004 -3.209 1 77.44 263 LYS B CA 1
ATOM 4544 C C . LYS B 1 263 ? -9.055 -2.643 -4.188 1 77.44 263 LYS B C 1
ATOM 4546 O O . LYS B 1 263 ? -10.258 -2.658 -3.945 1 77.44 263 LYS B O 1
ATOM 4551 N N . ILE B 1 264 ? -8.508 -3.096 -5.238 1 77.31 264 ILE B N 1
ATOM 4552 C CA . ILE B 1 264 ? -9.336 -3.723 -6.262 1 77.31 264 ILE B CA 1
ATOM 4553 C C . ILE B 1 264 ? -10.055 -4.934 -5.672 1 77.31 264 ILE B C 1
ATOM 4555 O O . ILE B 1 264 ? -11.242 -5.137 -5.914 1 77.31 264 ILE B O 1
ATOM 4559 N N . HIS B 1 265 ? -9.359 -5.656 -4.887 1 71.88 265 HIS B N 1
ATOM 4560 C CA . HIS B 1 265 ? -9.938 -6.844 -4.273 1 71.88 265 HIS B CA 1
ATOM 4561 C C . HIS B 1 265 ? -11.023 -6.465 -3.264 1 71.88 265 HIS B C 1
ATOM 4563 O O . HIS B 1 265 ? -12.047 -7.148 -3.16 1 71.88 265 HIS B O 1
ATOM 4569 N N . TYR B 1 266 ? -10.766 -5.418 -2.66 1 63.75 266 TYR B N 1
ATOM 4570 C CA . TYR B 1 266 ? -11.727 -4.965 -1.657 1 63.75 266 TYR B CA 1
ATOM 4571 C C . TYR B 1 266 ? -12.977 -4.402 -2.316 1 63.75 266 TYR B C 1
ATOM 4573 O O . TYR B 1 266 ? -14.094 -4.633 -1.84 1 63.75 266 TYR B O 1
ATOM 4581 N N . ASP B 1 267 ? -12.805 -3.568 -3.328 1 61.03 267 ASP B N 1
ATOM 4582 C CA . ASP B 1 267 ? -13.93 -2.994 -4.059 1 61.03 267 ASP B CA 1
ATOM 4583 C C . ASP B 1 267 ? -14.781 -4.086 -4.703 1 61.03 267 ASP B C 1
ATOM 4585 O O . ASP B 1 267 ? -16 -3.963 -4.773 1 61.03 267 ASP B O 1
ATOM 4589 N N . ASP B 1 268 ? -14.102 -4.906 -5.285 1 55.59 268 ASP B N 1
ATOM 4590 C CA . ASP B 1 268 ? -14.789 -6.012 -5.938 1 55.59 268 ASP B CA 1
ATOM 4591 C C . ASP B 1 268 ? -15.609 -6.82 -4.934 1 55.59 268 ASP B C 1
ATOM 4593 O O . ASP B 1 268 ? -16.719 -7.277 -5.242 1 55.59 268 ASP B O 1
ATOM 4597 N N . LEU B 1 269 ? -15.07 -6.859 -3.74 1 46.41 269 LEU B N 1
ATOM 4598 C CA . LEU B 1 269 ? -15.781 -7.566 -2.676 1 46.41 269 LEU B CA 1
ATOM 4599 C C . LEU B 1 269 ? -16.938 -6.734 -2.152 1 46.41 269 LEU B C 1
ATOM 4601 O O . LEU B 1 269 ? -17.953 -7.285 -1.718 1 46.41 269 LEU B O 1
ATOM 4605 N N . GLY B 1 270 ? -16.812 -5.387 -1.804 1 40.03 270 GLY B N 1
ATOM 4606 C CA . GLY B 1 270 ? -17.781 -4.516 -1.152 1 40.03 270 GLY B CA 1
ATOM 4607 C C . GLY B 1 270 ? -19 -4.246 -2.004 1 40.03 270 GLY B C 1
ATOM 4608 O O . GLY B 1 270 ? -19.953 -3.621 -1.54 1 40.03 270 GLY B O 1
ATOM 4609 N N . GLY B 1 271 ? -19.516 -4.816 -2.83 1 38.53 271 GLY B N 1
ATOM 4610 C CA . GLY B 1 271 ? -20.891 -4.777 -3.307 1 38.53 271 GLY B CA 1
ATOM 4611 C C . GLY B 1 271 ? -21.016 -4.172 -4.691 1 38.53 271 GLY B C 1
ATOM 4612 O O . GLY B 1 271 ? -22.125 -3.861 -5.133 1 38.53 271 GLY B O 1
ATOM 4613 N N . THR B 1 272 ? -20.281 -3.436 -5.293 1 35.5 272 THR B N 1
ATOM 4614 C CA . THR B 1 272 ? -20.922 -3.217 -6.586 1 35.5 272 THR B CA 1
ATOM 4615 C C . THR B 1 272 ? -21.438 -4.531 -7.16 1 35.5 272 THR B C 1
ATOM 4617 O O . THR B 1 272 ? -22.391 -4.543 -7.941 1 35.5 272 THR B O 1
ATOM 4620 N N . PHE B 1 273 ? -20.953 -5.477 -6.789 1 34.06 273 PHE B N 1
ATOM 4621 C CA . PHE B 1 273 ? -21.578 -6.754 -7.125 1 34.06 273 PHE B CA 1
ATOM 4622 C C . PHE B 1 273 ? -22.812 -6.996 -6.281 1 34.06 273 PHE B C 1
ATOM 4624 O O . PHE B 1 273 ? -23.797 -7.578 -6.754 1 34.06 273 PHE B O 1
ATOM 4631 N N . THR B 1 274 ? -22.828 -6.609 -5.07 1 33.5 274 THR B N 1
ATOM 4632 C CA . THR B 1 274 ? -24 -6.844 -4.234 1 33.5 274 THR B CA 1
ATOM 4633 C C . THR B 1 274 ? -25.156 -5.926 -4.648 1 33.5 274 THR B C 1
ATOM 4635 O O . THR B 1 274 ? -26.312 -6.285 -4.508 1 33.5 274 THR B O 1
ATOM 4638 N N . VAL B 1 275 ? -24.875 -4.809 -4.879 1 33.88 275 VAL B N 1
ATOM 4639 C CA . VAL B 1 275 ? -25.984 -3.947 -5.273 1 33.88 275 VAL B CA 1
ATOM 4640 C C . VAL B 1 275 ? -26.656 -4.516 -6.516 1 33.88 275 VAL B C 1
ATOM 4642 O O . VAL B 1 275 ? -27.891 -4.551 -6.594 1 33.88 275 VAL B O 1
ATOM 4645 N N . ASN B 1 276 ? -25.922 -4.879 -7.328 1 31.89 276 ASN B N 1
ATOM 4646 C CA . ASN B 1 276 ? -26.547 -5.406 -8.531 1 31.89 276 ASN B CA 1
ATOM 4647 C C . ASN B 1 276 ? -27.156 -6.785 -8.281 1 31.89 276 ASN B C 1
ATOM 4649 O O . ASN B 1 276 ? -28.172 -7.133 -8.891 1 31.89 276 ASN B O 1
ATOM 4653 N N . ALA B 1 277 ? -26.672 -7.496 -7.406 1 31.12 277 ALA B N 1
ATOM 4654 C CA . ALA B 1 277 ? -27.328 -8.766 -7.086 1 31.12 277 ALA B CA 1
ATOM 4655 C C . ALA B 1 277 ? -28.578 -8.539 -6.242 1 31.12 277 ALA B C 1
ATOM 4657 O O . ALA B 1 277 ? -29.578 -9.258 -6.387 1 31.12 277 ALA B O 1
ATOM 4658 N N . ARG B 1 278 ? -28.562 -7.617 -5.383 1 35.56 278 ARG B N 1
ATOM 4659 C CA . ARG B 1 278 ? -29.797 -7.316 -4.656 1 35.56 278 ARG B CA 1
ATOM 4660 C C . ARG B 1 278 ? -30.859 -6.742 -5.586 1 35.56 278 ARG B C 1
ATOM 4662 O O . ARG B 1 278 ? -32.062 -7.008 -5.414 1 35.56 278 ARG B O 1
ATOM 4669 N N . SER B 1 279 ? -30.453 -5.926 -6.316 1 32.94 279 SER B N 1
ATOM 4670 C CA . SER B 1 279 ? -31.422 -5.453 -7.293 1 32.94 279 SER B CA 1
ATOM 4671 C C . SER B 1 279 ? -31.891 -6.59 -8.203 1 32.94 279 SER B C 1
ATOM 4673 O O . SER B 1 279 ? -33.062 -6.617 -8.625 1 32.94 279 SER B O 1
ATOM 4675 N N . ALA B 1 280 ? -31.016 -7.496 -8.32 1 34.34 280 ALA B N 1
ATOM 4676 C CA . ALA B 1 280 ? -31.453 -8.664 -9.086 1 34.34 280 ALA B CA 1
ATOM 4677 C C . ALA B 1 280 ? -32.312 -9.586 -8.227 1 34.34 280 ALA B C 1
ATOM 4679 O O . ALA B 1 280 ? -33.281 -10.18 -8.711 1 34.34 280 ALA B O 1
ATOM 4680 N N . VAL B 1 281 ? -32.062 -9.656 -7.008 1 33.5 281 VAL B N 1
ATOM 4681 C CA . VAL B 1 281 ? -32.906 -10.453 -6.129 1 33.5 281 VAL B CA 1
ATOM 4682 C C . VAL B 1 281 ? -34.188 -9.688 -5.824 1 33.5 281 VAL B C 1
ATOM 4684 O O . VAL B 1 281 ? -35.281 -10.273 -5.797 1 33.5 281 VAL B O 1
ATOM 4687 N N . LYS B 1 282 ? -34.062 -8.477 -5.68 1 39.12 282 LYS B N 1
ATOM 4688 C CA . LYS B 1 282 ? -35.312 -7.762 -5.492 1 39.12 282 LYS B CA 1
ATOM 4689 C C . LYS 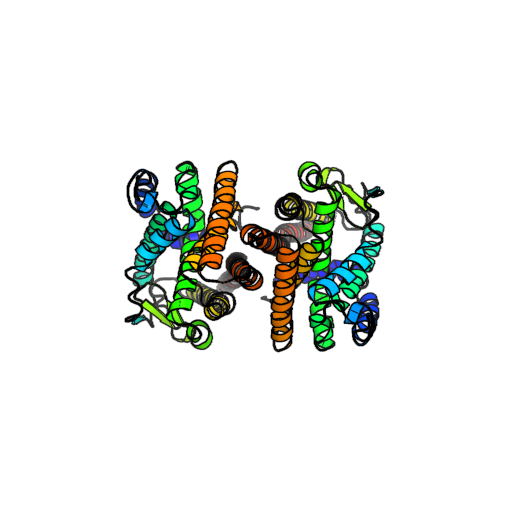B 1 282 ? -36.156 -7.82 -6.754 1 39.12 282 LYS B C 1
ATOM 4691 O O . LYS B 1 282 ? -37.406 -7.883 -6.672 1 39.12 282 LYS B O 1
ATOM 4696 N N . GLU B 1 283 ? -35.438 -7.785 -7.734 1 35.81 283 GLU B N 1
ATOM 4697 C CA . GLU B 1 283 ? -36.219 -7.926 -8.953 1 35.81 283 GLU B CA 1
ATOM 4698 C C . GLU B 1 283 ? -36.781 -9.336 -9.094 1 35.81 283 GLU B C 1
ATOM 4700 O O . GLU B 1 283 ? -37.906 -9.523 -9.586 1 35.81 283 GLU B O 1
ATOM 4705 N N . GLU B 1 284 ? -36.062 -10.258 -8.562 1 36.53 284 GLU B N 1
ATOM 4706 C CA . GLU B 1 284 ? -36.656 -11.586 -8.594 1 36.53 284 GLU B CA 1
ATOM 4707 C C . GLU B 1 284 ? -37.75 -11.727 -7.527 1 36.53 284 GLU B C 1
ATOM 4709 O O . GLU B 1 284 ? -38.75 -12.375 -7.754 1 36.53 284 GLU B O 1
ATOM 4714 N N . VAL B 1 285 ? -37.562 -11.07 -6.453 1 38.28 285 VAL B N 1
ATOM 4715 C CA . VAL B 1 285 ? -38.625 -11.164 -5.445 1 38.28 285 VAL B CA 1
ATOM 4716 C C . VAL B 1 285 ? -39.812 -10.328 -5.871 1 38.28 285 VAL B C 1
ATOM 4718 O O . VAL B 1 285 ? -40.969 -10.727 -5.672 1 38.28 285 VAL B O 1
ATOM 4721 N N . VAL B 1 286 ? -39.562 -9.203 -6.465 1 41.91 286 VAL B N 1
ATOM 4722 C CA . VAL B 1 286 ? -40.719 -8.438 -6.902 1 41.91 286 VAL B CA 1
ATOM 4723 C C . VAL B 1 286 ? -41.375 -9.125 -8.094 1 41.91 286 VAL B C 1
ATOM 4725 O O . VAL B 1 286 ? -42.594 -9.086 -8.242 1 41.91 286 VAL B O 1
ATOM 4728 N N . GLU B 1 287 ? -40.469 -9.766 -8.852 1 39.06 287 GLU B N 1
ATOM 4729 C CA . GLU B 1 287 ? -41.156 -10.422 -9.961 1 39.06 287 GLU B CA 1
ATOM 4730 C C . GLU B 1 287 ? -41.938 -11.625 -9.484 1 39.06 287 GLU B C 1
ATOM 4732 O O . GLU B 1 287 ? -43 -11.953 -10.055 1 39.06 287 GLU B O 1
ATOM 4737 N N . GLU B 1 288 ? -41.438 -12.164 -8.359 1 38.81 288 GLU B N 1
ATOM 4738 C CA . GLU B 1 288 ? -42.281 -13.281 -7.945 1 38.81 288 GLU B CA 1
ATOM 4739 C C . GLU B 1 288 ? -43.594 -12.789 -7.355 1 38.81 288 GLU B C 1
ATOM 4741 O O . GLU B 1 288 ? -44.625 -13.477 -7.445 1 38.81 288 GLU B O 1
ATOM 4746 N N . ASP B 1 289 ? -43.625 -11.602 -6.793 1 41.06 289 ASP B N 1
ATOM 4747 C CA . ASP B 1 289 ? -44.906 -11.234 -6.168 1 41.06 289 ASP B CA 1
ATOM 4748 C C . ASP B 1 289 ? -45.938 -10.812 -7.219 1 41.06 289 ASP B C 1
ATOM 4750 O O . ASP B 1 289 ? -47.125 -10.773 -6.938 1 41.06 289 ASP B O 1
ATOM 4754 N N . ASN B 1 290 ? -45.438 -10.352 -8.383 1 39.28 290 ASN B N 1
ATOM 4755 C CA . ASN B 1 290 ? -46.469 -9.867 -9.281 1 39.28 290 ASN B CA 1
ATOM 4756 C C . ASN B 1 290 ? -47.094 -11 -10.094 1 39.28 290 ASN B C 1
ATOM 4758 O O . ASN B 1 290 ? -47.875 -10.766 -11.023 1 39.28 290 ASN B O 1
ATOM 4762 N N . GLU B 1 291 ? -46.406 -12.195 -10.047 1 35.09 291 GLU B N 1
ATOM 4763 C CA . GLU B 1 291 ? -47.156 -13.195 -10.797 1 35.09 291 GLU B CA 1
ATOM 4764 C C . GLU B 1 291 ? -48.406 -13.617 -10.047 1 35.09 291 GLU B C 1
ATOM 4766 O O . GLU B 1 291 ? -48.344 -14.414 -9.109 1 35.09 291 GLU B O 1
ATOM 4771 N N . GLU B 1 292 ? -49.25 -12.594 -9.742 1 34.59 292 GLU B N 1
ATOM 4772 C CA . GLU B 1 292 ? -50.625 -12.961 -9.414 1 34.59 292 GLU B CA 1
ATOM 4773 C C . GLU B 1 292 ? -51.188 -13.969 -10.414 1 34.59 292 GLU B C 1
ATOM 4775 O O . GLU B 1 292 ? -51.031 -13.789 -11.625 1 34.59 292 GLU B O 1
ATOM 4780 N N . ILE B 1 293 ? -51.438 -15.188 -10.008 1 32.84 293 ILE B N 1
ATOM 4781 C CA . ILE B 1 293 ? -52.156 -16.297 -10.594 1 32.84 293 ILE B CA 1
ATOM 4782 C C . ILE B 1 293 ? -53.5 -15.797 -11.141 1 32.84 293 ILE B C 1
ATOM 4784 O O . ILE B 1 293 ? -54.375 -15.383 -10.375 1 32.84 293 ILE B O 1
ATOM 4788 N N . ILE B 1 294 ? -53.469 -15.039 -12.164 1 28.25 294 ILE B N 1
ATOM 4789 C CA . ILE B 1 294 ? -54.719 -14.883 -12.906 1 28.25 294 ILE B CA 1
ATOM 4790 C C . ILE B 1 294 ? -55.219 -16.25 -13.352 1 28.25 294 ILE B C 1
ATOM 4792 O O . ILE B 1 294 ? -54.625 -16.875 -14.242 1 28.25 294 ILE B O 1
ATOM 4796 N N . VAL B 1 295 ? -55.594 -17.062 -12.391 1 27.41 295 VAL B N 1
ATOM 4797 C CA . VAL B 1 295 ? -56.438 -18.219 -12.648 1 27.41 295 VAL B CA 1
ATOM 4798 C C . VAL B 1 295 ? -57.719 -17.766 -13.352 1 27.41 295 VAL B C 1
ATOM 4800 O O . VAL B 1 295 ? -58.438 -16.891 -12.859 1 27.41 295 VAL B O 1
ATOM 4803 N N . ASP B 1 296 ? -57.656 -17.906 -14.648 1 26.19 296 ASP B N 1
ATOM 4804 C CA . ASP B 1 296 ? -58.875 -18.094 -15.391 1 26.19 296 ASP B CA 1
ATOM 4805 C C . ASP B 1 296 ? -59.625 -19.344 -14.922 1 26.19 296 ASP B C 1
ATOM 4807 O O . ASP B 1 296 ? -59 -20.375 -14.656 1 26.19 296 ASP B O 1
#

Radius of gyration: 25.78 Å; Cα contacts (8 Å, |Δi|>4): 646; chains: 2; bounding box: 84×67×56 Å

Foldseek 3Di:
DVPPLVPCLCVVLVVLCVLLVVVVLLVVLLVLLPDCPPPCPDDDLVPDFQLVLLLVLVCVQLVLLPLPAAAEDQEDESVRQSVLVSSQLVSLSSSLSSHVLLSPDDSVLNSQLSSSPSVVLSVLVFLLVQCQSCQQCCQVQVWTDSGSHYIYRLVSHHYDPPPPDVVLVVLVSVLVSVLSNLSSVLASNLSSVLNDDSSLVSLLSLVLSCVVCVSPDDPSNVSSVVSNVSSVVVVVVVCVVVVVPDCPVVVVSSVSSSVSSVVSSVVSSPPVSPVVVVVVVVVVVVVVVVPPDPPD/DVCPLVVVLCVVLVVLCVLLVCVVLLVVLLVLLPDCPPPCPDDDLVPDFQLVLLLVLLCVQLVVLPLVAAAEDQEDESVRQSVLVSSQLVSLSSSLSSHVLLSPDDSVLNSQLSSPPSVVLSVLVFLLVQLQSCQQCCQVQVWTDSGSHYIYRLVSHDYDPPPPDVLLVVLVSVLVSVLSNLSSVQASNLSSVLNDDSSLVSLLSLVLSCVVCVSPDDPSNVSSVVSNVSSVVVVVVVCVVVVVPDCPVVVVSSVSSSVSSVVSSVVSSPDVVPVSVVVVVVVVVVVVVPPPPPPD

InterPro domains:
  IPR000536 Nuclear hormone receptor, ligand-binding domain [PF00104] (69-267)
  IPR000536 Nuclear hormone receptor, ligand-binding domain [PS51843] (40-294)
  IPR000536 Nuclear hormone receptor, ligand-binding domain [SM00430] (83-265)
  IPR035500 Nuclear hormone receptor-like domain superfamily [G3DSA:1.10.565.10] (54-275)
  IPR035500 Nuclear hormone receptor-like domain superfamily [SSF48508] (50-267)
  IPR051152 Caenorhabditis elegans Orphan Nuclear Receptors [PTHR45680] (17-267)

Secondary structure (DSSP, 8-state):
-TTTHHHHHHHHHHHHHHHTTHHHHHHHHHHHHHS-PSPSSSSHHHHS-HHHHHHHHHHHHHTT--GGGPEEESEE-HHHHHHHHHHHHHHHHHHHHT-HHHHTS-HHHHHHHHHHHHHHHHHHHHHHHHHHHHTTHHHHS-EEESSSSEEEEGGG-EE--SSS-HHHHHHHHHHHHHHHHHHIIIIIHHHHHHT--HHHHHHHHHHHHHHTGGG--THHHHHHHHHHHHHHHHHHHHHHHTT----HHHHHHHHHHHHHHHHHHHHHHTTHHHHHHHHHHHHHHHHHHTTSS---/-TTTHHHHHHHHHHHHHHHTTHHHHHHHHHHHHHS-PSPSSSSHHHHS-HHHHHHHHHHHHHTT--GGGPEEESEE-HHHHHHHHHHHHHHHHHHHHT-HHHHTS-HHHHHHHHHHHHHHHHHHHHHHHHHHHHTTHHHHS-EEESSSSEEEEGGG-EE--TTS-HHHHHHHHHHHHHHHHHHIIIIIHHHHHHT--HHHHHHHHHHHHHHTGGG--THHHHHHHHHHHHHHHHHHHHHHHTT----HHHHHHHHHHHHHHHHHHHHHHTTHHHHHHHHHHHHHHHHHHT------

pLDDT: mean 76.2, std 20.37, range [19.36, 98.0]

Sequence (592 aa):
MTSCWILQDQLFTKSVLSEINYDNIEKDMHRMFISDTPSTDHGYFASLSPLYQIVEGLQLVRKSQKSLNIKFDNRLSMETLVPHWREQAKNTGIMSMHSMAFRNIPLTEKSRIFRSLWQNIYRFERIQMSAEIFGESCATEKKLAISCERAIQLDALFFDIEGVAQNKLKVTLQDYKTFAQRCVEEVAKPLSQLKLSIEEVAFLIVNFVFHNEEKIIGESFDVCDAFRDSIANDLHEYYRKNNIINYASRISKMMGTIAAMKKIHYDDLGGTFTVNARSAVKEEVVEEDNEEIIVDMTSCWILQDQLFTKSVLSEINYDNIEKDMHRMFISDTPSTDHGYFASLSPLYQIVEGLQLVRKSQKSLNIKFDNRLSMETLVPHWREQAKNTGIMSMHSMAFRNIPLTEKSRIFRSLWQNIYRFERIQMSAEIFGESCATEKKLAISCERAIQLDALFFDIEGVAQNKLKVTLQDYKTFAQRCVEEVAKPLSQLKLSIEEVAFLIVNFVFHNEEKIIGESFDVCDAFRDSIANDLHEYYRKNNIINYASRISKMMGTIAAMKKIHYDDLGGTFTVNARSAVKEEVVEEDNEEIIVD

Nearest PDB structures (foldseek):
  5i4v-assembly1_B  TM=7.455E-01  e=1.604E-03  Homo sapiens
  7trb-assembly2_B  TM=6.145E-01  e=5.537E-02  Homo sapiens
  5i4v-assembly1_B  TM=7.731E-01  e=1.114E-03  Homo sapiens
  6eu9-assembly1_C  TM=7.384E-01  e=5.380E-03  Platynereis dumerilii
  7trb-assembly2_B  TM=6.316E-01  e=4.130E-02  Homo sapiens

Solvent-accessible surface area (backbone atoms only — not comparable to full-atom values): 31258 Å² total; per-residue (Å²): 124,85,57,53,67,68,41,48,53,37,40,59,53,39,46,50,35,58,68,48,41,40,70,64,51,46,54,55,48,50,55,51,74,72,45,64,62,69,45,70,84,54,63,74,60,40,71,42,54,68,43,52,26,30,33,50,25,50,47,62,65,41,59,69,41,50,70,89,62,58,43,76,44,50,63,46,36,65,83,62,46,37,61,52,51,49,50,45,50,50,42,45,49,52,32,44,48,28,30,66,48,57,61,71,38,58,68,72,56,44,50,54,40,45,74,72,37,42,67,58,51,47,53,50,50,32,38,52,47,13,12,67,73,46,27,67,44,16,49,78,58,36,37,40,38,80,49,52,49,34,26,32,35,61,92,63,52,39,70,56,63,81,84,51,62,61,67,66,40,50,55,47,45,52,47,45,49,53,51,50,50,45,45,25,63,56,32,23,35,59,47,27,74,64,60,69,51,65,68,52,48,37,52,48,53,53,51,45,57,56,70,56,30,95,64,50,60,72,70,53,34,56,45,43,52,54,44,50,43,49,30,22,50,45,50,42,51,52,28,55,77,68,70,47,82,80,50,50,42,59,50,50,52,55,48,46,31,44,40,42,49,52,48,52,54,45,51,61,47,72,21,69,54,42,54,54,44,44,54,48,44,46,47,46,51,52,50,56,63,67,62,56,75,80,70,127,123,87,56,50,67,68,40,46,52,38,39,60,52,40,47,50,36,57,69,49,41,42,70,64,51,46,54,56,48,49,54,51,71,72,45,64,62,70,43,68,86,54,62,72,60,41,70,43,54,70,42,52,25,31,34,51,25,50,47,62,66,39,60,70,42,49,69,89,61,56,42,74,42,50,62,46,36,66,82,63,45,36,60,50,49,50,50,43,51,50,41,46,50,52,33,42,47,28,29,68,47,56,60,71,39,56,68,70,55,44,52,53,43,44,73,72,37,42,67,60,50,46,52,51,51,31,38,51,47,13,12,68,72,45,26,68,44,16,47,78,59,36,37,39,36,80,50,53,50,32,26,30,35,61,90,64,51,39,71,54,58,82,86,52,64,62,68,65,41,49,53,48,45,52,50,44,50,53,50,49,49,46,45,25,62,55,30,22,35,60,47,27,74,64,61,67,51,64,68,52,47,38,52,47,52,54,51,46,57,58,69,57,30,94,65,49,60,72,70,51,33,56,45,42,51,54,42,49,44,49,30,23,51,44,49,41,51,53,30,56,76,68,70,47,82,79,49,49,41,57,50,50,52,55,48,48,32,46,41,41,48,53,48,51,55,46,52,62,50,72,20,74,57,45,54,54,44,46,53,47,45,47,46,48,52,51,51,55,64,65,63,63,79,77,76,125